Protein AF-0000000069225801 (afdb_homodimer)

InterPro domains:
  IPR007214 YbaK/aminoacyl-tRNA synthetase-associated domain [PF04073] (80-210)
  IPR036754 YbaK/aminoacyl-tRNA synthetase-associated domain superfamily [G3DSA:3.90.960.10] (62-219)
  IPR036754 YbaK/aminoacyl-tRNA synthetase-associated domain superfamily [SSF55826] (55-218)

Organism: Vicia faba (NCBI:txid3906)

Radius of gyration: 32.21 Å; Cα contacts (8 Å, |Δi|>4): 767; chains: 2; bounding box: 92×99×105 Å

Foldseek 3Di:
DPVVVVVVVVVVVVVVVVVVVVPCPPCVCPVPPVVPPDLCRVLVVQLVVLPFDPKDKDFADPCLVVDPLVVNCVRVVNPDSQLEKEKFKKAFPLAPPVQDAAPDVLRHRIEIEIGRPQWAFAQVQVLVVSCVSCVNPDDSSSGDIDTDDQVVQCVFAVAGPQQGDQTPGPHLHAYEYELSLCPDPPQKGKYHSRYNRMIMIGRNVSVCSRRVHHYTNGTDRPPD/DPVVVVVVVVVVVVVVVVVVVVPCPPCVCPVPPPVPPDLVRVLVVQCVVLVFDPKDKDFADPCLVVDPLVVNCVRVVNPDSQLEKEKFKKAFPLAPPVQDAQPDVLRHRIEIEIGRPQWAFAQVQVLVVSCVSCVNPDDSSSGDIDTDDQVVQCVFAVAGPQQGDQTPGPHLHAYEYELSLCPDPPQKGKYHSRYNRMIMIGRNVSCCSRRVHHYTNGTHRPPD

Secondary structure (DSSP, 8-state):
--HHHHHHHHHHHHHHHHHHHHHS------GGG-----HHHHHHHHHHHTT--SEEEEE--TTGGGS-HHHHHHHHT-SSGGGBEEEEEEEETT--TT--SSS-GGG-SEEEEEEETTSEE-HHHHHHHHHHHTTTSS-GGG--EEEPPHHHHHHHHS--TTT--SSS-SS---EEEEHHHHT-SSSEEEEEEEETTEEEEEEHHHHHHHH--EEE--EE-TT-/--HHHHHHHHHHHHHHHHHHHHHS------GGG-----HHHHHHHHHHHTT--SEEEEE--TTGGGS-HHHHHHHHT-SSGGGBEEEEEEEETT--TT--SSS-GGG-SEEEEEEETTSEE-HHHHHHHHHHHTTTSS-GGG--EEEPPHHHHHHHHS--TTT--SSS-SS---EEEEHHHHT-SSSEEEEEEEETTEEEEEEHHHHHHHH--EEE--EE-TT-

Nearest PDB structures (foldseek):
  1dbu-assembly1_A  TM=8.609E-01  e=7.097E-12  Haemophilus influenzae
  1dbx-assembly2_B  TM=8.825E-01  e=3.230E-10  Haemophilus influenzae
  3ri0-assembly2_B  TM=8.849E-01  e=6.170E-10  Thermus thermophilus HB8
  2dxa-assembly1_A  TM=8.350E-01  e=1.224E-10  Escherichia coli
  3ri0-assembly1_A  TM=8.752E-01  e=1.341E-09  Thermus thermophilus HB8

Structure (mmCIF, N/CA/C/O backbone):
data_AF-0000000069225801-model_v1
#
loop_
_entity.id
_entity.type
_entity.pdbx_description
1 polymer 'YbaK/aminoacyl-tRNA synthetase-associated domain-containing protein'
#
loop_
_atom_site.group_PDB
_atom_site.id
_atom_site.type_symbol
_atom_site.label_atom_id
_atom_site.label_alt_id
_atom_site.label_comp_id
_atom_site.label_asym_id
_atom_site.label_entity_id
_atom_site.label_seq_id
_atom_site.pdbx_PDB_ins_code
_atom_site.Cartn_x
_atom_site.Cartn_y
_atom_site.Cartn_z
_atom_site.occupancy
_atom_site.B_iso_or_equiv
_atom_site.auth_seq_id
_atom_site.auth_comp_id
_atom_site.auth_asym_id
_atom_site.auth_atom_id
_atom_site.pdbx_PDB_model_num
ATOM 1 N N . MET A 1 1 ? 53.219 -67.188 28.891 1 29.25 1 MET A N 1
ATOM 2 C CA . MET A 1 1 ? 51.875 -66.625 29.172 1 29.25 1 MET A CA 1
ATOM 3 C C . MET A 1 1 ? 51.906 -65.062 29.078 1 29.25 1 MET A C 1
ATOM 5 O O . MET A 1 1 ? 50.938 -64.438 29.422 1 29.25 1 MET A O 1
ATOM 9 N N . GLU A 1 2 ? 53.094 -64.438 28.922 1 36.69 2 GLU A N 1
ATOM 10 C CA . GLU A 1 2 ? 53.438 -63 29.094 1 36.69 2 GLU A CA 1
ATOM 11 C C . GLU A 1 2 ? 53.031 -62.188 27.875 1 36.69 2 GLU A C 1
ATOM 13 O O . GLU A 1 2 ? 53.312 -60.969 27.797 1 36.69 2 GLU A O 1
ATOM 18 N N . LYS A 1 3 ? 52.719 -62.812 26.703 1 48.69 3 LYS A N 1
ATOM 19 C CA . LYS A 1 3 ? 52.562 -62.125 25.406 1 48.69 3 LYS A CA 1
ATOM 20 C C . LYS A 1 3 ? 51.312 -61.281 25.406 1 48.69 3 LYS A C 1
ATOM 22 O O . LYS A 1 3 ? 51.062 -60.531 24.453 1 48.69 3 LYS A O 1
ATOM 27 N N . PRO A 1 4 ? 50.375 -61.531 26.438 1 46.31 4 PRO A N 1
ATOM 28 C CA . PRO A 1 4 ? 49.094 -60.812 26.328 1 46.31 4 PRO A CA 1
ATOM 29 C C . PRO A 1 4 ? 49.219 -59.344 26.688 1 46.31 4 PRO A C 1
ATOM 31 O O . PRO A 1 4 ? 48.344 -58.531 26.359 1 46.31 4 PRO A O 1
ATOM 34 N N . LEU A 1 5 ? 50.344 -58.969 27.422 1 45.88 5 LEU A N 1
ATOM 35 C CA . LEU A 1 5 ? 50.344 -57.625 27.984 1 45.88 5 LEU A CA 1
ATOM 36 C C . LEU A 1 5 ? 50.688 -56.594 26.922 1 45.88 5 LEU A C 1
ATOM 38 O O . LEU A 1 5 ? 50.125 -55.5 26.891 1 45.88 5 LEU A O 1
ATOM 42 N N . ALA A 1 6 ? 51.719 -56.969 26.094 1 51.38 6 ALA A N 1
ATOM 43 C CA . ALA A 1 6 ? 52.219 -56 25.141 1 51.38 6 ALA A CA 1
ATOM 44 C C . ALA A 1 6 ? 51.156 -55.656 24.094 1 51.38 6 ALA A C 1
ATOM 46 O O . ALA A 1 6 ? 51.031 -54.5 23.656 1 51.38 6 ALA A O 1
ATOM 47 N N . GLU A 1 7 ? 50.406 -56.656 23.703 1 47.56 7 GLU A N 1
ATOM 48 C CA . GLU A 1 7 ? 49.344 -56.375 22.734 1 47.56 7 GLU A CA 1
ATOM 49 C C . GLU A 1 7 ? 48.281 -55.469 23.328 1 47.56 7 GLU A C 1
ATOM 51 O O . GLU A 1 7 ? 47.75 -54.594 22.641 1 47.56 7 GLU A O 1
ATOM 56 N N . LEU A 1 8 ? 48.094 -55.594 24.719 1 51.03 8 LEU A N 1
ATOM 57 C CA . LEU A 1 8 ? 47.094 -54.75 25.359 1 51.03 8 LEU A CA 1
ATOM 58 C C . LEU A 1 8 ? 47.562 -53.312 25.422 1 51.03 8 LEU A C 1
ATOM 60 O O . LEU A 1 8 ? 46.781 -52.375 25.203 1 51.03 8 LEU A O 1
ATOM 64 N N . GLU A 1 9 ? 48.875 -53.125 25.641 1 51.94 9 GLU A N 1
ATOM 65 C CA . GLU A 1 9 ? 49.406 -51.75 25.734 1 51.94 9 GLU A CA 1
ATOM 66 C C . GLU A 1 9 ? 49.344 -51.062 24.375 1 51.94 9 GLU A C 1
ATOM 68 O O . GLU A 1 9 ? 49.062 -49.844 24.297 1 51.94 9 GLU A O 1
ATOM 73 N N . ARG A 1 10 ? 49.531 -51.75 23.281 1 53.28 10 ARG A N 1
ATOM 74 C CA . ARG A 1 10 ? 49.469 -51.156 21.953 1 53.28 10 ARG A CA 1
ATOM 75 C C . ARG A 1 10 ? 48.031 -50.75 21.609 1 53.28 10 ARG A C 1
ATOM 77 O O . ARG A 1 10 ? 47.781 -49.656 21.062 1 53.28 10 ARG A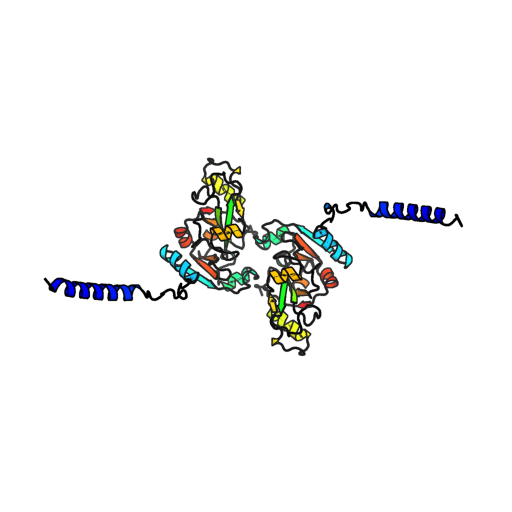 O 1
ATOM 84 N N . VAL A 1 11 ? 47.031 -51.625 22 1 54.75 11 VAL A N 1
ATOM 85 C CA . VAL A 1 11 ? 45.625 -51.281 21.75 1 54.75 11 VAL A CA 1
ATOM 86 C C . VAL A 1 11 ? 45.25 -50.062 22.594 1 54.75 11 VAL A C 1
ATOM 88 O O . VAL A 1 11 ? 44.531 -49.156 22.125 1 54.75 11 VAL A O 1
ATOM 91 N N . GLN A 1 12 ? 45.906 -50 23.828 1 51.84 12 GLN A N 1
ATOM 92 C CA . GLN A 1 12 ? 45.562 -48.875 24.672 1 51.84 12 GLN A CA 1
ATOM 93 C C . GLN A 1 12 ? 46.156 -47.562 24.094 1 51.84 12 GLN A C 1
ATOM 95 O O . GLN A 1 12 ? 45.469 -46.531 24.078 1 51.84 12 GLN A O 1
ATOM 100 N N . THR A 1 13 ? 47.344 -47.656 23.594 1 54.31 13 THR A N 1
ATOM 101 C CA . THR A 1 13 ? 47.938 -46.469 23.031 1 54.31 13 THR A CA 1
ATOM 102 C C . THR A 1 13 ? 47.188 -46.031 21.766 1 54.31 13 THR A C 1
ATOM 104 O O . THR A 1 13 ? 46.969 -44.844 21.562 1 54.31 13 THR A O 1
ATOM 107 N N . HIS A 1 14 ? 46.75 -47.031 20.891 1 52.31 14 HIS A N 1
ATOM 108 C CA . HIS A 1 14 ? 45.969 -46.656 19.719 1 52.31 14 HIS A CA 1
ATOM 109 C C . HIS A 1 14 ? 44.625 -46.031 20.125 1 52.31 14 HIS A C 1
ATOM 111 O O . HIS A 1 14 ? 44.188 -45.062 19.5 1 52.31 14 HIS A O 1
ATOM 117 N N . ILE A 1 15 ? 43.969 -46.594 21.203 1 49.66 15 ILE A N 1
ATOM 118 C CA . ILE A 1 15 ? 42.719 -46.031 21.672 1 49.66 15 ILE A CA 1
ATOM 119 C C . ILE A 1 15 ? 42.938 -44.625 22.219 1 49.66 15 ILE A C 1
ATOM 121 O O . ILE A 1 15 ? 42.156 -43.719 21.938 1 49.66 15 ILE A O 1
ATOM 125 N N . LEU A 1 16 ? 44 -44.406 22.969 1 50.03 16 LEU A N 1
ATOM 126 C CA . LEU A 1 16 ? 44.25 -43.094 23.531 1 50.03 16 LEU A CA 1
ATOM 127 C C . LEU A 1 16 ? 44.531 -42.062 22.438 1 50.03 16 LEU A C 1
ATOM 129 O O . LEU A 1 16 ? 44.062 -40.938 22.516 1 50.03 16 LEU A O 1
ATOM 133 N N . GLN A 1 17 ? 45.25 -42.469 21.406 1 47.44 17 GLN A N 1
ATOM 134 C CA . GLN A 1 17 ? 45.469 -41.531 20.312 1 47.44 17 GLN A CA 1
ATOM 135 C C . GLN A 1 17 ? 44.156 -41.219 19.594 1 47.44 17 GLN A C 1
ATOM 137 O O . GLN A 1 17 ? 43.938 -40.062 19.172 1 47.44 17 GLN A O 1
ATOM 142 N N . ARG A 1 18 ? 43.25 -42.188 19.391 1 47.16 18 ARG A N 1
ATOM 143 C CA . ARG A 1 18 ? 41.938 -41.875 18.766 1 47.16 18 ARG A CA 1
ATOM 144 C C . ARG A 1 18 ? 41.094 -41 19.672 1 47.16 18 ARG A C 1
ATOM 146 O O . ARG A 1 18 ? 40.406 -40.094 19.188 1 47.16 18 ARG A O 1
ATOM 153 N N . ILE A 1 19 ? 41.156 -41.219 21.031 1 43.5 19 ILE A N 1
ATOM 154 C CA . ILE A 1 19 ? 40.344 -40.375 21.938 1 43.5 19 ILE A CA 1
ATOM 155 C C . ILE A 1 19 ? 40.875 -38.938 21.906 1 43.5 19 ILE A C 1
ATOM 157 O O . ILE A 1 19 ? 40.094 -38 21.938 1 43.5 19 ILE A O 1
ATOM 161 N N . SER A 1 20 ? 42.219 -38.75 21.891 1 43.03 20 SER A N 1
ATOM 162 C CA . SER A 1 20 ? 42.688 -37.375 21.891 1 43.03 20 SER A CA 1
ATOM 163 C C . SER A 1 20 ? 42.219 -36.625 20.656 1 43.03 20 SER A C 1
ATOM 165 O O . SER A 1 20 ? 41.906 -35.438 20.734 1 43.03 20 SER A O 1
ATOM 167 N N . LYS A 1 21 ? 42.156 -37.25 19.453 1 41.78 21 LYS A N 1
ATOM 168 C CA . LYS A 1 21 ? 41.656 -36.531 18.281 1 41.78 21 LYS A CA 1
ATOM 169 C C . LYS A 1 21 ? 40.156 -36.219 18.453 1 41.78 21 LYS A C 1
ATOM 171 O O . LYS A 1 21 ? 39.656 -35.25 17.875 1 41.78 21 LYS A O 1
ATOM 176 N N . LEU A 1 22 ? 39.344 -37.094 19.078 1 42.19 22 LEU A N 1
ATOM 177 C CA . LEU A 1 22 ? 37.938 -36.812 19.234 1 42.19 22 LEU A CA 1
ATOM 178 C C . LEU A 1 22 ? 37.719 -35.688 20.25 1 42.19 22 LEU A C 1
ATOM 180 O O . LEU A 1 22 ? 36.625 -35.094 20.312 1 42.19 22 LEU A O 1
ATOM 184 N N . GLU A 1 23 ? 38.594 -35.531 21.25 1 38.78 23 GLU A N 1
ATOM 185 C CA . GLU A 1 23 ? 38.25 -34.594 22.297 1 38.78 23 GLU 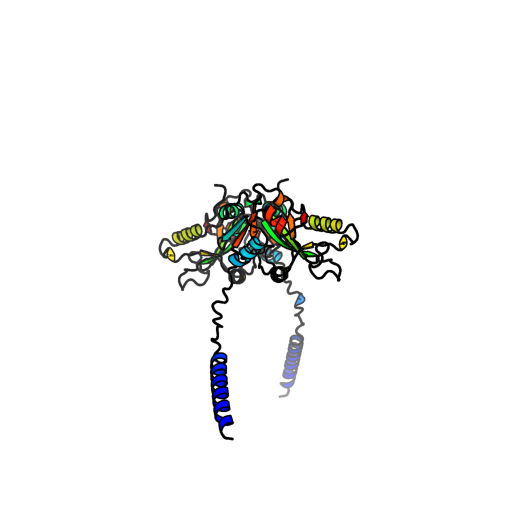A CA 1
ATOM 186 C C . GLU A 1 23 ? 38.281 -33.156 21.766 1 38.78 23 GLU A C 1
ATOM 188 O O . GLU A 1 23 ? 37.656 -32.25 22.344 1 38.78 23 GLU A O 1
ATOM 193 N N . HIS A 1 24 ? 39.312 -32.781 21.141 1 34.75 24 HIS A N 1
ATOM 194 C CA . HIS A 1 24 ? 39.25 -31.359 20.859 1 34.75 24 HIS A CA 1
ATOM 195 C C . HIS A 1 24 ? 38.406 -31.094 19.609 1 34.75 24 HIS A C 1
ATOM 197 O O . HIS A 1 24 ? 38.906 -31.297 18.484 1 34.75 24 HIS A O 1
ATOM 203 N N . PRO A 1 25 ? 37.125 -31.438 19.609 1 31.75 25 PRO A N 1
ATOM 204 C CA . PRO A 1 25 ? 36.531 -31.016 18.344 1 31.75 25 PRO A CA 1
ATOM 205 C C . PRO A 1 25 ? 36.812 -29.547 18.016 1 31.75 25 PRO A C 1
ATOM 207 O O . PRO A 1 25 ? 36.938 -28.734 18.922 1 31.75 25 PRO A O 1
ATOM 210 N N . PRO A 1 26 ? 37.656 -29.312 17 1 31.94 26 PRO A N 1
ATOM 211 C CA . PRO A 1 26 ? 37.719 -27.875 16.703 1 31.94 26 PRO A CA 1
ATOM 212 C C . PRO A 1 26 ? 36.375 -27.172 16.875 1 31.94 26 PRO A C 1
ATOM 214 O O . PRO A 1 26 ? 35.344 -27.781 16.688 1 31.94 26 PRO A O 1
ATOM 217 N N . LEU A 1 27 ? 36.312 -26.312 17.891 1 31.33 27 LEU A N 1
ATOM 218 C CA . LEU A 1 27 ? 35.219 -25.359 17.953 1 31.33 27 LEU A CA 1
ATOM 219 C C . LEU A 1 27 ? 34.875 -24.844 16.562 1 31.33 27 LEU A C 1
ATOM 221 O O . LEU A 1 27 ? 35.594 -24.031 15.992 1 31.33 27 LEU A O 1
ATOM 225 N N . ILE A 1 28 ? 34.562 -25.766 15.656 1 31.64 28 ILE A N 1
ATOM 226 C CA . ILE A 1 28 ? 34.094 -25.281 14.367 1 31.64 28 ILE A CA 1
ATOM 227 C C . ILE A 1 28 ? 33.031 -24.188 14.594 1 31.64 28 ILE A C 1
ATOM 229 O O . ILE A 1 28 ? 32.469 -23.656 13.633 1 31.64 28 ILE A O 1
ATOM 233 N N . ASN A 1 29 ? 32.656 -24.078 15.961 1 30.2 29 ASN A N 1
ATOM 234 C CA . ASN A 1 29 ? 31.391 -23.344 15.836 1 30.2 29 ASN A CA 1
ATOM 235 C C . ASN A 1 29 ? 31.625 -21.906 15.383 1 30.2 29 ASN A C 1
ATOM 237 O O . ASN A 1 29 ? 31.75 -21 16.219 1 30.2 29 ASN A O 1
ATOM 241 N N . ASP A 1 30 ? 32.812 -21.672 14.859 1 31.41 30 ASP A N 1
ATOM 242 C CA . ASP A 1 30 ? 32.531 -20.266 14.641 1 31.41 30 ASP A CA 1
ATOM 243 C C . ASP A 1 30 ? 31.172 -20.062 13.945 1 31.41 30 ASP A C 1
ATOM 245 O O . ASP A 1 30 ? 30.984 -20.516 12.812 1 31.41 30 ASP A O 1
ATOM 249 N N . PRO A 1 31 ? 30.078 -20.156 14.727 1 33.59 31 PRO A N 1
ATOM 250 C CA . PRO A 1 31 ? 28.797 -19.859 14.086 1 33.59 31 PRO A CA 1
ATOM 251 C C . PRO A 1 31 ? 28.891 -18.703 13.086 1 33.59 31 PRO A C 1
ATOM 253 O O . PRO A 1 31 ? 27.875 -18.281 12.516 1 33.59 31 PRO A O 1
ATOM 256 N N . GLU A 1 32 ? 30 -18.047 13.164 1 34.53 32 GLU A N 1
ATOM 257 C CA . GLU A 1 32 ? 29.875 -16.812 12.391 1 34.53 32 GLU A CA 1
ATOM 258 C C . GLU A 1 32 ? 29.562 -17.125 10.922 1 34.53 32 GLU A C 1
ATOM 260 O O . GLU A 1 32 ? 28.922 -16.328 10.242 1 34.53 32 GLU A O 1
ATOM 265 N N . THR A 1 33 ? 30.328 -18.125 10.375 1 32.41 33 THR A N 1
ATOM 266 C CA . THR A 1 33 ? 30.203 -18.234 8.93 1 32.41 33 THR A CA 1
ATOM 267 C C . THR A 1 33 ? 28.891 -18.906 8.531 1 32.41 33 THR A C 1
ATOM 269 O O . THR A 1 33 ? 28.844 -19.656 7.562 1 32.41 33 THR A O 1
ATOM 272 N N . LEU A 1 34 ? 28.156 -19.5 9.469 1 34.09 34 LEU A N 1
ATOM 273 C CA . LEU A 1 34 ? 26.906 -19.719 8.75 1 34.09 34 LEU A CA 1
ATOM 274 C C . LEU A 1 34 ? 26.609 -18.547 7.816 1 34.09 34 LEU A C 1
ATOM 276 O O . LEU A 1 34 ? 26.281 -17.453 8.273 1 34.09 34 LEU A O 1
ATOM 280 N N . SER A 1 35 ? 27.344 -18.328 6.832 1 37.72 35 SER A N 1
ATOM 281 C CA . SER A 1 35 ? 27.062 -17.438 5.711 1 37.72 35 SER A CA 1
ATOM 282 C C . SER A 1 35 ? 25.562 -17.281 5.496 1 37.72 35 SER A C 1
ATOM 284 O O . SER A 1 35 ? 24.875 -18.234 5.105 1 37.72 35 SER A O 1
ATOM 286 N N . SER A 1 36 ? 24.734 -16.938 6.414 1 43.16 36 SER A N 1
ATOM 287 C CA . SER A 1 36 ? 23.391 -16.469 6.07 1 43.16 36 SER A CA 1
ATOM 288 C C . SER A 1 36 ? 23.297 -16.094 4.594 1 43.16 36 SER A C 1
ATOM 290 O O . SER A 1 36 ? 23.859 -15.086 4.164 1 43.16 36 SER A O 1
ATOM 292 N N . THR A 1 37 ? 23.484 -16.984 3.633 1 57.25 37 THR A N 1
ATOM 293 C CA . THR A 1 37 ? 23.375 -16.75 2.197 1 57.25 37 THR A CA 1
ATOM 294 C C . THR A 1 37 ? 22.344 -15.664 1.905 1 57.25 37 THR A C 1
ATOM 296 O O . THR A 1 37 ? 21.188 -15.758 2.344 1 57.25 37 THR A O 1
ATOM 299 N N . ASP A 1 38 ? 22.766 -14.469 1.439 1 88.38 38 ASP A N 1
ATOM 300 C CA . ASP A 1 38 ? 22.031 -13.289 0.995 1 88.38 38 ASP A CA 1
ATOM 301 C C . ASP A 1 38 ? 20.844 -13.68 0.126 1 88.38 38 ASP A C 1
ATOM 303 O O . ASP A 1 38 ? 20.859 -14.734 -0.514 1 88.38 38 ASP A O 1
ATOM 307 N N . THR A 1 39 ? 19.641 -13.477 0.497 1 96.38 39 THR A N 1
ATOM 308 C CA . THR A 1 39 ? 18.391 -13.727 -0.218 1 96.38 39 THR A CA 1
ATOM 309 C C . THR A 1 39 ? 18.641 -13.789 -1.724 1 96.38 39 THR A C 1
ATOM 311 O O . THR A 1 39 ? 18.156 -14.695 -2.398 1 96.38 39 THR A O 1
ATOM 314 N N . VAL A 1 40 ? 19.516 -13.008 -2.199 1 98 40 VAL A N 1
ATOM 315 C CA . VAL A 1 40 ? 19.797 -12.945 -3.631 1 98 40 VAL A CA 1
ATOM 316 C C . VAL A 1 40 ? 20.516 -14.219 -4.066 1 98 40 VAL A C 1
ATOM 318 O O . VAL A 1 40 ? 20.156 -14.836 -5.074 1 98 40 VAL A O 1
ATOM 321 N N . SER A 1 41 ? 21.547 -14.578 -3.338 1 97.5 41 SER A N 1
ATOM 322 C CA . SER A 1 41 ? 22.312 -15.766 -3.68 1 97.5 41 SER A CA 1
ATOM 323 C C . SER A 1 41 ? 21.438 -17.016 -3.643 1 97.5 41 SER A C 1
ATOM 325 O O . SER A 1 41 ? 21.5 -17.859 -4.543 1 97.5 41 SER A O 1
ATOM 327 N N . CYS A 1 42 ? 20.656 -17.125 -2.623 1 97.69 42 CYS A N 1
ATOM 328 C CA . CYS A 1 42 ? 19.781 -18.281 -2.455 1 97.69 42 CYS A CA 1
ATOM 329 C C . CYS A 1 42 ? 18.781 -18.375 -3.6 1 97.69 42 CYS A C 1
ATOM 331 O O . CYS A 1 42 ? 18.672 -19.406 -4.25 1 97.69 42 CYS A O 1
ATOM 333 N N . LEU A 1 43 ? 18.094 -17.312 -3.928 1 98.44 43 LEU A N 1
ATOM 334 C CA . LEU A 1 43 ? 17.062 -17.328 -4.961 1 98.44 43 LEU A CA 1
ATOM 335 C C . LEU A 1 43 ? 17.688 -17.484 -6.344 1 98.44 43 LEU A C 1
ATOM 337 O O . LEU A 1 43 ? 17.109 -18.141 -7.215 1 98.44 43 LEU A O 1
ATOM 341 N N . SER A 1 44 ? 18.828 -16.906 -6.52 1 98.5 44 SER A N 1
ATOM 342 C CA . SER A 1 44 ? 19.516 -17.078 -7.793 1 98.5 44 SER A CA 1
ATOM 343 C C . SER A 1 44 ? 19.844 -18.547 -8.047 1 98.5 44 SER A C 1
ATOM 345 O O . SER A 1 44 ? 19.688 -19.047 -9.164 1 98.5 44 SER A O 1
ATOM 347 N N . SER A 1 45 ? 20.312 -19.125 -7.031 1 98.38 45 SER A N 1
ATOM 348 C CA . SER A 1 45 ? 20.641 -20.547 -7.156 1 98.38 45 SER A CA 1
ATOM 349 C C . SER A 1 45 ? 19.422 -21.375 -7.516 1 98.38 45 SER A C 1
ATOM 351 O O . SER A 1 45 ? 19.484 -22.25 -8.383 1 98.38 45 SER A O 1
ATOM 353 N N . ILE A 1 46 ? 18.328 -21.125 -6.875 1 98.62 46 ILE A N 1
ATOM 354 C CA . ILE A 1 46 ? 17.078 -21.828 -7.148 1 98.62 46 ILE A CA 1
ATOM 355 C C . ILE A 1 46 ? 16.656 -21.578 -8.594 1 98.62 46 ILE A C 1
ATOM 357 O O . ILE A 1 46 ? 16.312 -22.531 -9.312 1 98.62 46 ILE A O 1
ATOM 361 N N . LEU A 1 47 ? 16.703 -20.359 -9.023 1 98.75 47 LEU A N 1
ATOM 362 C CA . LEU A 1 47 ? 16.297 -20 -10.375 1 98.75 47 LEU A CA 1
ATOM 363 C C . LEU A 1 47 ? 17.188 -20.672 -11.414 1 98.75 47 LEU A C 1
ATOM 365 O O . LEU A 1 47 ? 16.688 -21.297 -12.344 1 98.75 47 LEU A O 1
ATOM 369 N N . ARG A 1 48 ? 18.453 -20.609 -11.219 1 98.5 48 ARG A N 1
ATOM 370 C CA . ARG A 1 48 ? 19.391 -21.172 -12.18 1 98.5 48 ARG A CA 1
ATOM 371 C C . ARG A 1 48 ? 19.297 -22.688 -12.219 1 98.5 48 ARG A C 1
ATOM 373 O O . ARG A 1 48 ? 19.359 -23.297 -13.289 1 98.5 48 ARG A O 1
ATOM 380 N N . SER A 1 49 ? 19.156 -23.25 -11.078 1 98.31 49 SER A N 1
ATOM 381 C CA . SER A 1 49 ? 19.031 -24.703 -11.008 1 98.31 49 SER A CA 1
ATOM 382 C C . SER A 1 49 ? 17.766 -25.203 -11.703 1 98.31 49 SER A C 1
ATOM 384 O O . SER A 1 49 ? 17.641 -26.391 -12.016 1 98.31 49 SER A O 1
ATOM 386 N N . ASN A 1 50 ? 16.844 -24.312 -11.906 1 98.31 50 ASN A N 1
ATOM 387 C CA . ASN A 1 50 ? 15.594 -24.672 -12.578 1 98.31 50 ASN A CA 1
ATOM 388 C C . ASN A 1 50 ? 15.5 -24.031 -13.961 1 98.31 50 ASN A C 1
ATOM 390 O O . ASN A 1 50 ? 14.406 -23.766 -14.461 1 98.31 50 ASN A O 1
ATOM 394 N N . ALA A 1 51 ? 16.609 -23.688 -14.516 1 98 51 ALA A N 1
ATOM 395 C CA . ALA A 1 51 ? 16.781 -23.266 -15.898 1 98 51 ALA A CA 1
ATOM 396 C C . ALA A 1 51 ? 16.141 -21.891 -16.141 1 98 51 ALA A C 1
ATOM 398 O O . ALA A 1 51 ? 15.633 -21.641 -17.234 1 98 51 ALA A O 1
ATOM 399 N N . VAL A 1 52 ? 15.992 -21.094 -15.164 1 98.5 52 VAL A N 1
ATOM 400 C CA . VAL A 1 52 ? 15.672 -19.688 -15.32 1 98.5 52 VAL A CA 1
ATOM 401 C C . VAL A 1 52 ? 16.953 -18.859 -15.391 1 98.5 52 VAL A C 1
ATOM 403 O O . VAL A 1 52 ? 17.719 -18.797 -14.422 1 98.5 52 VAL A O 1
ATOM 406 N N . ASN A 1 53 ? 17.141 -18.281 -16.5 1 97.94 53 ASN A N 1
ATOM 407 C CA . ASN A 1 53 ? 18.422 -17.609 -16.719 1 97.94 53 ASN A CA 1
ATOM 408 C C . ASN A 1 53 ? 18.234 -16.094 -16.859 1 97.94 53 ASN A C 1
ATOM 410 O O . ASN A 1 53 ? 19.141 -15.32 -16.531 1 97.94 53 ASN A O 1
ATOM 414 N N . ASP A 1 54 ? 17.125 -15.711 -17.391 1 98.62 54 ASP A N 1
ATOM 415 C CA . ASP A 1 54 ? 16.875 -14.289 -17.609 1 98.62 54 ASP A CA 1
ATOM 416 C C . ASP A 1 54 ? 16.094 -13.68 -16.438 1 98.62 54 ASP A C 1
ATOM 418 O O . ASP A 1 54 ? 14.867 -13.602 -16.484 1 98.62 54 ASP A O 1
ATOM 422 N N . PHE A 1 55 ? 16.797 -13.305 -15.453 1 98.81 55 PHE A N 1
ATOM 423 C CA . PHE A 1 55 ? 16.25 -12.641 -14.281 1 98.81 55 PHE A CA 1
ATOM 424 C C . PHE A 1 55 ? 17.219 -11.602 -13.734 1 98.81 55 PHE A C 1
ATOM 426 O O . PHE A 1 55 ? 18.391 -11.57 -14.133 1 98.81 55 PHE A O 1
ATOM 433 N N . SER A 1 56 ? 16.688 -10.734 -12.906 1 98.62 56 SER A N 1
ATOM 434 C CA . SER A 1 56 ? 17.5 -9.703 -12.266 1 98.62 56 SER A CA 1
ATOM 435 C C . SER A 1 56 ? 16.938 -9.336 -10.891 1 98.62 56 SER A C 1
ATOM 437 O O . SER A 1 56 ? 15.727 -9.391 -10.68 1 98.62 56 SER A O 1
ATOM 439 N N . PHE A 1 57 ? 17.844 -9.031 -10.008 1 98.75 57 PHE A N 1
ATOM 440 C CA . PHE A 1 57 ? 17.453 -8.484 -8.711 1 98.75 57 PHE A CA 1
ATOM 441 C C . PHE A 1 57 ? 17.828 -7.008 -8.617 1 98.75 57 PHE A C 1
ATOM 443 O O . PHE A 1 57 ? 18.891 -6.602 -9.102 1 98.75 57 PHE A O 1
ATOM 450 N N . LYS A 1 58 ? 16.953 -6.254 -8.047 1 98.69 58 LYS A N 1
ATOM 451 C CA . LYS A 1 58 ? 17.219 -4.84 -7.812 1 98.69 58 LYS A CA 1
ATOM 452 C C . LYS A 1 58 ? 16.766 -4.406 -6.426 1 98.69 58 LYS A C 1
ATOM 454 O O . LYS A 1 58 ? 15.641 -4.727 -6.016 1 98.69 58 LYS A O 1
ATOM 459 N N . ARG A 1 59 ? 17.594 -3.791 -5.699 1 98.38 59 ARG A N 1
ATOM 460 C CA . ARG A 1 59 ? 17.203 -3.18 -4.434 1 98.38 59 ARG A CA 1
ATOM 461 C C . ARG A 1 59 ? 16.578 -1.805 -4.66 1 98.38 59 ARG A C 1
ATOM 463 O O . ARG A 1 59 ? 17.062 -1.031 -5.492 1 98.38 59 ARG A O 1
ATOM 470 N N . VAL A 1 60 ? 15.531 -1.513 -3.939 1 98.19 60 VAL A N 1
ATOM 471 C CA . VAL A 1 60 ? 14.828 -0.24 -4.055 1 98.19 60 VAL A CA 1
ATOM 472 C C . VAL A 1 60 ? 14.906 0.519 -2.732 1 98.19 60 VAL A C 1
ATOM 474 O O . VAL A 1 60 ? 15.367 -0.024 -1.727 1 98.19 60 VAL A O 1
ATOM 477 N N . ALA A 1 61 ? 14.484 1.752 -2.793 1 95.38 61 ALA A N 1
ATOM 478 C CA . ALA A 1 61 ? 14.492 2.609 -1.61 1 95.38 61 ALA A CA 1
ATOM 479 C C . ALA A 1 61 ? 13.531 2.088 -0.547 1 95.38 61 ALA A C 1
ATOM 481 O O . ALA A 1 61 ? 12.578 1.368 -0.861 1 95.38 61 ALA A O 1
ATOM 482 N N . SER A 1 62 ? 13.766 2.449 0.719 1 92.88 62 SER A N 1
ATOM 483 C CA . SER A 1 62 ? 12.977 1.957 1.846 1 92.88 62 SER A CA 1
ATOM 484 C C . SER A 1 62 ? 11.547 2.479 1.79 1 92.88 62 SER A C 1
ATOM 486 O O . SER A 1 62 ? 10.633 1.869 2.354 1 92.88 62 SER A O 1
ATOM 488 N N . ASP A 1 63 ? 11.344 3.615 1.161 1 91.69 63 ASP A N 1
ATOM 489 C CA . ASP A 1 63 ? 10.008 4.199 1.093 1 91.69 63 ASP A CA 1
ATOM 490 C C . ASP A 1 63 ? 9.359 3.928 -0.261 1 91.69 63 ASP A C 1
ATOM 492 O O . ASP A 1 63 ? 8.438 4.641 -0.669 1 91.69 63 ASP A O 1
ATOM 496 N N . TYR A 1 64 ? 9.82 2.926 -0.985 1 96.19 64 TYR A N 1
ATOM 497 C CA . TYR A 1 64 ? 9.391 2.508 -2.316 1 96.19 64 TYR A CA 1
ATOM 498 C C . TYR A 1 64 ? 7.879 2.361 -2.385 1 96.19 64 TYR A C 1
ATOM 500 O O . TYR A 1 64 ? 7.246 2.83 -3.334 1 96.19 64 TYR A O 1
ATOM 508 N N . TYR A 1 65 ? 7.273 1.786 -1.431 1 94.69 65 TYR A N 1
ATOM 509 C CA . TYR A 1 65 ? 5.852 1.467 -1.48 1 94.69 65 TYR A CA 1
ATOM 510 C C . TYR A 1 65 ? 5.004 2.693 -1.158 1 94.69 65 TYR A C 1
ATOM 512 O O . TYR A 1 65 ? 3.781 2.672 -1.319 1 94.69 65 TYR A O 1
ATOM 520 N N . ASP A 1 66 ? 5.66 3.754 -0.776 1 91.12 66 ASP A N 1
ATOM 521 C CA . ASP A 1 66 ? 4.957 5.012 -0.557 1 91.12 66 ASP A CA 1
ATOM 522 C C . ASP A 1 66 ? 4.867 5.824 -1.848 1 91.12 66 ASP A C 1
ATOM 524 O O . ASP A 1 66 ? 4.199 6.859 -1.892 1 91.12 66 ASP A O 1
ATOM 528 N N . TRP A 1 67 ? 5.516 5.336 -2.871 1 95.31 67 TRP A N 1
ATOM 529 C CA . TRP A 1 67 ? 5.547 6.055 -4.141 1 95.31 67 TRP A CA 1
ATOM 530 C C . TRP A 1 67 ? 4.387 5.633 -5.035 1 95.31 67 TRP A C 1
ATOM 532 O O . TRP A 1 67 ? 3.891 4.508 -4.93 1 95.31 67 TRP A O 1
ATOM 542 N N . PRO A 1 68 ? 3.961 6.586 -5.953 1 95.44 68 PRO A N 1
ATOM 543 C CA . PRO A 1 68 ? 3.037 6.148 -7 1 95.44 68 PRO A CA 1
ATOM 544 C C . PRO A 1 68 ? 3.662 5.125 -7.949 1 95.44 68 PRO A C 1
ATOM 546 O O . PRO A 1 68 ? 4.891 5.016 -8.023 1 95.44 68 PRO A O 1
ATOM 549 N N . LEU A 1 69 ? 2.822 4.406 -8.68 1 97.19 69 LEU A N 1
ATOM 550 C CA . LEU A 1 69 ? 3.281 3.309 -9.523 1 97.19 69 LEU A CA 1
ATOM 551 C C . LEU A 1 69 ? 4.262 3.811 -10.578 1 97.19 69 LEU A C 1
ATOM 553 O O . LEU A 1 69 ? 5.219 3.115 -10.922 1 97.19 69 LEU A O 1
ATOM 557 N N . ASP A 1 70 ? 4.016 4.984 -11.109 1 96.88 70 ASP A N 1
ATOM 558 C CA . ASP A 1 70 ? 4.902 5.5 -12.141 1 96.88 70 ASP A CA 1
ATOM 559 C C . ASP A 1 70 ? 6.32 5.688 -11.609 1 96.88 70 ASP A C 1
ATOM 561 O O . ASP A 1 70 ? 7.297 5.367 -12.297 1 96.88 70 ASP A O 1
ATOM 565 N N . ALA A 1 71 ? 6.41 6.199 -10.406 1 97 71 ALA A N 1
ATOM 566 C CA . ALA A 1 71 ? 7.727 6.367 -9.797 1 97 71 ALA A CA 1
ATOM 567 C C . ALA A 1 71 ? 8.375 5.016 -9.516 1 97 71 ALA A C 1
ATOM 569 O O . ALA A 1 71 ? 9.586 4.855 -9.688 1 97 71 ALA A O 1
ATOM 570 N N . ARG A 1 72 ? 7.594 4.102 -9.086 1 98.31 72 ARG A N 1
ATOM 571 C CA . ARG A 1 72 ? 8.102 2.754 -8.844 1 98.31 72 ARG A CA 1
ATOM 572 C C . ARG A 1 72 ? 8.594 2.117 -10.141 1 98.31 72 ARG A C 1
ATOM 574 O O . ARG A 1 72 ? 9.641 1.469 -10.164 1 98.31 72 ARG A O 1
ATOM 581 N N . ARG A 1 73 ? 7.824 2.289 -11.195 1 98.69 73 ARG A N 1
ATOM 582 C CA . ARG A 1 73 ? 8.211 1.817 -12.523 1 98.69 73 ARG A CA 1
ATOM 583 C C . ARG A 1 73 ? 9.586 2.355 -12.914 1 98.69 73 ARG A C 1
ATOM 585 O O . ARG A 1 73 ? 10.445 1.6 -13.367 1 98.69 73 ARG A O 1
ATOM 592 N N . ASP A 1 74 ? 9.781 3.615 -12.695 1 98.12 74 ASP A N 1
ATOM 593 C CA . ASP A 1 74 ? 11.039 4.258 -13.047 1 98.12 74 ASP A CA 1
ATOM 594 C C . ASP A 1 74 ? 12.195 3.674 -12.242 1 98.12 74 ASP A C 1
ATOM 596 O O . ASP A 1 74 ? 13.281 3.449 -12.781 1 98.12 74 ASP A O 1
ATOM 600 N N . ALA A 1 75 ? 11.953 3.453 -10.977 1 98.12 75 ALA A N 1
ATOM 601 C CA . ALA A 1 75 ? 12.992 2.924 -10.094 1 98.12 75 ALA A CA 1
ATOM 602 C C . ALA A 1 75 ? 13.492 1.57 -10.586 1 98.12 75 ALA A C 1
ATOM 604 O O . ALA A 1 75 ? 14.672 1.237 -10.422 1 98.12 75 ALA A O 1
ATOM 605 N N . LEU A 1 76 ? 12.633 0.854 -11.25 1 98.69 76 LEU A N 1
ATOM 606 C CA . LEU A 1 76 ? 12.977 -0.493 -11.695 1 98.69 76 LEU A CA 1
ATOM 607 C C . LEU A 1 76 ? 13.289 -0.511 -13.188 1 98.69 76 LEU A C 1
ATOM 609 O O . LEU A 1 76 ? 13.633 -1.559 -13.734 1 98.69 76 LEU A O 1
ATOM 613 N N . ASN A 1 77 ? 13.188 0.576 -13.828 1 98.5 77 ASN A N 1
ATOM 614 C CA . ASN A 1 77 ? 13.297 0.653 -15.281 1 98.5 77 ASN A CA 1
ATOM 615 C C . ASN A 1 77 ? 12.383 -0.363 -15.961 1 98.5 77 ASN A C 1
ATOM 617 O O . ASN A 1 77 ? 12.805 -1.057 -16.891 1 98.5 77 ASN A O 1
ATOM 621 N N . ALA A 1 78 ? 11.219 -0.52 -15.359 1 98.81 78 ALA A N 1
ATOM 622 C CA . ALA A 1 78 ? 10.227 -1.405 -15.961 1 98.81 78 ALA A CA 1
ATOM 623 C C . ALA A 1 78 ? 9.602 -0.768 -17.203 1 98.81 78 ALA A C 1
ATOM 625 O O . ALA A 1 78 ? 9.531 0.459 -17.312 1 98.81 78 ALA A O 1
ATOM 626 N N . ALA A 1 79 ? 9.156 -1.607 -18.125 1 98.75 79 ALA A N 1
ATOM 627 C CA . ALA A 1 79 ? 8.633 -1.125 -19.406 1 98.75 79 ALA A CA 1
ATOM 628 C C . ALA A 1 79 ? 7.363 -0.304 -19.203 1 98.75 79 ALA A C 1
ATOM 630 O O . ALA A 1 79 ? 7.113 0.652 -19.938 1 98.75 79 ALA A O 1
ATOM 631 N N . SER A 1 80 ? 6.535 -0.624 -18.297 1 98.56 80 SER A N 1
ATOM 632 C CA . SER A 1 80 ? 5.301 0.076 -17.938 1 98.56 80 SER A CA 1
ATOM 633 C C . SER A 1 80 ? 4.875 -0.239 -16.516 1 98.56 80 SER A C 1
ATOM 635 O O . SER A 1 80 ? 5.438 -1.129 -15.875 1 98.56 80 SER A O 1
ATOM 637 N N . VAL A 1 81 ? 3.883 0.461 -16 1 98.12 81 VAL A N 1
ATOM 638 C CA . VAL A 1 81 ? 3.363 0.195 -14.672 1 98.12 81 VAL A CA 1
ATOM 639 C C . VAL A 1 81 ? 2.723 -1.19 -14.633 1 98.12 81 VAL A C 1
ATOM 641 O O . VAL A 1 81 ? 2.625 -1.806 -13.57 1 98.12 81 VAL A O 1
ATOM 644 N N . HIS A 1 82 ? 2.32 -1.687 -15.82 1 98.62 82 HIS A N 1
ATOM 645 C CA . HIS A 1 82 ? 1.688 -2.998 -15.898 1 98.62 82 HIS A CA 1
ATOM 646 C C . HIS A 1 82 ? 2.699 -4.113 -15.648 1 98.62 82 HIS A C 1
ATOM 648 O O . HIS A 1 82 ? 2.316 -5.25 -15.359 1 98.62 82 HIS A O 1
ATOM 654 N N . HIS A 1 83 ? 3.965 -3.771 -15.789 1 98.88 83 HIS A N 1
ATOM 655 C CA . HIS A 1 83 ? 5.023 -4.754 -15.586 1 98.88 83 HIS A CA 1
ATOM 656 C C . HIS A 1 83 ? 5.402 -4.855 -14.109 1 98.88 83 HIS A C 1
ATOM 658 O O . HIS A 1 83 ? 6.324 -5.594 -13.75 1 98.88 83 HIS A O 1
ATOM 664 N N . LEU A 1 84 ? 4.762 -4.07 -13.258 1 98.88 84 LEU A N 1
ATOM 665 C CA . LEU A 1 84 ? 4.867 -4.191 -11.812 1 98.88 84 LEU A CA 1
ATOM 666 C C . LEU A 1 84 ? 3.781 -5.109 -11.258 1 98.88 84 LEU A C 1
ATOM 668 O O . LEU A 1 84 ? 2.592 -4.805 -11.367 1 98.88 84 LEU A O 1
ATOM 672 N N . CYS A 1 85 ? 4.219 -6.211 -10.625 1 98.88 85 CYS A N 1
ATOM 673 C CA . CYS A 1 85 ? 3.254 -7.223 -10.203 1 98.88 85 CYS A CA 1
ATOM 674 C C . CYS A 1 85 ? 3.467 -7.605 -8.742 1 98.88 85 CYS A C 1
ATOM 676 O O . CYS A 1 85 ? 4.488 -7.258 -8.148 1 98.88 85 CYS A O 1
ATOM 678 N N . LYS A 1 86 ? 2.475 -8.188 -8.148 1 98.25 86 LYS A N 1
ATOM 679 C CA . LYS A 1 86 ? 2.527 -8.633 -6.758 1 98.25 86 LYS A CA 1
ATOM 680 C C . LYS A 1 86 ? 2.053 -10.078 -6.625 1 98.25 86 LYS A C 1
ATOM 682 O O . LYS A 1 86 ? 1.286 -10.562 -7.461 1 98.25 86 LYS A O 1
ATOM 687 N N . SER A 1 87 ? 2.576 -10.727 -5.625 1 98.62 87 SER A N 1
ATOM 688 C CA . SER A 1 87 ? 2.164 -12.07 -5.242 1 98.62 87 SER A CA 1
ATOM 689 C C . SER A 1 87 ? 1.301 -12.047 -3.984 1 98.62 87 SER A C 1
ATOM 691 O O . SER A 1 87 ? 1.689 -11.469 -2.969 1 98.62 87 SER A O 1
ATOM 693 N N . ILE A 1 88 ? 0.161 -12.695 -4.059 1 97.31 88 ILE A N 1
ATOM 694 C CA . ILE A 1 88 ? -0.799 -12.727 -2.961 1 97.31 88 ILE A CA 1
ATOM 695 C C . ILE A 1 88 ? -1.111 -14.18 -2.592 1 97.31 88 ILE A C 1
ATOM 697 O O . ILE A 1 88 ? -1.392 -15 -3.467 1 97.31 88 ILE A O 1
ATOM 701 N N . VAL A 1 89 ? -1.104 -14.453 -1.317 1 98.62 89 VAL A N 1
ATOM 702 C CA . VAL A 1 89 ? -1.505 -15.789 -0.865 1 98.62 89 VAL A CA 1
ATOM 703 C C . VAL A 1 89 ? -3.01 -15.812 -0.613 1 98.62 89 VAL A C 1
ATOM 705 O O . VAL A 1 89 ? -3.541 -14.969 0.113 1 98.62 89 VAL A O 1
ATOM 708 N N . LEU A 1 90 ? -3.66 -16.75 -1.236 1 98.56 90 LEU A N 1
ATOM 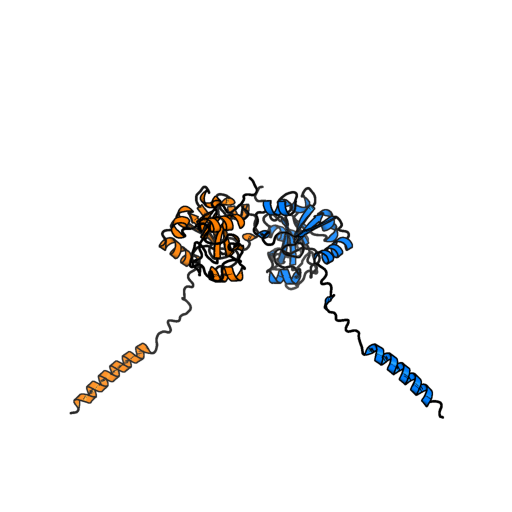709 C CA . LEU A 1 90 ? -5.094 -16.969 -1.063 1 98.56 90 LEU A CA 1
ATOM 710 C C . LEU A 1 90 ? -5.352 -18.203 -0.211 1 98.56 90 LEU A C 1
ATOM 712 O O . LEU A 1 90 ? -4.574 -19.156 -0.244 1 98.56 90 LEU A O 1
ATOM 716 N N . VAL A 1 91 ? -6.418 -18.125 0.503 1 98.56 91 VAL A N 1
ATOM 717 C CA . VAL A 1 91 ? -6.895 -19.281 1.256 1 98.56 91 VAL A CA 1
ATOM 718 C C . VAL A 1 91 ? -8.312 -19.641 0.818 1 98.56 91 VAL A C 1
ATOM 720 O O . VAL A 1 91 ? -9.148 -18.75 0.606 1 98.56 91 VAL A O 1
ATOM 723 N N . ASN A 1 92 ? -8.57 -20.906 0.595 1 98.5 92 ASN A N 1
ATOM 724 C CA . ASN A 1 92 ? -9.93 -21.391 0.393 1 98.5 92 ASN A CA 1
ATOM 725 C C . ASN A 1 92 ? -10.656 -21.609 1.721 1 98.5 92 ASN A C 1
ATOM 727 O O . ASN A 1 92 ? -10.523 -22.656 2.346 1 98.5 92 ASN A O 1
ATOM 731 N N . THR A 1 93 ? -11.523 -20.703 2.086 1 97.62 93 THR A N 1
ATOM 732 C CA . THR A 1 93 ? -12.125 -20.672 3.414 1 97.62 93 THR A CA 1
ATOM 733 C C . THR A 1 93 ? -13.242 -21.719 3.525 1 97.62 93 THR A C 1
ATOM 735 O O . THR A 1 93 ? -13.688 -22.031 4.629 1 97.62 93 THR A O 1
ATOM 738 N N . GLN A 1 94 ? -13.688 -22.25 2.371 1 97.62 94 GLN A N 1
ATOM 739 C CA . GLN A 1 94 ? -14.766 -23.234 2.391 1 97.62 94 GLN A CA 1
ATOM 740 C C . GLN A 1 94 ? -14.273 -24.609 1.958 1 97.62 94 GLN A C 1
ATOM 742 O O . GLN A 1 94 ? -15.07 -25.484 1.614 1 97.62 94 GLN A O 1
ATOM 747 N N . ALA A 1 95 ? -12.992 -24.719 1.925 1 97 95 ALA A N 1
ATOM 748 C CA . ALA A 1 95 ? -12.414 -26 1.524 1 97 95 ALA A CA 1
ATOM 749 C C . ALA A 1 95 ? -12.945 -27.141 2.389 1 97 95 ALA A C 1
ATOM 751 O O . ALA A 1 95 ? -13.109 -26.984 3.6 1 97 95 ALA A O 1
ATOM 752 N N . PRO A 1 96 ? -13.219 -28.297 1.757 1 94.62 96 PRO A N 1
ATOM 753 C CA . PRO A 1 96 ? -13.57 -29.469 2.576 1 94.62 96 PRO A CA 1
ATOM 754 C C . PRO A 1 96 ? -12.547 -29.75 3.674 1 94.62 96 PRO A C 1
ATOM 756 O O . PRO A 1 96 ? -11.383 -29.344 3.559 1 94.62 96 PRO A O 1
ATOM 759 N N . SER A 1 97 ? -12.953 -30.438 4.695 1 94.5 97 SER A N 1
ATOM 760 C CA . SER A 1 97 ? -12.148 -30.672 5.891 1 94.5 97 SER A CA 1
ATOM 761 C C . SER A 1 97 ? -10.906 -31.484 5.574 1 94.5 97 SER A C 1
ATOM 763 O O . SER A 1 97 ? -9.906 -31.406 6.289 1 94.5 97 SER A O 1
ATOM 765 N N . ASN A 1 98 ? -10.984 -32.25 4.488 1 94.88 98 ASN A N 1
ATOM 766 C CA . ASN A 1 98 ? -9.844 -33.094 4.137 1 94.88 98 ASN A CA 1
ATOM 767 C C . ASN A 1 98 ? -8.82 -32.344 3.303 1 94.88 98 ASN A C 1
ATOM 769 O O . ASN A 1 98 ? -7.746 -32.875 3 1 94.88 98 ASN A O 1
ATOM 773 N N . VAL A 1 99 ? -9.102 -31.141 2.904 1 96.69 99 VAL A N 1
ATOM 774 C CA . VAL A 1 99 ? -8.188 -30.281 2.178 1 96.69 99 VAL A CA 1
ATOM 775 C C . VAL A 1 99 ? -7.531 -29.297 3.143 1 96.69 99 VAL A C 1
ATOM 777 O O . VAL A 1 99 ? -8.086 -28.219 3.416 1 96.69 99 VAL A O 1
ATOM 780 N N . ILE A 1 100 ? -6.34 -29.672 3.619 1 95.06 100 ILE A N 1
ATOM 781 C CA . ILE A 1 100 ? -5.758 -28.922 4.723 1 95.06 100 ILE A CA 1
ATOM 782 C C . ILE A 1 100 ? -4.387 -28.375 4.312 1 95.06 100 ILE A C 1
ATOM 784 O O . ILE A 1 100 ? -3.766 -27.625 5.055 1 95.06 100 ILE A O 1
ATOM 788 N N . ASP A 1 101 ? -3.873 -28.812 3.17 1 97.25 101 ASP A N 1
ATOM 789 C CA . ASP A 1 101 ? -2.551 -28.406 2.711 1 97.25 101 ASP A CA 1
ATOM 790 C C . ASP A 1 101 ? -2.545 -28.156 1.205 1 97.25 101 ASP A C 1
ATOM 792 O O . ASP A 1 101 ? -3.59 -27.859 0.616 1 97.25 101 ASP A O 1
ATOM 796 N N . CYS A 1 102 ? -1.353 -28.172 0.596 1 98.25 102 CYS A N 1
ATOM 797 C CA . CYS A 1 102 ? -1.224 -27.781 -0.803 1 98.25 102 CYS A CA 1
ATOM 798 C C . CYS A 1 102 ? -0.832 -28.969 -1.669 1 98.25 102 CYS A C 1
ATOM 800 O O . CYS A 1 102 ? -0.281 -28.797 -2.758 1 98.25 102 CYS A O 1
ATOM 802 N N . SER A 1 103 ? -1.155 -30.172 -1.235 1 96.88 103 SER A N 1
ATOM 803 C CA . SER A 1 103 ? -0.676 -31.375 -1.898 1 96.88 103 SER A CA 1
ATOM 804 C C . SER A 1 103 ? -1.382 -31.594 -3.232 1 96.88 103 SER A C 1
ATOM 806 O O . SER A 1 103 ? -0.804 -32.156 -4.16 1 96.88 103 SER A O 1
ATOM 808 N N . ASP A 1 104 ? -2.602 -31.234 -3.324 1 97.31 104 ASP A N 1
ATOM 809 C CA . ASP A 1 104 ? -3.357 -31.328 -4.57 1 97.31 104 ASP A CA 1
ATOM 810 C C . ASP A 1 104 ? -3.512 -29.953 -5.219 1 97.31 104 ASP A C 1
ATOM 812 O O . ASP A 1 104 ? -4.324 -29.141 -4.777 1 97.31 104 ASP A O 1
ATOM 816 N N . ARG A 1 105 ? -2.859 -29.766 -6.336 1 97.94 105 ARG A N 1
ATOM 817 C CA . ARG A 1 105 ? -2.848 -28.438 -6.953 1 97.94 105 ARG A CA 1
ATOM 818 C C . ARG A 1 105 ? -4.223 -28.078 -7.5 1 97.94 105 ARG A C 1
ATOM 820 O O . ARG A 1 105 ? -4.555 -26.906 -7.641 1 97.94 105 ARG A O 1
ATOM 827 N N . ASN A 1 106 ? -5.031 -29.109 -7.812 1 97.62 106 ASN A N 1
ATOM 828 C CA . ASN A 1 106 ? -6.344 -28.844 -8.391 1 97.62 106 ASN A CA 1
ATOM 829 C C . ASN A 1 106 ? -7.367 -28.484 -7.312 1 97.62 106 ASN A C 1
ATOM 831 O O . ASN A 1 106 ? -8.445 -27.984 -7.617 1 97.62 106 ASN A O 1
ATOM 835 N N . ASN A 1 107 ? -7.035 -28.875 -6.16 1 97.38 107 ASN A N 1
ATOM 836 C CA . ASN A 1 107 ? -7.883 -28.641 -4.996 1 97.38 107 ASN A CA 1
ATOM 837 C C . ASN A 1 107 ? -7.051 -28.359 -3.744 1 97.38 107 ASN A C 1
ATOM 839 O O . ASN A 1 107 ? -7.125 -29.125 -2.773 1 97.38 107 ASN A O 1
ATOM 843 N N . SER A 1 108 ? -6.375 -27.266 -3.76 1 98.5 108 SER A N 1
ATOM 844 C CA . SER A 1 108 ? -5.426 -26.906 -2.709 1 98.5 108 SER A CA 1
ATOM 845 C C . SER A 1 108 ? -6.074 -26.016 -1.657 1 98.5 108 SER A C 1
ATOM 847 O O . SER A 1 108 ? -6.996 -25.25 -1.963 1 98.5 108 SER A O 1
ATOM 849 N N . LYS A 1 109 ? -5.621 -26.062 -0.422 1 98.69 109 LYS A N 1
ATOM 850 C CA . LYS A 1 109 ? -6.082 -25.172 0.64 1 98.69 109 LYS A CA 1
ATOM 851 C C . LYS A 1 109 ? -5.641 -23.734 0.385 1 98.69 109 LYS A C 1
ATOM 853 O O . LYS A 1 109 ? -6.363 -22.797 0.712 1 98.69 109 LYS A O 1
ATOM 858 N N . TYR A 1 110 ? -4.457 -23.594 -0.208 1 98.88 110 TYR A N 1
ATOM 859 C CA . TYR A 1 110 ? -3.879 -22.281 -0.478 1 98.88 110 TYR A CA 1
ATOM 860 C C . TYR A 1 110 ? -3.414 -22.172 -1.926 1 98.88 110 TYR A C 1
ATOM 862 O O . TYR A 1 110 ? -3.031 -23.172 -2.535 1 98.88 110 TYR A O 1
ATOM 870 N N . TYR A 1 111 ? -3.408 -21.031 -2.455 1 98.88 111 TYR A N 1
ATOM 871 C CA . TYR A 1 111 ? -2.824 -20.672 -3.744 1 98.88 111 TYR A CA 1
ATOM 872 C C . TYR A 1 111 ? -2.047 -19.359 -3.645 1 98.88 111 TYR A C 1
ATOM 874 O O . TYR A 1 111 ? -2.354 -18.5 -2.807 1 98.88 111 TYR A O 1
ATOM 882 N N . VAL A 1 112 ? -1.001 -19.188 -4.418 1 98.94 112 VAL A N 1
ATOM 883 C CA . VAL A 1 112 ? -0.378 -17.891 -4.648 1 98.94 112 VAL A CA 1
ATOM 884 C C . VAL A 1 112 ? -0.831 -17.328 -5.996 1 98.94 112 VAL A C 1
ATOM 886 O O . VAL A 1 112 ? -0.726 -18.016 -7.023 1 98.94 112 VAL A O 1
ATOM 889 N N . VAL A 1 113 ? -1.365 -16.172 -5.988 1 98.81 113 VAL A N 1
ATOM 890 C CA . VAL A 1 113 ? -1.764 -15.531 -7.238 1 98.81 113 VAL A CA 1
ATOM 891 C C . VAL A 1 113 ? -0.832 -14.359 -7.539 1 98.81 113 VAL A C 1
ATOM 893 O O . VAL A 1 113 ? -0.49 -13.586 -6.645 1 98.81 113 VAL A O 1
ATOM 896 N N . VAL A 1 114 ? -0.317 -14.289 -8.734 1 98.88 114 VAL A N 1
ATOM 897 C CA . VAL A 1 114 ? 0.503 -13.18 -9.203 1 98.88 114 VAL A CA 1
ATOM 898 C C . VAL A 1 114 ? -0.317 -12.289 -10.141 1 98.88 114 VAL A C 1
ATOM 900 O O . VAL A 1 114 ? -0.82 -12.75 -11.164 1 98.88 114 VAL A O 1
ATOM 903 N N . VAL A 1 115 ? -0.468 -11 -9.766 1 98.62 115 VAL A N 1
ATOM 904 C CA . VAL A 1 115 ? -1.302 -10.055 -10.5 1 98.62 115 VAL A CA 1
ATOM 905 C C . VAL A 1 115 ? -0.589 -8.711 -10.602 1 98.62 115 VAL A C 1
ATOM 907 O O . VAL A 1 115 ? 0.343 -8.43 -9.844 1 98.62 115 VAL A O 1
ATOM 910 N N . GLN A 1 116 ? -0.994 -7.938 -11.602 1 98.62 116 GLN A N 1
ATOM 911 C CA . GLN A 1 116 ? -0.458 -6.59 -11.773 1 98.62 116 GLN A CA 1
ATOM 912 C C . GLN A 1 116 ? -0.902 -5.676 -10.641 1 98.62 116 GLN A C 1
ATOM 914 O O . GLN A 1 116 ? -2.045 -5.754 -10.18 1 98.62 116 GLN A O 1
ATOM 919 N N . TYR A 1 117 ? -0.033 -4.789 -10.164 1 97.69 117 TYR A N 1
ATOM 920 C CA . TYR A 1 117 ? -0.423 -3.762 -9.203 1 97.69 117 TYR A CA 1
ATOM 921 C C . TYR A 1 117 ? -1.522 -2.875 -9.773 1 97.69 117 TYR A C 1
ATOM 923 O O . TYR A 1 117 ? -2.371 -2.375 -9.031 1 97.69 117 TYR A O 1
ATOM 931 N N . SER A 1 118 ? -1.488 -2.711 -11.062 1 97.06 118 SER A N 1
ATOM 932 C CA . SER A 1 118 ? -2.346 -1.751 -11.75 1 97.06 118 SER A CA 1
ATOM 933 C C . SER A 1 118 ? -3.732 -2.33 -12 1 97.06 118 SER A C 1
ATOM 935 O O . SER A 1 118 ? -4.582 -1.68 -12.617 1 97.06 118 SER A O 1
ATOM 937 N N . ALA A 1 119 ? -3.998 -3.545 -11.547 1 96.5 119 ALA A N 1
ATOM 938 C CA . ALA A 1 119 ? -5.281 -4.188 -11.812 1 96.5 119 ALA A CA 1
ATOM 939 C C . ALA A 1 119 ? -5.938 -4.652 -10.516 1 96.5 119 ALA A C 1
ATOM 941 O O . ALA A 1 119 ? -5.254 -4.934 -9.531 1 96.5 119 ALA A O 1
ATOM 942 N N . ARG A 1 120 ? -7.238 -4.672 -10.562 1 95 120 ARG A N 1
ATOM 943 C CA . ARG A 1 120 ? -7.992 -5.195 -9.422 1 95 120 ARG A CA 1
ATOM 944 C C . ARG A 1 120 ? -8.117 -6.711 -9.5 1 95 120 ARG A C 1
ATOM 946 O O . ARG A 1 120 ? -8.57 -7.254 -10.508 1 95 120 ARG A O 1
ATOM 953 N N . PHE A 1 121 ? -7.703 -7.332 -8.469 1 97.06 121 PHE A N 1
ATOM 954 C CA . PHE A 1 121 ? -7.82 -8.781 -8.367 1 97.06 121 PHE A CA 1
ATOM 955 C C . PHE A 1 121 ? -9.281 -9.203 -8.297 1 97.06 121 PHE A C 1
ATOM 957 O O . PHE A 1 121 ? -10.086 -8.562 -7.609 1 97.06 121 PHE A O 1
ATOM 964 N N . ASN A 1 122 ? -9.562 -10.281 -9.023 1 96.25 122 ASN A N 1
ATOM 965 C CA . ASN A 1 122 ? -10.906 -10.836 -9.086 1 96.25 122 ASN A CA 1
ATOM 966 C C . ASN A 1 122 ? -10.961 -12.25 -8.508 1 96.25 122 ASN A C 1
ATOM 968 O O . ASN A 1 122 ? -10.734 -13.227 -9.219 1 96.25 122 ASN A O 1
ATOM 972 N N . ALA A 1 123 ? -11.344 -12.367 -7.289 1 96.12 123 ALA A N 1
ATOM 973 C CA . ALA A 1 123 ? -11.383 -13.648 -6.59 1 96.12 123 ALA A CA 1
ATOM 974 C C . ALA A 1 123 ? -12.438 -14.57 -7.199 1 96.12 123 ALA A C 1
ATOM 976 O O . ALA A 1 123 ? -12.258 -15.789 -7.223 1 96.12 123 ALA A O 1
ATOM 977 N N . GLU A 1 124 ? -13.484 -14.008 -7.688 1 96.19 124 GLU A N 1
ATOM 978 C CA . GLU A 1 124 ? -14.547 -14.805 -8.297 1 96.19 124 GLU A CA 1
ATOM 979 C C . GLU A 1 124 ? -14.055 -15.523 -9.547 1 96.19 124 GLU A C 1
ATOM 981 O O . GLU A 1 124 ? -14.445 -16.672 -9.812 1 96.19 124 GLU A O 1
ATOM 986 N N . ALA A 1 125 ? -13.227 -14.875 -10.281 1 97.56 125 ALA A N 1
ATOM 987 C CA . ALA A 1 125 ? -12.641 -15.508 -11.461 1 97.56 125 ALA A CA 1
ATOM 988 C C . ALA A 1 125 ? -11.812 -16.734 -11.078 1 97.56 125 ALA A C 1
ATOM 990 O O . ALA A 1 125 ? -11.875 -17.766 -11.742 1 97.56 125 ALA A O 1
ATOM 991 N N . VAL A 1 126 ? -11.094 -16.688 -10.031 1 98.06 126 VAL A N 1
ATOM 992 C CA . VAL A 1 126 ? -10.297 -17.812 -9.539 1 98.06 126 VAL A CA 1
ATOM 993 C C . VAL A 1 126 ? -11.211 -18.938 -9.062 1 98.06 126 VAL A C 1
ATOM 995 O O . VAL A 1 126 ? -10.984 -20.109 -9.367 1 98.06 126 VAL A O 1
ATOM 998 N N . ARG A 1 127 ? -12.219 -18.547 -8.336 1 97.25 127 ARG A N 1
ATOM 999 C CA . ARG A 1 127 ? -13.211 -19.5 -7.867 1 97.25 127 ARG A CA 1
ATOM 1000 C C . ARG A 1 127 ? -13.789 -20.297 -9.031 1 97.25 127 ARG A C 1
ATOM 1002 O O . ARG A 1 127 ? -13.82 -21.531 -9 1 97.25 127 ARG A O 1
ATOM 1009 N N . ASN A 1 128 ? -14.227 -19.578 -10.023 1 97.56 128 ASN A N 1
ATOM 1010 C CA . ASN A 1 128 ? -14.82 -20.203 -11.195 1 97.56 128 ASN A CA 1
ATOM 1011 C C . ASN A 1 128 ? -13.828 -21.109 -11.906 1 97.56 128 ASN A C 1
ATOM 1013 O O . ASN A 1 128 ? -14.188 -22.203 -12.359 1 97.56 128 ASN A O 1
ATOM 1017 N N . PHE A 1 129 ? -12.648 -20.703 -12.031 1 98.5 129 PHE A N 1
ATOM 1018 C CA . PHE A 1 129 ? -11.609 -21.516 -12.656 1 98.5 129 PHE A CA 1
ATOM 1019 C C . PHE A 1 129 ? -11.414 -22.828 -11.906 1 98.5 129 PHE A C 1
ATOM 1021 O O . PHE A 1 129 ? -11.406 -23.891 -12.508 1 98.5 129 PHE A O 1
ATOM 1028 N N . LEU A 1 130 ? -11.273 -22.703 -10.562 1 97.81 130 LEU A N 1
ATOM 1029 C CA . LEU A 1 130 ? -11.023 -23.891 -9.758 1 97.81 130 LEU A CA 1
ATOM 1030 C C . LEU A 1 130 ? -12.211 -24.844 -9.82 1 97.81 130 LEU A C 1
ATOM 1032 O O . LEU A 1 130 ? -12.031 -26.078 -9.836 1 97.81 130 LEU A O 1
ATOM 1036 N N . TYR A 1 131 ? -13.391 -24.266 -9.852 1 97.31 131 TYR A N 1
ATOM 1037 C CA . TYR A 1 131 ? -14.578 -25.109 -10.031 1 97.31 131 TYR A CA 1
ATOM 1038 C C . TYR A 1 131 ? -14.508 -25.875 -11.344 1 97.31 131 TYR A C 1
ATOM 1040 O O . TYR A 1 131 ? -14.727 -27.094 -11.367 1 97.31 131 TYR A O 1
ATOM 1048 N N . SER A 1 132 ? -14.188 -25.172 -12.367 1 97.62 132 SER A N 1
ATOM 1049 C CA . SER A 1 132 ? -14.109 -25.797 -13.688 1 97.62 132 SER A CA 1
ATOM 1050 C C . SER A 1 132 ? -12.984 -26.828 -13.742 1 97.62 132 SER A C 1
ATOM 1052 O O . SER A 1 132 ? -13.109 -27.844 -14.43 1 97.62 132 SER A O 1
ATOM 1054 N N . LEU A 1 133 ? -11.93 -26.547 -13.094 1 96.44 133 LEU A N 1
ATOM 1055 C CA . LEU A 1 133 ? -10.758 -27.422 -13.07 1 96.44 133 LEU A CA 1
ATOM 1056 C C . LEU A 1 133 ? -11.109 -28.797 -12.508 1 96.44 133 LEU A C 1
ATOM 1058 O O . LEU A 1 133 ? -10.5 -29.797 -12.883 1 96.44 133 LEU A O 1
ATOM 1062 N N . ASN A 1 134 ? -12.148 -28.859 -11.625 1 95.38 134 ASN A N 1
ATOM 1063 C CA . ASN A 1 134 ? -12.531 -30.094 -10.953 1 95.38 134 ASN A CA 1
ATOM 1064 C C . ASN A 1 134 ? -13.727 -30.75 -11.633 1 95.38 134 ASN A C 1
ATOM 1066 O O . ASN A 1 134 ? -14.305 -31.703 -11.094 1 95.38 134 ASN A O 1
ATOM 1070 N N . ASN A 1 135 ? -14.156 -30.297 -12.727 1 92.44 135 ASN A N 1
ATOM 1071 C CA . ASN A 1 135 ? -15.156 -30.906 -13.602 1 92.44 135 ASN A CA 1
ATOM 1072 C C . ASN A 1 135 ? -16.422 -31.281 -12.828 1 92.44 135 ASN A C 1
ATOM 1074 O O . ASN A 1 135 ? -16.938 -32.375 -12.969 1 92.44 135 ASN A O 1
ATOM 1078 N N . GLY A 1 136 ? -16.781 -30.516 -11.875 1 88.25 136 GLY A N 1
ATOM 1079 C CA . GLY A 1 136 ? -18.031 -30.719 -11.172 1 88.25 136 GLY A CA 1
ATOM 1080 C C . GLY A 1 136 ? -17.938 -31.75 -10.07 1 88.25 136 GLY A C 1
ATOM 1081 O O . GLY A 1 136 ? -18.938 -32.094 -9.43 1 88.25 136 GLY A O 1
ATOM 1082 N N . THR A 1 137 ? -16.812 -32.281 -9.82 1 93.5 137 THR A N 1
ATOM 1083 C CA . THR A 1 137 ? -16.656 -33.281 -8.781 1 93.5 137 THR A CA 1
ATOM 1084 C C . THR A 1 137 ? -16.719 -32.656 -7.395 1 93.5 137 THR A C 1
ATOM 1086 O O . THR A 1 137 ? -16.953 -33.344 -6.398 1 93.5 137 THR A O 1
ATOM 1089 N N . ILE A 1 138 ? -16.469 -31.453 -7.344 1 95.25 138 ILE A N 1
ATOM 1090 C CA . ILE A 1 138 ? -16.562 -30.688 -6.105 1 95.25 138 ILE A CA 1
ATOM 1091 C C . ILE A 1 138 ? -17.594 -29.562 -6.262 1 95.25 138 ILE A C 1
ATOM 1093 O O . ILE A 1 138 ? -17.625 -28.891 -7.289 1 95.25 138 ILE A O 1
ATOM 1097 N N . ALA A 1 139 ? -18.469 -29.422 -5.301 1 96.38 139 ALA A N 1
ATOM 1098 C CA . ALA A 1 139 ? -19.5 -28.391 -5.348 1 96.38 139 ALA A CA 1
ATOM 1099 C C . ALA A 1 139 ? -18.875 -27 -5.441 1 96.38 139 ALA A C 1
ATOM 1101 O O . ALA A 1 139 ? -17.859 -26.719 -4.805 1 96.38 139 ALA A O 1
ATOM 1102 N N . LYS A 1 140 ? -19.516 -26.156 -6.176 1 95.94 140 LYS A N 1
ATOM 1103 C CA . LYS A 1 140 ? -19.016 -24.812 -6.387 1 95.94 140 LYS A CA 1
ATOM 1104 C C . LYS A 1 140 ? -18.859 -24.062 -5.062 1 95.94 140 LYS A C 1
ATOM 1106 O O . LYS A 1 140 ? -17.938 -23.281 -4.891 1 95.94 140 LYS A O 1
ATOM 1111 N N . LYS A 1 141 ? -19.75 -24.297 -4.125 1 96.44 141 LYS A N 1
ATOM 1112 C CA . LYS A 1 141 ? -19.781 -23.594 -2.848 1 96.44 141 LYS A CA 1
ATOM 1113 C C . LYS A 1 141 ? -18.547 -23.922 -2.014 1 96.44 141 LYS A C 1
ATOM 1115 O O . LYS A 1 141 ? -18.25 -23.234 -1.036 1 96.44 141 LYS A O 1
ATOM 1120 N N . LYS A 1 142 ? -17.844 -24.984 -2.365 1 97.44 142 LYS A N 1
ATOM 1121 C CA . LYS A 1 142 ? -16.672 -25.406 -1.621 1 97.44 142 LYS A CA 1
ATOM 1122 C C . LYS A 1 142 ? -15.43 -24.625 -2.053 1 97.44 142 LYS A C 1
ATOM 1124 O O . LYS A 1 142 ? -14.344 -24.812 -1.496 1 97.44 142 LYS A O 1
ATOM 1129 N N . PHE A 1 143 ? -15.602 -23.75 -2.988 1 97.69 143 PHE A N 1
ATOM 1130 C CA . PHE A 1 143 ? -14.547 -22.844 -3.408 1 97.69 143 PHE A CA 1
ATOM 1131 C C . PHE A 1 143 ? -14.867 -21.406 -2.998 1 97.69 143 PHE A C 1
ATOM 1133 O O . PHE A 1 143 ? -15.812 -20.812 -3.51 1 97.69 143 PHE A O 1
ATOM 1140 N N . ASN A 1 144 ? -14.18 -20.906 -2.035 1 97.44 144 ASN A N 1
ATOM 1141 C CA . ASN A 1 144 ? -14.242 -19.516 -1.589 1 97.44 144 ASN A CA 1
ATOM 1142 C C . ASN A 1 144 ? -12.859 -18.969 -1.27 1 97.44 144 ASN A C 1
ATOM 1144 O O . ASN A 1 144 ? -12.391 -19.062 -0.134 1 97.44 144 ASN A O 1
ATOM 1148 N N . LEU A 1 145 ? -12.289 -18.312 -2.221 1 97.44 145 LEU A N 1
ATOM 1149 C CA . LEU A 1 145 ? -10.914 -17.844 -2.109 1 97.44 145 LEU A CA 1
ATOM 1150 C C . LEU A 1 145 ? -10.859 -16.422 -1.546 1 97.44 145 LEU A C 1
ATOM 1152 O O . LEU A 1 145 ? -11.508 -15.523 -2.076 1 97.44 145 LEU A O 1
ATOM 1156 N N . ARG A 1 146 ? -10.094 -16.281 -0.534 1 96.06 146 ARG A N 1
ATOM 1157 C CA . ARG A 1 146 ? -9.852 -15 0.108 1 96.06 146 ARG A CA 1
ATOM 1158 C C . ARG A 1 146 ? -8.359 -14.781 0.351 1 96.06 146 ARG A C 1
ATOM 1160 O O . ARG A 1 146 ? -7.578 -15.727 0.32 1 96.06 146 ARG A O 1
ATOM 1167 N N . LEU A 1 147 ? -8.031 -13.516 0.479 1 96.38 147 LEU A N 1
ATOM 1168 C CA . LEU A 1 147 ? -6.652 -13.242 0.885 1 96.38 147 LEU A CA 1
ATOM 1169 C C . LEU A 1 147 ? -6.344 -13.891 2.23 1 96.38 147 LEU A C 1
ATOM 1171 O O . LEU A 1 147 ? -7.141 -13.797 3.168 1 96.38 147 LEU A O 1
ATOM 1175 N N . ALA A 1 148 ? -5.238 -14.539 2.307 1 97.5 148 ALA A N 1
ATOM 1176 C CA . ALA A 1 148 ? -4.824 -15.133 3.572 1 97.5 148 ALA A CA 1
ATOM 1177 C C . ALA A 1 148 ? -4.336 -14.07 4.551 1 97.5 148 ALA A C 1
ATOM 1179 O O . ALA A 1 148 ? -3.748 -13.062 4.141 1 97.5 148 ALA A O 1
ATOM 1180 N N . PRO A 1 149 ? -4.559 -14.336 5.852 1 95.44 149 PRO A N 1
ATOM 1181 C CA . PRO A 1 149 ? -3.92 -13.453 6.836 1 95.44 149 PRO A CA 1
ATOM 1182 C C . PRO A 1 149 ? -2.402 -13.391 6.672 1 95.44 149 PRO A C 1
ATOM 1184 O O . PRO A 1 149 ? -1.778 -14.383 6.273 1 95.44 149 PRO A O 1
ATOM 1187 N N . GLU A 1 150 ? -1.822 -12.242 7.035 1 94.5 150 GLU A N 1
ATOM 1188 C CA . GLU A 1 150 ? -0.395 -12 6.844 1 94.5 150 GLU A CA 1
ATOM 1189 C C . GLU A 1 150 ? 0.443 -13.047 7.57 1 94.5 150 GLU A C 1
ATOM 1191 O O . GLU A 1 150 ? 1.46 -13.508 7.047 1 94.5 150 GLU A O 1
ATOM 1196 N N . GLU A 1 151 ? 0.064 -13.336 8.758 1 96.94 151 GLU A N 1
ATOM 1197 C CA . GLU A 1 151 ? 0.802 -14.32 9.547 1 96.94 151 GLU A CA 1
ATOM 1198 C C . GLU A 1 151 ? 0.84 -15.672 8.836 1 96.94 151 GLU A C 1
ATOM 1200 O O . GLU A 1 151 ? 1.883 -16.328 8.797 1 96.94 151 GLU A O 1
ATOM 1205 N N . ILE A 1 152 ? -0.284 -16.094 8.289 1 98.06 152 ILE A N 1
ATOM 1206 C CA . ILE A 1 152 ? -0.37 -17.359 7.559 1 98.06 152 ILE A CA 1
ATOM 1207 C C . ILE A 1 152 ? 0.478 -17.281 6.293 1 98.06 152 ILE A C 1
ATOM 1209 O O . ILE A 1 152 ? 1.237 -18.203 5.988 1 98.06 152 ILE A O 1
ATOM 1213 N N . SER A 1 153 ? 0.376 -16.172 5.605 1 98.44 153 SER A N 1
ATOM 1214 C CA . SER A 1 153 ? 1.181 -15.953 4.41 1 98.44 153 SER A CA 1
ATOM 1215 C C . SER A 1 153 ? 2.668 -16.094 4.711 1 98.44 153 SER A C 1
ATOM 1217 O O . SER A 1 153 ? 3.389 -16.797 3.998 1 98.44 153 SER A O 1
ATOM 1219 N N . THR A 1 154 ? 3.088 -15.508 5.781 1 98.56 154 THR A N 1
ATOM 1220 C CA . THR A 1 154 ? 4.496 -15.531 6.156 1 98.56 154 THR A CA 1
ATOM 1221 C C . THR A 1 154 ? 4.934 -16.938 6.52 1 98.56 154 THR A C 1
ATOM 1223 O O . THR A 1 154 ? 6.02 -17.391 6.133 1 98.56 154 THR A O 1
ATOM 1226 N N . GLN A 1 155 ? 4.113 -17.578 7.219 1 98.5 155 GLN A N 1
ATOM 1227 C CA . GLN A 1 155 ? 4.418 -18.953 7.617 1 98.5 155 GLN A CA 1
ATOM 1228 C C . GLN A 1 155 ? 4.562 -19.859 6.402 1 98.5 155 GLN A C 1
ATOM 1230 O O . GLN A 1 155 ? 5.469 -20.688 6.344 1 98.5 155 GLN A O 1
ATOM 1235 N N . LEU A 1 156 ? 3.73 -19.719 5.441 1 98.69 156 LEU A N 1
ATOM 1236 C CA . LEU A 1 156 ? 3.676 -20.609 4.285 1 98.69 156 LEU A CA 1
ATOM 1237 C C . LEU A 1 156 ? 4.777 -20.281 3.287 1 98.69 156 LEU A C 1
ATOM 1239 O O . LEU A 1 156 ? 5.371 -21.188 2.689 1 98.69 156 LEU A O 1
ATOM 1243 N N . THR A 1 157 ? 5.055 -19 3.107 1 98.75 157 THR A N 1
ATOM 1244 C CA . THR A 1 157 ? 5.961 -18.578 2.039 1 98.75 157 THR A CA 1
ATOM 1245 C C . THR A 1 157 ? 7.371 -18.359 2.58 1 98.75 157 THR A C 1
ATOM 1247 O O . THR A 1 157 ? 8.352 -18.516 1.853 1 98.75 157 THR A O 1
ATOM 1250 N N . GLY A 1 158 ? 7.398 -17.922 3.791 1 98.56 158 GLY A N 1
ATOM 1251 C CA . GLY A 1 158 ? 8.672 -17.484 4.359 1 98.56 158 GLY A CA 1
ATOM 1252 C C . GLY A 1 158 ? 8.961 -16.016 4.125 1 98.56 158 GLY A C 1
ATOM 1253 O O . GLY A 1 158 ? 10.016 -15.523 4.523 1 98.56 158 GLY A O 1
ATOM 1254 N N . TYR A 1 159 ? 8.102 -15.328 3.486 1 98.44 159 TYR A N 1
ATOM 1255 C CA . TYR A 1 159 ? 8.289 -13.922 3.141 1 98.44 159 TYR A CA 1
ATOM 1256 C C . TYR A 1 159 ? 7.242 -13.047 3.816 1 98.44 159 TYR A C 1
ATOM 1258 O O . TYR A 1 159 ? 6.074 -13.43 3.908 1 98.44 159 TYR A O 1
ATOM 1266 N N . GLY A 1 160 ? 7.656 -11.898 4.27 1 96.56 160 GLY A N 1
ATOM 1267 C CA . GLY A 1 160 ? 6.734 -10.953 4.887 1 96.56 160 GLY A CA 1
ATOM 1268 C C . GLY A 1 160 ? 6.008 -10.086 3.877 1 96.56 160 GLY A C 1
ATOM 1269 O O . GLY A 1 160 ? 6.266 -10.172 2.674 1 96.56 160 GLY A O 1
ATOM 1270 N N . HIS A 1 161 ? 5.137 -9.211 4.402 1 94 161 HIS A N 1
ATOM 1271 C CA . HIS A 1 161 ? 4.363 -8.273 3.596 1 94 161 HIS A CA 1
ATOM 1272 C C . HIS A 1 161 ? 5.27 -7.469 2.67 1 94 161 HIS A C 1
ATOM 1274 O O . HIS A 1 161 ? 6.32 -6.984 3.092 1 94 161 HIS A O 1
ATOM 1280 N N . ASN A 1 162 ? 4.953 -7.359 1.378 1 96 162 ASN A N 1
ATOM 1281 C CA . ASN A 1 162 ? 5.641 -6.602 0.337 1 96 162 ASN A CA 1
ATOM 1282 C C . ASN A 1 162 ? 6.883 -7.332 -0.163 1 96 162 ASN A C 1
ATOM 1284 O O . ASN A 1 162 ? 7.547 -6.871 -1.091 1 96 162 ASN A O 1
ATOM 1288 N N . ALA A 1 163 ? 7.137 -8.492 0.431 1 98.12 163 ALA A N 1
ATOM 1289 C CA . ALA A 1 163 ? 8.336 -9.242 0.071 1 98.12 163 ALA A CA 1
ATOM 1290 C C . ALA A 1 163 ? 7.973 -10.562 -0.611 1 98.12 163 ALA A C 1
ATOM 1292 O O . ALA A 1 163 ? 8.852 -11.258 -1.132 1 98.12 163 ALA A O 1
ATOM 1293 N N . VAL A 1 164 ? 6.727 -10.898 -0.673 1 98.44 164 VAL A N 1
ATOM 1294 C CA . VAL A 1 164 ? 6.266 -12.227 -1.073 1 98.44 164 VAL A CA 1
ATOM 1295 C C . VAL A 1 164 ? 6.645 -12.484 -2.527 1 98.44 164 VAL A C 1
ATOM 1297 O O . VAL A 1 164 ? 6.484 -11.617 -3.385 1 98.44 164 VAL A O 1
ATOM 1300 N N . THR A 1 165 ? 7.199 -13.625 -2.789 1 98.69 165 THR A N 1
ATOM 1301 C CA . THR A 1 165 ? 7.5 -14.133 -4.121 1 98.69 165 THR A CA 1
ATOM 1302 C C . THR A 1 165 ? 7.176 -15.625 -4.219 1 98.69 165 THR A C 1
ATOM 1304 O O . THR A 1 165 ? 7.164 -16.328 -3.211 1 98.69 165 THR A O 1
ATOM 1307 N N . CYS A 1 166 ? 6.926 -16.047 -5.43 1 98.75 166 CYS A N 1
ATOM 1308 C CA . CYS A 1 166 ? 6.535 -17.453 -5.605 1 98.75 166 CYS A CA 1
ATOM 1309 C C . CYS A 1 166 ? 7.758 -18.328 -5.832 1 98.75 166 CYS A C 1
ATOM 1311 O O . CYS A 1 166 ? 7.629 -19.469 -6.305 1 98.75 166 CYS A O 1
ATOM 1313 N N . ILE A 1 167 ? 8.961 -17.859 -5.57 1 98.69 167 ILE A N 1
ATOM 1314 C CA . ILE A 1 167 ? 10.219 -18.594 -5.699 1 98.69 167 ILE A CA 1
ATOM 1315 C C . ILE A 1 167 ? 10.773 -18.906 -4.312 1 98.69 167 ILE A C 1
ATOM 1317 O O . ILE A 1 167 ? 10.82 -18.047 -3.439 1 98.69 167 ILE A O 1
ATOM 1321 N N . GLY A 1 168 ? 11.094 -20.141 -4.074 1 98.19 168 GLY A N 1
ATOM 1322 C CA . GLY A 1 168 ? 11.781 -20.5 -2.85 1 98.19 168 GLY A CA 1
ATOM 1323 C C . GLY A 1 168 ? 10.891 -20.469 -1.625 1 98.19 168 GLY A C 1
ATOM 1324 O O . GLY A 1 168 ? 11.352 -20.188 -0.52 1 98.19 168 GLY A O 1
ATOM 1325 N N . MET A 1 169 ? 9.664 -20.734 -1.786 1 98.56 169 MET A N 1
ATOM 1326 C CA . MET A 1 169 ? 8.719 -20.719 -0.673 1 98.56 169 MET A CA 1
ATOM 1327 C C . MET A 1 169 ? 8.969 -21.875 0.276 1 98.56 169 MET A C 1
ATOM 1329 O O . MET A 1 169 ? 9.469 -22.922 -0.14 1 98.56 169 MET A O 1
ATOM 1333 N N . LYS A 1 170 ? 8.602 -21.656 1.525 1 98.5 170 LYS A N 1
ATOM 1334 C CA . LYS A 1 170 ? 8.734 -22.719 2.529 1 98.5 170 LYS A CA 1
ATOM 1335 C C . LYS A 1 170 ? 7.789 -23.875 2.24 1 98.5 170 LYS A C 1
ATOM 1337 O O . LYS A 1 170 ? 8.07 -25.016 2.607 1 98.5 170 LYS A O 1
ATOM 1342 N N . THR A 1 171 ? 6.68 -23.578 1.666 1 98.5 171 THR A N 1
ATOM 1343 C CA . THR A 1 171 ? 5.672 -24.531 1.236 1 98.5 171 THR A CA 1
ATOM 1344 C C . THR A 1 171 ? 5.504 -24.5 -0.28 1 98.5 171 THR A C 1
ATOM 1346 O O . THR A 1 171 ? 5.539 -23.438 -0.891 1 98.5 171 THR A O 1
ATOM 1349 N N . ASP A 1 172 ? 5.305 -25.719 -0.85 1 98.06 172 ASP A N 1
ATOM 1350 C CA . ASP A 1 172 ? 5.074 -25.812 -2.289 1 98.06 172 ASP A CA 1
ATOM 1351 C C . ASP A 1 172 ? 3.629 -25.453 -2.633 1 98.06 172 ASP A C 1
ATOM 1353 O O . ASP A 1 172 ? 2.824 -26.344 -2.934 1 98.06 172 ASP A O 1
ATOM 1357 N N . ILE A 1 173 ? 3.322 -24.172 -2.664 1 98.88 173 ILE A N 1
ATOM 1358 C CA . ILE A 1 173 ? 1.976 -23.688 -2.926 1 98.88 173 ILE A CA 1
ATOM 1359 C C . ILE A 1 173 ? 1.755 -23.562 -4.43 1 98.88 173 ILE A C 1
ATOM 1361 O O . ILE A 1 173 ? 2.592 -23 -5.145 1 98.88 173 ILE A O 1
ATOM 1365 N N . PRO A 1 174 ? 0.63 -24.109 -4.977 1 98.88 174 PRO A N 1
ATOM 1366 C CA . PRO A 1 174 ? 0.349 -23.875 -6.395 1 98.88 174 PRO A CA 1
ATOM 1367 C C . PRO A 1 174 ? 0.207 -22.406 -6.742 1 98.88 174 PRO A C 1
ATOM 1369 O O . PRO A 1 174 ? -0.328 -21.625 -5.945 1 98.88 174 PRO A O 1
ATOM 1372 N N . VAL A 1 175 ? 0.673 -22.047 -7.953 1 98.94 175 VAL A N 1
ATOM 1373 C CA . VAL A 1 175 ? 0.702 -20.656 -8.375 1 98.94 175 VAL A CA 1
ATOM 1374 C C . VAL A 1 175 ? -0.323 -20.422 -9.484 1 98.94 175 VAL A C 1
ATOM 1376 O O . VAL A 1 175 ? -0.461 -21.25 -10.391 1 98.94 175 VAL A O 1
ATOM 1379 N N . ILE A 1 176 ? -1.039 -19.391 -9.359 1 98.94 176 ILE A N 1
ATOM 1380 C CA . ILE A 1 176 ? -1.91 -18.859 -10.398 1 98.94 176 ILE A CA 1
ATOM 1381 C C . ILE A 1 176 ? -1.324 -17.562 -10.945 1 98.94 176 ILE A C 1
ATOM 1383 O O . ILE A 1 176 ? -1.018 -16.641 -10.188 1 98.94 176 ILE A O 1
ATOM 1387 N N . LEU A 1 177 ? -1.066 -17.5 -12.211 1 98.94 177 LEU A N 1
ATOM 1388 C CA . LEU A 1 177 ? -0.546 -16.328 -12.891 1 98.94 177 LEU A CA 1
ATOM 1389 C C . LEU A 1 177 ? -1.636 -15.641 -13.711 1 98.94 177 LEU A C 1
ATOM 1391 O O . LEU A 1 177 ? -2.301 -16.297 -14.523 1 98.94 177 LEU A O 1
ATOM 1395 N N . ASP A 1 178 ? -1.822 -14.383 -13.461 1 98.81 178 ASP A N 1
ATOM 1396 C CA . ASP A 1 178 ? -2.818 -13.633 -14.219 1 98.81 178 ASP A CA 1
ATOM 1397 C C . ASP A 1 178 ? -2.477 -13.617 -15.703 1 98.81 178 ASP A C 1
ATOM 1399 O O . ASP A 1 178 ? -1.347 -13.305 -16.094 1 98.81 178 ASP A O 1
ATOM 1403 N N . GLU A 1 179 ? -3.461 -13.859 -16.5 1 98.62 179 GLU A N 1
ATOM 1404 C CA . GLU A 1 179 ? -3.303 -13.883 -17.953 1 98.62 179 GLU A CA 1
ATOM 1405 C C . GLU A 1 179 ? -2.756 -12.555 -18.469 1 98.62 179 GLU A C 1
ATOM 1407 O O . GLU A 1 179 ? -2 -12.531 -19.438 1 98.62 179 GLU A O 1
ATOM 1412 N N . ALA A 1 180 ? -3.113 -11.453 -17.875 1 98.5 180 ALA A N 1
ATOM 1413 C CA . ALA A 1 180 ? -2.672 -10.125 -18.297 1 98.5 180 ALA A CA 1
ATOM 1414 C C . ALA A 1 180 ? -1.149 -10.016 -18.25 1 98.5 180 ALA A C 1
ATOM 1416 O O . ALA A 1 180 ? -0.554 -9.297 -19.062 1 98.5 180 ALA A O 1
ATOM 1417 N N . ILE A 1 181 ? -0.522 -10.711 -17.391 1 98.75 181 ILE A N 1
ATOM 1418 C CA . ILE A 1 181 ? 0.933 -10.68 -17.281 1 98.75 181 ILE A CA 1
ATOM 1419 C C . ILE A 1 181 ? 1.551 -11.445 -18.453 1 98.75 181 ILE A C 1
ATOM 1421 O O . ILE A 1 181 ? 2.557 -11.008 -19.016 1 98.75 181 ILE A O 1
ATOM 1425 N N . VAL A 1 182 ? 0.963 -12.531 -18.797 1 98.75 182 VAL A N 1
ATOM 1426 C CA . VAL A 1 182 ? 1.451 -13.367 -19.875 1 98.75 182 VAL A CA 1
ATOM 1427 C C . VAL A 1 182 ? 1.428 -12.586 -21.188 1 98.75 182 VAL A C 1
ATOM 1429 O O . VAL A 1 182 ? 2.26 -12.812 -22.062 1 98.75 182 VAL A O 1
ATOM 1432 N N . LYS A 1 183 ? 0.601 -11.602 -21.266 1 98.25 183 LYS A N 1
ATOM 1433 C CA . LYS A 1 183 ? 0.378 -10.859 -22.5 1 98.25 183 LYS A CA 1
ATOM 1434 C C . LYS A 1 183 ? 1.263 -9.617 -22.562 1 98.25 183 LYS A C 1
ATOM 1436 O O . LYS A 1 183 ? 1.247 -8.891 -23.562 1 98.25 183 LYS A O 1
ATOM 1441 N N . LEU A 1 184 ? 2.045 -9.422 -21.625 1 98.5 184 LEU A N 1
ATOM 1442 C CA . LEU A 1 184 ? 2.871 -8.219 -21.578 1 98.5 184 LEU A CA 1
ATOM 1443 C C . LEU A 1 184 ? 3.986 -8.289 -22.625 1 98.5 184 LEU A C 1
ATOM 1445 O O . LEU A 1 184 ? 4.516 -9.367 -22.891 1 98.5 184 LEU A O 1
ATOM 1449 N N . THR A 1 185 ? 4.301 -7.109 -23.156 1 98.56 185 THR A N 1
ATOM 1450 C CA . THR A 1 185 ? 5.477 -6.891 -24 1 98.56 185 THR A CA 1
ATOM 1451 C C . THR A 1 185 ? 6.309 -5.723 -23.469 1 98.56 185 THR A C 1
ATOM 1453 O O . THR A 1 185 ? 5.805 -4.605 -23.328 1 98.56 185 THR A O 1
ATOM 1456 N N . PRO A 1 186 ? 7.539 -5.938 -23.219 1 98.56 186 PRO A N 1
ATOM 1457 C CA . PRO A 1 186 ? 8.289 -7.195 -23.297 1 98.56 186 PRO A CA 1
ATOM 1458 C C . PRO A 1 186 ? 7.805 -8.234 -22.297 1 98.56 186 PRO A C 1
ATOM 1460 O O . PRO A 1 186 ? 7.137 -7.891 -21.312 1 98.56 186 PRO A O 1
ATOM 1463 N N . ASP A 1 187 ? 8.102 -9.5 -22.531 1 98.56 187 ASP A N 1
ATOM 1464 C CA . ASP A 1 187 ? 7.699 -10.617 -21.688 1 98.56 187 ASP A CA 1
ATOM 1465 C C . ASP A 1 187 ? 8.617 -10.75 -20.469 1 98.56 187 ASP A C 1
ATOM 1467 O O . ASP A 1 187 ? 9.281 -11.773 -20.297 1 98.56 187 ASP A O 1
ATOM 1471 N N . PHE A 1 188 ? 8.625 -9.75 -19.75 1 98.88 188 PHE A N 1
ATOM 1472 C CA . PHE A 1 188 ? 9.461 -9.562 -18.562 1 98.88 188 PHE A CA 1
ATOM 1473 C C . PHE A 1 188 ? 8.758 -8.695 -17.531 1 98.88 188 PHE A C 1
ATOM 1475 O O . PHE A 1 188 ? 8.258 -7.613 -17.859 1 98.88 188 PHE A O 1
ATOM 1482 N N . PHE A 1 189 ? 8.602 -9.141 -16.328 1 98.94 189 PHE A N 1
ATOM 1483 C CA . PHE A 1 189 ? 7.891 -8.344 -15.328 1 98.94 189 PHE A CA 1
ATOM 1484 C C . PHE A 1 189 ? 8.586 -8.438 -13.977 1 98.94 189 PHE A C 1
ATOM 1486 O O . PHE A 1 189 ? 9.5 -9.25 -13.789 1 98.94 189 PHE A O 1
ATOM 1493 N N . TRP A 1 190 ? 8.203 -7.543 -13.078 1 98.94 190 TRP A N 1
ATOM 1494 C CA . TRP A 1 190 ? 8.812 -7.43 -11.758 1 98.94 190 TRP A CA 1
ATOM 1495 C C . TRP A 1 190 ? 7.844 -7.887 -10.672 1 98.94 190 TRP A C 1
ATOM 1497 O O . TRP A 1 190 ? 6.641 -7.629 -10.758 1 98.94 190 TRP A O 1
ATOM 1507 N N . LEU A 1 191 ? 8.32 -8.562 -9.672 1 98.75 191 LEU A N 1
ATOM 1508 C CA . LEU A 1 191 ? 7.57 -8.922 -8.477 1 98.75 191 LEU A CA 1
ATOM 1509 C C . LEU A 1 191 ? 8.469 -8.906 -7.242 1 98.75 191 LEU A C 1
ATOM 1511 O O . LEU A 1 191 ? 9.617 -8.461 -7.316 1 98.75 191 LEU A O 1
ATOM 1515 N N . GLY A 1 192 ? 7.938 -9.258 -6.098 1 98.69 192 GLY A N 1
ATOM 1516 C CA . GLY A 1 192 ? 8.734 -9.297 -4.883 1 98.69 192 GLY A CA 1
ATOM 1517 C C . GLY A 1 192 ? 9.953 -10.203 -4.996 1 98.69 192 GLY A C 1
ATOM 1518 O O . GLY A 1 192 ? 9.898 -11.242 -5.648 1 98.69 192 GLY A O 1
ATOM 1519 N N . GLY A 1 193 ? 11.023 -9.844 -4.309 1 98.56 193 GLY A N 1
ATOM 1520 C CA . GLY A 1 193 ? 12.281 -10.578 -4.371 1 98.56 193 GLY A CA 1
ATOM 1521 C C . GLY A 1 193 ? 12.664 -11.227 -3.055 1 98.56 193 GLY A C 1
ATOM 1522 O O . GLY A 1 193 ? 13.828 -11.555 -2.834 1 98.56 193 GLY A O 1
ATOM 1523 N N . GLY A 1 194 ? 11.766 -11.266 -2.158 1 98.56 194 GLY A N 1
ATOM 1524 C CA . GLY A 1 194 ? 12.023 -12 -0.927 1 98.56 194 GLY A CA 1
ATOM 1525 C C . GLY A 1 194 ? 12.367 -11.094 0.242 1 98.56 194 GLY A C 1
ATOM 1526 O O . GLY A 1 194 ? 12.453 -11.555 1.383 1 98.56 194 GLY A O 1
ATOM 1527 N N . GLU A 1 195 ? 12.609 -9.93 -0.022 1 98.12 195 GLU A N 1
ATOM 1528 C CA . GLU A 1 195 ? 12.766 -8.859 0.96 1 98.12 195 GLU A CA 1
ATOM 1529 C C . GLU A 1 195 ? 11.969 -7.621 0.556 1 98.12 195 GLU A C 1
ATOM 1531 O O . GLU A 1 195 ? 11.695 -7.41 -0.628 1 98.12 195 GLU A O 1
ATOM 1536 N N . VAL A 1 196 ? 11.578 -6.82 1.562 1 97.19 196 VAL A N 1
ATOM 1537 C CA . VAL A 1 196 ? 10.695 -5.688 1.296 1 97.19 196 VAL A CA 1
ATOM 1538 C C . VAL A 1 196 ? 11.352 -4.75 0.283 1 97.19 196 VAL A C 1
ATOM 1540 O O . VAL A 1 196 ? 10.672 -4.207 -0.595 1 97.19 196 VAL A O 1
ATOM 1543 N N . ASP A 1 197 ? 12.664 -4.527 0.36 1 97.88 197 ASP A N 1
ATOM 1544 C CA . ASP A 1 197 ? 13.336 -3.582 -0.528 1 97.88 197 ASP A CA 1
ATOM 1545 C C . ASP A 1 197 ? 14.062 -4.309 -1.66 1 97.88 197 ASP A C 1
ATOM 1547 O O . ASP A 1 197 ? 14.969 -3.754 -2.279 1 97.88 197 ASP A O 1
ATOM 1551 N N . LEU A 1 198 ? 13.781 -5.559 -1.907 1 98.62 198 LEU A N 1
ATOM 1552 C CA . LEU A 1 198 ? 14.367 -6.344 -2.986 1 98.62 198 LEU A CA 1
ATOM 1553 C C . LEU A 1 198 ? 13.297 -6.777 -3.984 1 98.62 198 LEU A C 1
ATOM 1555 O O . LEU A 1 198 ? 12.281 -7.363 -3.6 1 98.62 198 LEU A O 1
ATOM 1559 N N . LYS A 1 199 ? 13.516 -6.453 -5.266 1 98.88 199 LYS A N 1
ATOM 1560 C CA . LYS A 1 199 ? 12.586 -6.82 -6.328 1 98.88 199 LYS A CA 1
ATOM 1561 C C . LYS A 1 199 ? 13.234 -7.801 -7.305 1 98.88 199 LYS A C 1
ATOM 1563 O O . LYS A 1 199 ? 14.453 -7.777 -7.504 1 98.88 199 LYS A O 1
ATOM 1568 N N . LEU A 1 200 ? 12.445 -8.648 -7.812 1 98.88 200 LEU A N 1
ATOM 1569 C CA . LEU A 1 200 ? 12.867 -9.656 -8.781 1 98.88 200 LEU A CA 1
ATOM 1570 C C . LEU A 1 200 ? 12.234 -9.406 -10.141 1 98.88 200 LEU A C 1
ATOM 1572 O O . LEU A 1 200 ? 11.008 -9.414 -10.273 1 98.88 200 LEU A O 1
ATOM 1576 N N . GLY A 1 201 ? 13.016 -9.047 -11.109 1 98.94 201 GLY A N 1
ATOM 1577 C CA . GLY A 1 201 ? 12.609 -9.117 -12.5 1 98.94 201 GLY A CA 1
ATOM 1578 C C . GLY A 1 201 ? 12.844 -10.477 -13.125 1 98.94 201 GLY A C 1
ATOM 1579 O O . GLY A 1 201 ? 13.859 -11.125 -12.867 1 98.94 201 GLY A O 1
ATOM 1580 N N . ILE A 1 202 ? 11.891 -10.898 -13.992 1 98.94 202 ILE A N 1
ATOM 1581 C CA . ILE A 1 202 ? 12.031 -12.266 -14.469 1 98.94 202 ILE A CA 1
ATOM 1582 C C . ILE A 1 202 ? 11.336 -12.414 -15.82 1 98.94 202 ILE A C 1
ATOM 1584 O O . ILE A 1 202 ? 10.258 -11.867 -16.031 1 98.94 202 ILE A O 1
ATOM 1588 N N . ARG A 1 203 ? 11.953 -13.18 -16.672 1 98.94 203 ARG A N 1
ATOM 1589 C CA . ARG A 1 203 ? 11.344 -13.539 -17.953 1 98.94 203 ARG A CA 1
ATOM 1590 C C . ARG A 1 203 ? 10.102 -14.406 -17.734 1 98.94 203 ARG A C 1
ATOM 1592 O O . ARG A 1 203 ? 10.18 -15.461 -17.109 1 98.94 203 ARG A O 1
ATOM 1599 N N . THR A 1 204 ? 9.031 -13.969 -18.344 1 98.88 204 THR A N 1
ATOM 1600 C CA . THR A 1 204 ? 7.734 -14.586 -18.078 1 98.88 204 THR A CA 1
ATOM 1601 C C . THR A 1 204 ? 7.727 -16.047 -18.516 1 98.88 204 THR A C 1
ATOM 1603 O O . THR A 1 204 ? 7.297 -16.922 -17.75 1 98.88 204 THR A O 1
ATOM 1606 N N . SER A 1 205 ? 8.203 -16.312 -19.656 1 98.75 205 SER A N 1
ATOM 1607 C CA . SER A 1 205 ? 8.188 -17.672 -20.203 1 98.75 205 SER A CA 1
ATOM 1608 C C . SER A 1 205 ? 9.039 -18.609 -19.359 1 98.75 205 SER A C 1
ATOM 1610 O O . SER A 1 205 ? 8.688 -19.781 -19.172 1 98.75 205 SER A O 1
ATOM 1612 N N . GLU A 1 206 ? 10.141 -18.125 -18.844 1 98.81 206 GLU A N 1
ATOM 1613 C CA . GLU A 1 206 ? 11 -18.969 -18.016 1 98.81 206 GLU A CA 1
ATOM 1614 C C . GLU A 1 206 ? 10.359 -19.25 -16.672 1 98.81 206 GLU A C 1
ATOM 1616 O O . GLU A 1 206 ? 10.469 -20.359 -16.141 1 98.81 206 GLU A O 1
ATOM 1621 N N . LEU A 1 207 ? 9.703 -18.25 -16.125 1 98.88 207 LEU A N 1
ATOM 1622 C CA . LEU A 1 207 ? 8.969 -18.469 -14.891 1 98.88 207 LEU A CA 1
ATOM 1623 C C . LEU A 1 207 ? 7.914 -19.547 -15.07 1 98.88 207 LEU A C 1
ATOM 1625 O O . LEU A 1 207 ? 7.762 -20.422 -14.219 1 98.88 207 LEU A O 1
ATOM 1629 N N . ILE A 1 208 ? 7.191 -19.422 -16.188 1 98.88 208 ILE A N 1
ATOM 1630 C CA . ILE A 1 208 ? 6.098 -20.344 -16.453 1 98.88 208 ILE A CA 1
ATOM 1631 C C . ILE A 1 208 ? 6.645 -21.766 -16.547 1 98.88 208 ILE A C 1
ATOM 1633 O O . ILE A 1 208 ? 6.059 -22.703 -15.984 1 98.88 208 ILE A O 1
ATOM 1637 N N . ARG A 1 209 ? 7.762 -21.969 -17.188 1 98.5 209 ARG A N 1
ATOM 1638 C CA . ARG A 1 209 ? 8.359 -23.297 -17.328 1 98.5 209 ARG A CA 1
ATOM 1639 C C . ARG A 1 209 ? 8.805 -23.828 -15.969 1 98.5 209 ARG A C 1
ATOM 1641 O O . ARG A 1 209 ? 8.68 -25.031 -15.703 1 98.5 209 ARG A O 1
ATOM 1648 N N . PHE A 1 210 ? 9.25 -22.969 -15.141 1 98.62 210 PHE A N 1
ATOM 1649 C CA . PHE A 1 210 ? 9.789 -23.344 -13.836 1 98.62 210 PHE A CA 1
ATOM 1650 C C . PHE A 1 210 ? 8.664 -23.656 -12.859 1 98.62 210 PHE A C 1
ATOM 1652 O O . PHE A 1 210 ? 8.594 -24.766 -12.328 1 98.62 210 PHE A O 1
ATOM 1659 N N . VAL A 1 211 ? 7.73 -22.734 -12.695 1 98.38 211 VAL A N 1
ATOM 1660 C CA . VAL A 1 211 ? 6.77 -22.812 -11.602 1 98.38 211 VAL A CA 1
ATOM 1661 C C . VAL A 1 211 ? 5.508 -23.531 -12.07 1 98.38 211 VAL A C 1
ATOM 1663 O O . VAL A 1 211 ? 4.688 -23.953 -11.258 1 98.38 211 VAL A O 1
ATOM 1666 N N . ASN A 1 212 ? 5.309 -23.656 -13.398 1 98.44 212 ASN A N 1
ATOM 1667 C CA . ASN A 1 212 ? 4.152 -24.328 -13.992 1 98.44 212 ASN A CA 1
ATOM 1668 C C . ASN A 1 212 ? 2.846 -23.812 -13.398 1 98.44 212 ASN A C 1
ATOM 1670 O O . ASN A 1 212 ? 2.033 -24.594 -12.898 1 98.44 212 ASN A O 1
ATOM 1674 N N . PRO A 1 213 ? 2.619 -22.531 -13.516 1 98.88 213 PRO A N 1
ATOM 1675 C CA . PRO A 1 213 ? 1.411 -21.953 -12.93 1 98.88 213 PRO A CA 1
ATOM 1676 C C . PRO A 1 213 ? 0.152 -22.266 -13.734 1 98.88 213 PRO A C 1
ATOM 1678 O O . PRO A 1 213 ? 0.242 -22.656 -14.898 1 98.88 213 PRO A O 1
ATOM 1681 N N . PHE A 1 214 ? -1.009 -22.172 -13.047 1 98.88 214 PHE A N 1
ATOM 1682 C CA . PHE A 1 214 ? -2.25 -21.984 -13.789 1 98.88 214 PHE A CA 1
ATOM 1683 C C . PHE A 1 214 ? -2.314 -20.578 -14.375 1 98.88 214 PHE A C 1
ATOM 1685 O O . PHE A 1 214 ? -1.963 -19.609 -13.711 1 98.88 214 PHE A O 1
ATOM 1692 N N . ILE A 1 215 ? -2.645 -20.469 -15.633 1 98.81 215 ILE A N 1
ATOM 1693 C CA . ILE A 1 215 ? -2.854 -19.172 -16.25 1 98.81 215 ILE A CA 1
ATOM 1694 C C . ILE A 1 215 ? -4.344 -18.844 -16.266 1 98.81 215 ILE A C 1
ATOM 1696 O O . ILE A 1 215 ? -5.133 -19.531 -16.922 1 98.81 215 ILE A O 1
ATOM 1700 N N . VAL A 1 216 ? -4.738 -17.828 -15.539 1 98.62 216 VAL A N 1
ATOM 1701 C CA . VAL A 1 216 ? -6.145 -17.5 -15.336 1 98.62 216 VAL A CA 1
ATOM 1702 C C . VAL A 1 216 ? -6.363 -16 -15.523 1 98.62 216 VAL A C 1
ATOM 1704 O O . VAL A 1 216 ? -5.562 -15.188 -15.062 1 98.62 216 VAL A O 1
ATOM 1707 N N . SER A 1 217 ? -7.438 -15.602 -16.297 1 98.25 217 SER A N 1
ATOM 1708 C CA . SER A 1 217 ? -7.836 -14.203 -16.328 1 98.25 217 SER A CA 1
ATOM 1709 C C . SER A 1 217 ? -8.516 -13.797 -15.023 1 98.25 217 SER A C 1
ATOM 1711 O O . SER A 1 217 ? -9.734 -13.891 -14.898 1 98.25 217 SER A O 1
ATOM 1713 N N . CYS A 1 218 ? -7.703 -13.25 -14.094 1 97.62 218 CYS A N 1
ATOM 1714 C CA . CYS A 1 218 ? -8.258 -13.07 -12.758 1 97.62 218 CYS A CA 1
ATOM 1715 C C . CYS A 1 218 ? -8.055 -11.641 -12.281 1 97.62 218 CYS A C 1
ATOM 1717 O O . CYS A 1 218 ? -7.812 -11.406 -11.094 1 97.62 218 CYS A O 1
ATOM 1719 N N . SER A 1 219 ? -8.055 -10.711 -13.164 1 96 219 SER A N 1
ATOM 1720 C CA . SER A 1 219 ? -8.023 -9.297 -12.797 1 96 219 SER A CA 1
ATOM 1721 C C . SER A 1 219 ? -8.836 -8.453 -13.773 1 96 219 SER A C 1
ATOM 1723 O O . SER A 1 219 ? -9.219 -8.938 -14.844 1 96 219 SER A O 1
ATOM 1725 N N . SER A 1 220 ? -9.297 -7.332 -13.359 1 89.25 220 SER A N 1
ATOM 1726 C CA . SER A 1 220 ? -9.977 -6.363 -14.211 1 89.25 220 SER A CA 1
ATOM 1727 C C . SER A 1 220 ? -9.25 -5.023 -14.219 1 89.25 220 SER A C 1
ATOM 1729 O O . SER A 1 220 ? -8.734 -4.582 -13.195 1 89.25 220 SER A O 1
ATOM 1731 N N . SER A 1 221 ? -8.977 -4.605 -15.539 1 70.62 221 SER A N 1
ATOM 1732 C CA . SER A 1 221 ? -8.336 -3.301 -15.656 1 70.62 221 SER A CA 1
ATOM 1733 C C . SER A 1 221 ? -9.352 -2.17 -15.57 1 70.62 221 SER A C 1
ATOM 1735 O O . SER A 1 221 ? -10.523 -2.354 -15.914 1 70.62 221 SER A O 1
ATOM 1737 N N . SER A 1 222 ? -9.219 -1.2 -14.664 1 56.16 222 SER A N 1
ATOM 1738 C CA . SER A 1 222 ? -10.164 -0.087 -14.602 1 56.16 222 SER A CA 1
ATOM 1739 C C . SER A 1 222 ? -10.453 0.473 -15.992 1 56.16 222 SER A C 1
ATOM 1741 O O . SER A 1 222 ? -11.43 1.201 -16.188 1 56.16 222 SER A O 1
ATOM 1743 N N . GLY A 1 223 ? -9.68 0.476 -17.109 1 43.59 223 GLY A N 1
ATOM 1744 C CA . GLY A 1 223 ? -9.961 1.179 -18.344 1 43.59 223 GLY A CA 1
ATOM 1745 C C . GLY A 1 223 ? -10.953 0.451 -19.234 1 43.59 223 GLY A C 1
ATOM 1746 O O . GLY A 1 223 ? -11.344 0.965 -20.281 1 43.59 223 GLY A O 1
ATOM 1747 N N . ASN A 1 224 ? -11.055 -0.845 -19.281 1 35.84 224 ASN A N 1
ATOM 1748 C CA . ASN A 1 224 ? -11.977 -1.378 -20.281 1 35.84 224 ASN A CA 1
ATOM 1749 C C . ASN A 1 224 ? -13.398 -1.462 -19.734 1 35.84 224 ASN A C 1
ATOM 1751 O O . ASN A 1 224 ? -13.602 -1.854 -18.578 1 35.84 224 ASN A O 1
ATOM 1755 N N . MET B 1 1 ? -38.125 13.82 81.688 1 29.7 1 MET B N 1
ATOM 1756 C CA . MET B 1 1 ? -36.844 13.875 81.062 1 29.7 1 MET B CA 1
ATOM 1757 C C . MET B 1 1 ? -36.781 12.875 79.875 1 29.7 1 MET B C 1
ATOM 1759 O O . MET B 1 1 ? -35.719 12.617 79.312 1 29.7 1 MET B O 1
ATOM 1763 N N . GLU B 1 2 ? -37.844 12.133 79.5 1 36.81 2 GLU B N 1
ATOM 1764 C CA . GLU B 1 2 ? -38.062 10.945 78.688 1 36.81 2 GLU B CA 1
ATOM 1765 C C . GLU B 1 2 ? -38.125 11.305 77.25 1 36.81 2 GLU B C 1
ATOM 1767 O O . GLU B 1 2 ? -38.281 10.43 76.375 1 36.81 2 GLU B O 1
ATOM 1772 N N . LYS B 1 3 ? -38.375 12.578 76.875 1 48.41 3 LYS B N 1
ATOM 1773 C CA . LYS B 1 3 ? -38.75 13 75.5 1 48.41 3 LYS B CA 1
ATOM 1774 C C . LYS B 1 3 ? -37.562 12.867 74.562 1 48.41 3 LYS B C 1
ATOM 1776 O O . LYS B 1 3 ? -37.719 12.984 73.312 1 48.41 3 LYS B O 1
ATOM 1781 N N . PRO B 1 4 ? -36.312 12.836 75.125 1 45.09 4 PRO B N 1
ATOM 1782 C CA . PRO B 1 4 ? -35.188 12.914 74.188 1 45.09 4 PRO B CA 1
ATOM 1783 C C . PRO B 1 4 ? -35 11.617 73.438 1 45.09 4 PRO B C 1
ATOM 1785 O O . PRO B 1 4 ? -34.344 11.617 72.375 1 45.09 4 PRO B O 1
ATOM 1788 N N . LEU B 1 5 ? -35.562 10.477 73.938 1 44.84 5 LEU B N 1
ATOM 1789 C CA . LEU B 1 5 ? -35.219 9.211 73.312 1 44.84 5 LEU B CA 1
ATOM 1790 C C . LEU B 1 5 ? -35.969 9.039 72 1 44.84 5 LEU B C 1
ATOM 1792 O O . LEU B 1 5 ? -35.406 8.531 71 1 44.84 5 LEU B O 1
ATOM 1796 N N . ALA B 1 6 ? -37.25 9.484 72.062 1 51.44 6 ALA B N 1
ATOM 1797 C CA . ALA B 1 6 ? -38.094 9.258 70.875 1 51.44 6 ALA B CA 1
ATOM 1798 C C . ALA B 1 6 ? -37.562 10.078 69.688 1 51.44 6 ALA B C 1
ATOM 1800 O O . ALA B 1 6 ? -37.625 9.617 68.5 1 51.44 6 ALA B O 1
ATOM 1801 N N . GLU B 1 7 ? -37.125 11.25 69.938 1 47.09 7 GLU B N 1
ATOM 1802 C CA . GLU B 1 7 ? -36.594 12.062 68.875 1 47.09 7 GLU B CA 1
ATOM 1803 C C . GLU B 1 7 ? -35.312 11.453 68.312 1 47.09 7 GLU B C 1
ATOM 1805 O O . GLU B 1 7 ? -35.125 11.477 67.062 1 47.09 7 GLU B O 1
ATOM 1810 N N . LEU B 1 8 ? -34.562 10.742 69.25 1 50.5 8 LEU B N 1
ATOM 1811 C CA . LEU B 1 8 ? -33.312 10.125 68.75 1 50.5 8 LEU B CA 1
ATOM 1812 C C . LEU B 1 8 ? -33.625 8.93 67.875 1 50.5 8 LEU B C 1
ATOM 1814 O O . LEU B 1 8 ? -32.969 8.727 66.812 1 50.5 8 LEU B O 1
ATOM 1818 N N . GLU B 1 9 ? -34.688 8.164 68.188 1 51.5 9 GLU B N 1
ATOM 1819 C CA . GLU B 1 9 ? -35.031 7 67.375 1 51.5 9 GLU B CA 1
ATOM 1820 C C . GLU B 1 9 ? -35.531 7.414 66 1 51.5 9 GLU B C 1
ATOM 1822 O O . GLU B 1 9 ? -35.219 6.754 65 1 51.5 9 GLU B O 1
ATOM 1827 N N . ARG B 1 10 ? -36.219 8.523 65.875 1 52.81 10 ARG B N 1
ATOM 1828 C CA . ARG B 1 10 ? -36.719 8.984 64.562 1 52.81 10 ARG B CA 1
ATOM 1829 C C . ARG B 1 10 ? -35.531 9.445 63.688 1 52.81 10 ARG B C 1
ATOM 1831 O O . ARG B 1 10 ? -35.5 9.156 62.5 1 52.81 10 ARG B O 1
ATOM 1838 N N . VAL B 1 11 ? -34.5 10.164 64.312 1 54.31 11 VAL B N 1
ATOM 1839 C CA . VAL B 1 11 ? -33.344 10.57 63.531 1 54.31 11 VAL B CA 1
ATOM 1840 C C . VAL B 1 11 ? -32.594 9.336 63.062 1 54.31 11 VAL B C 1
ATOM 1842 O O . VAL B 1 11 ? -32.094 9.281 61.938 1 54.31 11 VAL B O 1
ATOM 1845 N N . GLN B 1 12 ? -32.625 8.281 64 1 51.31 12 GLN B N 1
ATOM 1846 C CA . GLN B 1 12 ? -31.906 7.074 63.594 1 51.31 12 GLN B CA 1
ATOM 1847 C C . GLN B 1 12 ? -32.594 6.363 62.438 1 51.31 12 GLN B C 1
ATOM 1849 O O . GLN B 1 12 ? -31.953 5.906 61.5 1 51.31 12 GLN B O 1
ATOM 1854 N N . THR B 1 13 ? -33.906 6.324 62.5 1 54.03 13 THR B N 1
ATOM 1855 C CA . THR B 1 13 ? -34.594 5.652 61.438 1 54.03 13 THR B CA 1
ATOM 1856 C C . THR B 1 13 ? -34.469 6.43 60.125 1 54.03 13 THR B C 1
ATOM 1858 O O . THR B 1 13 ? -34.312 5.832 59.062 1 54.03 13 THR B O 1
ATOM 1861 N N . HIS B 1 14 ? -34.5 7.828 60.188 1 51.94 14 HIS B N 1
ATOM 1862 C CA . HIS B 1 14 ? -34.281 8.594 58.969 1 51.94 14 HIS B CA 1
ATOM 1863 C C . HIS B 1 14 ? -32.875 8.375 58.406 1 51.94 14 HIS B C 1
ATOM 1865 O O . HIS B 1 14 ? -32.688 8.273 57.188 1 51.94 14 HIS B O 1
ATOM 1871 N N . ILE B 1 15 ? -31.859 8.297 59.312 1 49.16 15 ILE B N 1
ATOM 1872 C CA . ILE B 1 15 ? -30.484 8.078 58.875 1 49.16 15 ILE B CA 1
ATOM 1873 C C . ILE B 1 15 ? -30.375 6.684 58.25 1 49.16 15 ILE B C 1
ATOM 1875 O O . ILE B 1 15 ? -29.75 6.516 57.188 1 49.16 15 ILE B O 1
ATOM 1879 N N . LEU B 1 16 ? -30.984 5.684 58.844 1 49.69 16 LEU B N 1
ATOM 1880 C CA . LEU B 1 16 ? -30.875 4.336 58.281 1 49.69 16 LEU B CA 1
ATOM 1881 C C . LEU B 1 16 ? -31.562 4.25 56.938 1 49.69 16 LEU B C 1
ATOM 1883 O O . LEU B 1 16 ? -31.062 3.57 56.031 1 49.69 16 LEU B O 1
ATOM 1887 N N . GLN B 1 17 ? -32.688 4.914 56.781 1 46.88 17 GLN B N 1
ATOM 1888 C CA . GLN B 1 17 ? -33.344 4.898 55.469 1 46.88 17 GLN B CA 1
ATOM 1889 C C . GLN B 1 17 ? -32.469 5.605 54.406 1 46.88 17 GLN B C 1
ATOM 1891 O O . GLN B 1 17 ? -32.406 5.18 53.25 1 46.88 17 GLN B O 1
ATOM 1896 N N . ARG B 1 18 ? -31.781 6.727 54.781 1 47 18 ARG B N 1
ATOM 1897 C CA . ARG B 1 18 ? -30.87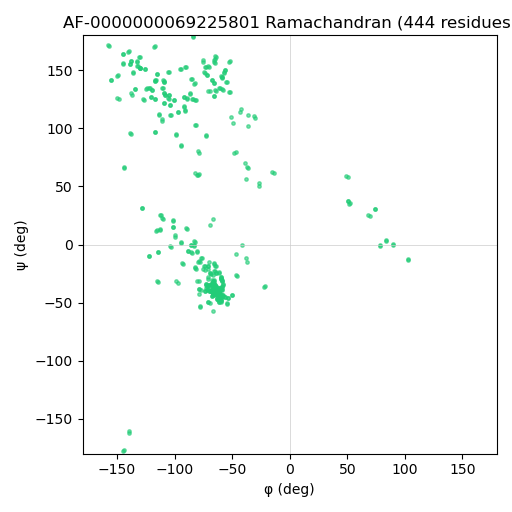5 7.363 53.812 1 47 18 ARG B CA 1
ATOM 1898 C C . ARG B 1 18 ? -29.688 6.473 53.5 1 47 18 ARG B C 1
ATOM 1900 O O . ARG B 1 18 ? -29.219 6.402 52.375 1 47 18 ARG B O 1
ATOM 1907 N N . ILE B 1 19 ? -29.141 5.746 54.531 1 42.66 19 ILE B N 1
ATOM 1908 C CA . ILE B 1 19 ? -28 4.883 54.281 1 42.66 19 ILE B CA 1
ATOM 1909 C C . ILE B 1 19 ? -28.406 3.74 53.344 1 42.66 19 ILE B C 1
ATOM 1911 O O . ILE B 1 19 ? -27.641 3.346 52.469 1 42.66 19 ILE B O 1
ATOM 1915 N N . SER B 1 20 ? -29.609 3.129 53.562 1 42.09 20 SER B N 1
ATOM 1916 C CA . SER B 1 20 ? -29.984 2.025 52.688 1 42.09 20 SER B CA 1
ATOM 1917 C C . SER B 1 20 ? -30.062 2.477 51.219 1 42.09 20 SER B C 1
ATOM 1919 O O . SER B 1 20 ? -29.719 1.714 50.312 1 42.09 20 SER B O 1
ATOM 1921 N N . LYS B 1 21 ? -30.562 3.664 50.906 1 41.34 21 LYS B N 1
ATOM 1922 C CA . LYS B 1 21 ? -30.578 4.133 49.531 1 41.34 21 LYS B CA 1
ATOM 1923 C C . LYS B 1 21 ? -29.156 4.328 49 1 41.34 21 LYS B C 1
ATOM 1925 O O . LYS B 1 21 ? -28.906 4.227 47.812 1 41.34 21 LYS B O 1
ATOM 1930 N N . LEU B 1 22 ? -28.219 4.82 49.844 1 41.66 22 LEU B N 1
ATOM 1931 C CA . LEU B 1 22 ? -26.859 5.008 49.344 1 41.66 22 LEU B CA 1
ATOM 1932 C C . LEU B 1 22 ? -26.172 3.664 49.125 1 41.66 22 LEU B C 1
ATOM 1934 O O . LEU B 1 22 ? -25.141 3.596 48.469 1 41.66 22 LEU B O 1
ATOM 1938 N N . GLU B 1 23 ? -26.547 2.621 49.875 1 38.38 23 GLU B N 1
ATOM 1939 C CA . GLU B 1 23 ? -25.75 1.399 49.75 1 38.38 23 GLU B CA 1
ATOM 1940 C C . GLU B 1 23 ? -25.906 0.79 48.375 1 38.38 23 GLU B C 1
ATOM 1942 O O . GLU B 1 23 ? -25.031 0.065 47.906 1 38.38 23 GLU B O 1
ATOM 1947 N N . HIS B 1 24 ? -27.109 0.496 48 1 34.97 24 HIS B N 1
ATOM 1948 C CA . HIS B 1 24 ? -27.078 -0.251 46.75 1 34.97 24 HIS B CA 1
ATOM 1949 C C . HIS B 1 24 ? -26.891 0.681 45.562 1 34.97 24 HIS B C 1
ATOM 1951 O O . HIS B 1 24 ? -27.844 1.33 45.125 1 34.97 24 HIS B O 1
ATOM 1957 N N . PRO B 1 25 ? -25.812 1.441 45.5 1 31.95 25 PRO B N 1
ATOM 1958 C CA . PRO B 1 25 ? -25.828 2.16 44.219 1 31.95 25 PRO B CA 1
ATOM 1959 C C . PRO B 1 25 ? -26.094 1.244 43.031 1 31.95 25 PRO B C 1
ATOM 1961 O O . PRO B 1 25 ? -25.656 0.087 43.031 1 31.95 25 PRO B O 1
ATOM 1964 N N . PRO B 1 26 ? -27.328 1.293 42.469 1 32 26 PRO B N 1
ATOM 1965 C CA . PRO B 1 26 ? -27.344 0.459 41.281 1 32 26 PRO B CA 1
ATOM 1966 C C . PRO B 1 26 ? -26.031 0.5 40.5 1 32 26 PRO B C 1
ATOM 1968 O O . PRO B 1 26 ? -25.375 1.549 40.438 1 32 26 PRO B O 1
ATOM 1971 N N . LEU B 1 27 ? -25.219 -0.541 40.656 1 30.7 27 LEU B N 1
ATOM 1972 C CA . LEU B 1 27 ? -24.078 -0.646 39.75 1 30.7 27 LEU B CA 1
ATOM 1973 C C . LEU B 1 27 ? -24.469 -0.23 38.344 1 30.7 27 LEU B C 1
ATOM 1975 O O . LEU B 1 27 ? -25.297 -0.887 37.688 1 30.7 27 LEU B O 1
ATOM 1979 N N . ILE B 1 28 ? -24.719 1.039 38.156 1 32.12 28 ILE B N 1
ATOM 1980 C CA . ILE B 1 28 ? -24.844 1.55 36.812 1 32.12 28 ILE B CA 1
ATOM 1981 C C . ILE B 1 28 ? -23.766 0.936 35.906 1 32.12 28 ILE B C 1
ATOM 1983 O O . ILE B 1 28 ? -23.578 1.372 34.781 1 32.12 28 ILE B O 1
ATOM 1987 N N . ASN B 1 29 ? -22.938 0.051 36.656 1 31 29 ASN B N 1
ATOM 1988 C CA . ASN B 1 29 ? -21.875 -0.175 35.688 1 31 29 ASN B CA 1
ATOM 1989 C C . ASN B 1 29 ? -22.375 -0.942 34.469 1 31 29 ASN B C 1
ATOM 1991 O O . ASN B 1 29 ? -22.328 -2.174 34.438 1 31 29 ASN B O 1
ATOM 1995 N N . ASP B 1 30 ? -23.641 -0.867 34.281 1 31.06 30 ASP B N 1
ATOM 1996 C CA . ASP B 1 30 ? -23.625 -1.66 33.031 1 31.06 30 ASP B CA 1
ATOM 1997 C C . ASP B 1 30 ? -22.516 -1.192 32.094 1 31.06 30 ASP B C 1
ATOM 1999 O O . ASP B 1 30 ? -22.531 -0.057 31.625 1 31.06 30 ASP B O 1
ATOM 2003 N N . PRO B 1 31 ? -21.281 -1.63 32.375 1 33 31 PRO B N 1
ATOM 2004 C CA . PRO B 1 31 ? -20.25 -1.278 31.406 1 33 31 PRO B CA 1
ATOM 2005 C C . PRO B 1 31 ? -20.75 -1.318 29.953 1 33 31 PRO B C 1
ATOM 2007 O O . PRO B 1 31 ? -19.984 -1.081 29.016 1 33 31 PRO B O 1
ATOM 2010 N N . GLU B 1 32 ? -21.875 -1.945 29.859 1 34.75 32 GLU B N 1
ATOM 2011 C CA . GLU B 1 32 ? -22.125 -2.188 28.438 1 34.75 32 GLU B CA 1
ATOM 2012 C C . GLU B 1 32 ? -22.219 -0.876 27.656 1 34.75 32 GLU B C 1
ATOM 2014 O O . GLU B 1 32 ? -21.922 -0.833 26.469 1 34.75 32 GLU B O 1
ATOM 2019 N N . THR B 1 33 ? -22.953 0.093 28.312 1 32.38 33 THR B N 1
ATOM 2020 C CA . THR B 1 33 ? -23.234 1.262 27.484 1 32.38 33 THR B CA 1
ATOM 2021 C C . THR B 1 33 ? -22.016 2.166 27.375 1 32.38 33 THR B C 1
ATOM 2023 O O . THR B 1 33 ? -22.141 3.385 27.25 1 32.38 33 THR B O 1
ATOM 2026 N N . LEU B 1 34 ? -20.969 1.963 28.172 1 33.97 34 LEU B N 1
ATOM 2027 C CA . LEU B 1 34 ? -19.938 2.789 27.562 1 33.97 34 LEU B CA 1
ATOM 2028 C C . LEU B 1 34 ? -20.062 2.779 26.031 1 33.97 34 LEU B C 1
ATOM 2030 O O . LEU B 1 34 ? -19.812 1.758 25.391 1 33.97 34 LEU B O 1
ATOM 2034 N N . SER B 1 35 ? -21.062 3.285 25.5 1 37.91 35 SER B N 1
ATOM 2035 C CA . SER B 1 35 ? -21.234 3.58 24.078 1 37.91 35 SER B CA 1
ATOM 2036 C C . SER B 1 35 ? -19.891 3.816 23.391 1 37.91 35 SER B C 1
ATOM 2038 O O . SER B 1 35 ? -19.219 4.82 23.656 1 37.91 35 SER B O 1
ATOM 2040 N N . SER B 1 36 ? -18.859 3.021 23.484 1 42.97 36 SER B N 1
ATOM 2041 C CA . SER B 1 36 ? -17.766 3.135 22.531 1 42.97 36 SER B CA 1
ATOM 2042 C C . SER B 1 36 ? -18.156 3.988 21.328 1 42.97 36 SER B C 1
ATOM 2044 O O . SER B 1 36 ? -18.953 3.557 20.484 1 42.97 36 SER B O 1
ATOM 2046 N N . THR B 1 37 ? -18.5 5.246 21.453 1 57.22 37 THR B N 1
ATOM 2047 C CA . THR B 1 37 ? -18.844 6.16 20.375 1 57.22 37 THR B CA 1
ATOM 2048 C C . THR B 1 37 ? -18.078 5.781 19.094 1 57.22 37 THR B C 1
ATOM 2050 O O . THR B 1 37 ? -16.859 5.684 19.109 1 57.22 37 THR B O 1
ATOM 2053 N N . ASP B 1 38 ? -18.781 5.23 18.062 1 88.38 38 ASP B N 1
ATOM 2054 C CA . ASP B 1 38 ? -18.344 4.852 16.734 1 88.38 38 ASP B CA 1
ATOM 2055 C C . ASP B 1 38 ? -17.422 5.918 16.125 1 88.38 38 ASP B C 1
ATOM 2057 O O . ASP B 1 38 ? -17.5 7.09 16.5 1 88.38 38 ASP B O 1
ATOM 2061 N N . THR B 1 39 ? -16.219 5.672 15.844 1 96.31 39 THR B N 1
ATOM 2062 C CA . THR B 1 39 ? -15.219 6.527 15.211 1 96.31 39 THR B CA 1
ATOM 2063 C C . THR B 1 39 ? -15.891 7.637 14.406 1 96.31 39 THR B C 1
ATOM 2065 O O . THR B 1 39 ? -15.508 8.805 14.508 1 96.31 39 THR B O 1
ATOM 2068 N N . VAL B 1 40 ? -16.969 7.328 13.805 1 97.94 40 VAL B N 1
ATOM 2069 C CA . VAL B 1 40 ? -17.672 8.297 12.969 1 97.94 40 VAL B CA 1
ATOM 2070 C C . VAL B 1 40 ? -18.312 9.367 13.844 1 97.94 40 VAL B C 1
ATOM 2072 O O . VAL B 1 40 ? -18.188 10.562 13.562 1 97.94 40 VAL B O 1
ATOM 2075 N N . SER B 1 41 ? -19.016 8.938 14.852 1 97.44 41 SER B N 1
ATOM 2076 C CA . SER B 1 41 ? -19.672 9.883 15.742 1 97.44 41 SER B CA 1
ATOM 2077 C C . SER B 1 41 ? -18.672 10.812 16.422 1 97.44 41 SER B C 1
ATOM 2079 O O . SER B 1 41 ? -18.891 12.023 16.5 1 97.44 41 SER B O 1
ATOM 2081 N N . CYS B 1 42 ? -17.625 10.242 16.891 1 97.69 42 CYS B N 1
ATOM 2082 C CA . CYS B 1 42 ? -16.594 11.008 17.578 1 97.69 42 CYS B CA 1
ATOM 2083 C C . CYS B 1 42 ? -15.969 12.047 16.641 1 97.69 42 CYS B C 1
ATOM 2085 O O . CYS B 1 42 ? -15.914 13.227 16.984 1 97.69 42 CYS B O 1
ATOM 2087 N N . LEU B 1 43 ? -15.57 11.672 15.461 1 98.44 43 LEU B N 1
ATOM 2088 C CA . LEU B 1 43 ? -14.906 12.578 14.531 1 98.44 43 LEU B CA 1
ATOM 2089 C C . LEU B 1 43 ? -15.883 13.609 13.984 1 98.44 43 LEU B C 1
ATOM 2091 O O . LEU B 1 43 ? -15.508 14.766 13.75 1 98.44 43 LEU B O 1
ATOM 2095 N N . SER B 1 44 ? -17.109 13.195 13.789 1 98.5 44 SER B N 1
ATOM 2096 C CA . SER B 1 44 ? -18.109 14.148 13.344 1 98.5 44 SER B CA 1
ATOM 2097 C C . SER B 1 44 ? -18.297 15.266 14.359 1 98.5 44 SER B C 1
ATOM 2099 O O . SER B 1 44 ? -18.406 16.438 13.984 1 98.5 44 SER B O 1
ATOM 2101 N N . SER B 1 45 ? -18.344 14.859 15.539 1 98.31 45 SER B N 1
ATOM 2102 C CA . SER B 1 45 ? -18.516 15.844 16.594 1 98.31 45 SER B CA 1
ATOM 2103 C C . SER B 1 45 ? -17.344 16.828 16.625 1 98.31 45 SER B C 1
ATOM 2105 O O . SER B 1 45 ? -17.562 18.047 16.75 1 98.31 45 SER B O 1
ATOM 2107 N N . ILE B 1 46 ? -16.156 16.344 16.5 1 98.62 46 ILE B N 1
ATOM 2108 C CA . ILE B 1 46 ? -14.969 17.188 16.484 1 98.62 46 ILE B CA 1
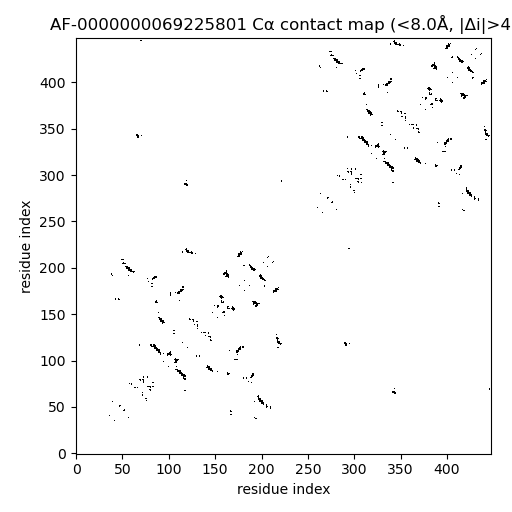ATOM 2109 C C . ILE B 1 46 ? -15.039 18.141 15.281 1 98.62 46 ILE B C 1
ATOM 2111 O O . ILE B 1 46 ? -14.797 19.344 15.43 1 98.62 46 ILE B O 1
ATOM 2115 N N . LEU B 1 47 ? -15.375 17.625 14.141 1 98.75 47 LEU B N 1
ATOM 2116 C CA . LEU B 1 47 ? -15.445 18.422 12.922 1 98.75 47 LEU B CA 1
ATOM 2117 C C . LEU B 1 47 ? -16.5 19.516 13.039 1 98.75 47 LEU B C 1
ATOM 2119 O O . LEU B 1 47 ? -16.234 20.688 12.781 1 98.75 47 LEU B O 1
ATOM 2123 N N . ARG B 1 48 ? -17.656 19.156 13.492 1 98.5 48 ARG B N 1
ATOM 2124 C CA . ARG B 1 48 ? -18.766 20.109 13.586 1 98.5 48 ARG B CA 1
ATOM 2125 C C . ARG B 1 48 ? -18.484 21.156 14.648 1 98.5 48 ARG B C 1
ATOM 2127 O O . ARG B 1 48 ? -18.766 22.344 14.445 1 98.5 48 ARG B O 1
ATOM 2134 N N . SER B 1 49 ? -17.922 20.734 15.719 1 98.38 49 SER B N 1
ATOM 2135 C CA . SER B 1 49 ? -17.594 21.672 16.797 1 98.38 49 SER B CA 1
ATOM 2136 C C . SER B 1 49 ? -16.547 22.672 16.344 1 98.38 49 SER B C 1
ATOM 2138 O O . SER B 1 49 ? -16.359 23.719 16.984 1 98.38 49 SER B O 1
ATOM 2140 N N . ASN B 1 50 ? -15.844 22.359 15.297 1 98.31 50 ASN B N 1
ATOM 2141 C CA . ASN B 1 50 ? -14.812 23.25 14.773 1 98.31 50 ASN B CA 1
ATOM 2142 C C . ASN B 1 50 ? -15.227 23.859 13.43 1 98.31 50 ASN B C 1
ATOM 2144 O O . ASN B 1 50 ? -14.375 24.203 12.609 1 98.31 50 ASN B O 1
ATOM 2148 N N . ALA B 1 51 ? -16.484 23.891 13.18 1 98 51 ALA B N 1
ATOM 2149 C CA . ALA B 1 51 ? -17.125 24.594 12.078 1 98 51 ALA B CA 1
ATOM 2150 C C . ALA B 1 51 ? -16.766 23.953 10.734 1 98 51 ALA B C 1
ATOM 2152 O O . ALA B 1 51 ? -16.641 24.641 9.719 1 98 51 ALA B O 1
ATOM 2153 N N . VAL B 1 52 ? -16.438 22.703 10.703 1 98.5 52 VAL B N 1
ATOM 2154 C CA . VAL B 1 52 ? -16.375 21.922 9.477 1 98.5 52 VAL B CA 1
ATOM 2155 C C . VAL B 1 52 ? -17.719 21.25 9.219 1 98.5 52 VAL B C 1
ATOM 2157 O O . VAL B 1 52 ? -18.156 20.391 10 1 98.5 52 VAL B O 1
ATOM 2160 N N . ASN B 1 53 ? -18.312 21.641 8.164 1 98 53 ASN B N 1
ATOM 2161 C CA . ASN B 1 53 ? -19.672 21.188 7.926 1 98 53 ASN B CA 1
ATOM 2162 C C . ASN B 1 53 ? -19.75 20.297 6.68 1 98 53 ASN B C 1
ATOM 2164 O O . ASN B 1 53 ? -20.625 19.438 6.582 1 98 53 ASN B O 1
ATOM 2168 N N . ASP B 1 54 ? -18.891 20.594 5.742 1 98.62 54 ASP B N 1
ATOM 2169 C CA . ASP B 1 54 ? -18.922 19.828 4.496 1 98.62 54 ASP B CA 1
ATOM 2170 C C . ASP B 1 54 ? -17.922 18.672 4.535 1 98.62 54 ASP B C 1
ATOM 2172 O O . ASP B 1 54 ? -16.781 18.828 4.094 1 98.62 54 ASP B O 1
ATOM 2176 N N . PHE B 1 55 ? -18.328 17.594 5.066 1 98.81 55 PHE B N 1
ATOM 2177 C CA . PHE B 1 55 ? -17.547 16.375 5.137 1 98.81 55 PHE B CA 1
ATOM 2178 C C . PHE B 1 55 ? -18.438 15.148 5.004 1 98.81 55 PHE B C 1
ATOM 2180 O O . PHE B 1 55 ? -19.672 15.258 5.09 1 98.81 55 PHE B O 1
ATOM 2187 N N . SER B 1 56 ? -17.812 14.039 4.727 1 98.56 56 SER B N 1
ATOM 2188 C CA . SER B 1 56 ? -18.516 12.766 4.605 1 98.56 56 SER B CA 1
ATOM 2189 C C . SER B 1 56 ? -17.625 11.594 5.008 1 98.56 56 SER B C 1
ATOM 2191 O O . SER B 1 56 ? -16.406 11.641 4.812 1 98.56 56 SER B O 1
ATOM 2193 N N . PHE B 1 57 ? -18.266 10.617 5.605 1 98.75 57 PHE B N 1
ATOM 2194 C CA . PHE B 1 57 ? -17.578 9.359 5.879 1 98.75 57 PHE B CA 1
ATOM 2195 C C . PHE B 1 57 ? -18.109 8.25 4.973 1 98.75 57 PHE B C 1
ATOM 2197 O O . PHE B 1 57 ? -19.312 8.188 4.691 1 98.75 57 PHE B O 1
ATOM 2204 N N . LYS B 1 58 ? -17.203 7.457 4.52 1 98.69 58 LYS B N 1
ATOM 2205 C CA . LYS B 1 58 ? -17.594 6.305 3.707 1 98.69 58 LYS B CA 1
ATOM 2206 C C . LYS B 1 58 ? -16.797 5.066 4.102 1 98.69 58 LYS B C 1
ATOM 2208 O O . LYS B 1 58 ? -15.57 5.137 4.258 1 98.69 58 LYS B O 1
ATOM 2213 N N . ARG B 1 59 ? -17.438 4 4.328 1 98.38 59 ARG B N 1
ATOM 2214 C CA . ARG B 1 59 ? -16.781 2.721 4.539 1 98.38 59 ARG B CA 1
ATOM 2215 C C . ARG B 1 59 ? -16.438 2.051 3.211 1 98.38 59 ARG B C 1
ATOM 2217 O O . ARG B 1 59 ? -17.25 2.078 2.277 1 98.38 59 ARG B O 1
ATOM 2224 N N . VAL B 1 60 ? -15.266 1.476 3.133 1 98.25 60 VAL B N 1
ATOM 2225 C CA . VAL B 1 60 ? -14.812 0.808 1.92 1 98.25 60 VAL B CA 1
ATOM 2226 C C . VAL B 1 60 ? -14.594 -0.679 2.197 1 98.25 60 VAL B C 1
ATOM 2228 O O . VAL B 1 60 ? -14.656 -1.117 3.35 1 98.25 60 VAL B O 1
ATOM 2231 N N . ALA B 1 61 ? -14.375 -1.394 1.141 1 95.44 61 ALA B N 1
ATOM 2232 C CA . ALA B 1 61 ? -14.148 -2.832 1.238 1 95.44 61 ALA B CA 1
ATOM 2233 C C . ALA B 1 61 ? -12.852 -3.135 1.979 1 95.44 61 ALA B C 1
ATOM 2235 O O . ALA B 1 61 ? -11.945 -2.297 2.029 1 95.44 61 ALA B O 1
ATOM 2236 N N . SER B 1 62 ? -12.742 -4.348 2.545 1 92.88 62 SER B N 1
ATOM 2237 C CA . SER B 1 62 ? -11.594 -4.738 3.359 1 92.88 62 SER B CA 1
ATOM 2238 C C . SER B 1 62 ? -10.328 -4.855 2.516 1 92.88 62 SER B C 1
ATOM 2240 O O . SER B 1 62 ? -9.219 -4.742 3.033 1 92.88 62 SER B O 1
ATOM 2242 N N . ASP B 1 63 ? -10.492 -5.113 1.242 1 91.75 63 ASP B N 1
ATOM 2243 C CA . ASP B 1 63 ? -9.328 -5.273 0.373 1 91.75 63 ASP B CA 1
ATOM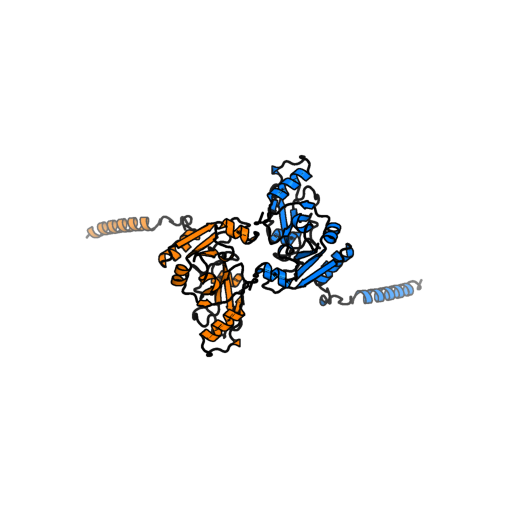 2244 C C . ASP B 1 63 ? -9.078 -4.012 -0.448 1 91.75 63 ASP B C 1
ATOM 2246 O O . ASP B 1 63 ? -8.422 -4.062 -1.489 1 91.75 63 ASP B O 1
ATOM 2250 N N . TYR B 1 64 ? -9.594 -2.871 -0.022 1 96.25 64 TYR B N 1
ATOM 2251 C CA . TYR B 1 64 ? -9.531 -1.558 -0.654 1 96.25 64 TYR B CA 1
ATOM 2252 C C . TYR B 1 64 ? -8.102 -1.203 -1.04 1 96.25 64 TYR B C 1
ATOM 2254 O O . TYR B 1 64 ? -7.852 -0.732 -2.152 1 96.25 64 TYR B O 1
ATOM 2262 N N . TYR B 1 65 ? -7.16 -1.439 -0.208 1 94.75 65 TYR B N 1
ATOM 2263 C CA . TYR B 1 65 ? -5.789 -0.996 -0.429 1 94.75 65 TYR B CA 1
ATOM 2264 C C . TYR B 1 65 ? -5.059 -1.935 -1.383 1 94.75 65 TYR B C 1
ATOM 2266 O O . TYR B 1 65 ? -3.951 -1.635 -1.833 1 94.75 65 TYR B O 1
ATOM 2274 N N . ASP B 1 66 ? -5.715 -3.006 -1.733 1 91.19 66 ASP B N 1
ATOM 2275 C CA . ASP B 1 66 ? -5.152 -3.912 -2.732 1 91.19 66 ASP B CA 1
ATOM 2276 C C . ASP B 1 66 ? -5.566 -3.498 -4.141 1 91.19 66 ASP B C 1
ATOM 2278 O O . ASP B 1 66 ? -5.094 -4.07 -5.125 1 91.19 66 ASP B O 1
ATOM 2282 N N . TRP B 1 67 ? -6.414 -2.508 -4.223 1 95.31 67 TRP B N 1
ATOM 2283 C CA . TRP B 1 67 ? -6.922 -2.062 -5.52 1 95.31 67 TRP B CA 1
ATOM 2284 C C . TRP B 1 67 ? -6.035 -0.967 -6.102 1 95.31 67 TRP B C 1
ATOM 2286 O O . TRP B 1 67 ? -5.387 -0.224 -5.359 1 95.31 67 TRP B O 1
ATOM 2296 N N . PRO B 1 68 ? -6.031 -0.874 -7.492 1 95.5 68 PRO B N 1
ATOM 2297 C CA . PRO B 1 68 ? -5.414 0.314 -8.086 1 95.5 68 PRO B CA 1
ATOM 2298 C C . PRO B 1 68 ? -6.152 1.603 -7.73 1 95.5 68 PRO B C 1
ATOM 2300 O O . PRO B 1 68 ? -7.312 1.561 -7.32 1 95.5 68 PRO B O 1
ATOM 2303 N N . LEU B 1 69 ? -5.484 2.727 -7.895 1 97.19 69 LEU B N 1
ATOM 2304 C CA . LEU B 1 69 ? -6.027 4.012 -7.473 1 97.19 69 LEU B CA 1
ATOM 2305 C C . LEU B 1 69 ? -7.336 4.316 -8.195 1 97.19 69 LEU B C 1
ATOM 2307 O O . LEU B 1 69 ? -8.25 4.906 -7.613 1 97.19 69 LEU B O 1
ATOM 2311 N N . ASP B 1 70 ? -7.406 3.953 -9.453 1 96.94 70 ASP B N 1
ATOM 2312 C CA . ASP B 1 70 ? -8.625 4.246 -10.203 1 96.94 70 ASP B CA 1
ATOM 2313 C C . ASP B 1 70 ? -9.828 3.535 -9.586 1 96.94 70 ASP B C 1
ATOM 2315 O O . ASP B 1 70 ? -10.914 4.117 -9.484 1 96.94 70 ASP B O 1
ATOM 2319 N N . ALA B 1 71 ? -9.633 2.297 -9.195 1 97.06 71 ALA B N 1
ATOM 2320 C CA . ALA B 1 71 ? -10.719 1.558 -8.555 1 97.06 71 ALA B CA 1
ATOM 2321 C C . ALA B 1 71 ? -11.062 2.164 -7.199 1 97.06 71 ALA B C 1
ATOM 2323 O O . ALA B 1 71 ? -12.242 2.232 -6.828 1 97.06 71 ALA B O 1
ATOM 2324 N N . ARG B 1 72 ? -10.07 2.564 -6.496 1 98.31 72 ARG B N 1
ATOM 2325 C CA . ARG B 1 72 ? -10.297 3.221 -5.215 1 98.31 72 ARG B CA 1
ATOM 2326 C C . ARG B 1 72 ? -11.062 4.527 -5.395 1 98.31 72 ARG B C 1
ATOM 2328 O O . ARG B 1 72 ? -11.977 4.832 -4.621 1 98.31 72 ARG B O 1
ATOM 2335 N N . ARG B 1 73 ? -10.672 5.289 -6.387 1 98.69 73 ARG B N 1
ATOM 2336 C CA . ARG B 1 73 ? -11.375 6.52 -6.738 1 98.69 73 ARG B CA 1
ATOM 2337 C C . ARG B 1 73 ? -12.859 6.262 -6.965 1 98.69 73 ARG B C 1
ATOM 2339 O O . ARG B 1 73 ? -13.711 6.973 -6.43 1 98.69 73 ARG B O 1
ATOM 2346 N N . ASP B 1 74 ? -13.156 5.238 -7.695 1 98.12 74 ASP B N 1
ATOM 2347 C CA . ASP B 1 74 ? -14.539 4.895 -8.008 1 98.12 74 ASP B CA 1
ATOM 2348 C C . ASP B 1 74 ? -15.32 4.539 -6.742 1 98.12 74 ASP B C 1
ATOM 2350 O O . ASP B 1 74 ? -16.469 4.938 -6.582 1 98.12 74 ASP B O 1
ATOM 2354 N N . ALA B 1 75 ? -14.68 3.801 -5.879 1 98.06 75 ALA B N 1
ATOM 2355 C CA . ALA B 1 75 ? -15.328 3.371 -4.645 1 98.06 75 ALA B CA 1
ATOM 2356 C C . ALA B 1 75 ? -15.766 4.57 -3.807 1 98.06 75 ALA B C 1
ATOM 2358 O O . ALA B 1 75 ? -16.781 4.512 -3.113 1 98.06 75 ALA B O 1
ATOM 2359 N N . LEU B 1 76 ? -15.047 5.641 -3.939 1 98.69 76 LEU B N 1
ATOM 2360 C CA . LEU B 1 76 ? -15.32 6.82 -3.121 1 98.69 76 LEU B CA 1
ATOM 2361 C C . LEU B 1 76 ? -16.062 7.879 -3.928 1 98.69 76 LEU B C 1
ATOM 2363 O O . LEU B 1 76 ? -16.406 8.938 -3.398 1 98.69 76 LEU B O 1
ATOM 2367 N N . ASN B 1 77 ? -16.297 7.641 -5.148 1 98.5 77 ASN B N 1
ATOM 2368 C CA . ASN B 1 77 ? -16.844 8.633 -6.062 1 98.5 77 ASN B CA 1
ATOM 2369 C C . ASN B 1 77 ? -16.062 9.938 -6.016 1 98.5 77 ASN B C 1
ATOM 2371 O O . ASN B 1 77 ? -16.641 11.023 -5.953 1 98.5 77 ASN B O 1
ATOM 2375 N N . ALA B 1 78 ? -14.75 9.758 -5.875 1 98.81 78 ALA B N 1
ATOM 2376 C CA . ALA B 1 78 ? -13.875 10.922 -5.898 1 98.81 78 ALA B CA 1
ATOM 2377 C C . ALA B 1 78 ? -13.742 11.484 -7.309 1 98.81 78 ALA B C 1
ATOM 2379 O O . ALA B 1 78 ? -13.867 10.75 -8.289 1 98.81 78 ALA B O 1
ATOM 2380 N N . ALA B 1 79 ? -13.477 12.789 -7.395 1 98.75 79 ALA B N 1
ATOM 2381 C CA . ALA B 1 79 ? -13.438 13.469 -8.688 1 98.75 79 ALA B CA 1
ATOM 2382 C C . ALA B 1 79 ? -12.289 12.945 -9.547 1 98.75 79 ALA B C 1
ATOM 2384 O O . ALA B 1 79 ? -12.398 12.883 -10.773 1 98.75 79 ALA B O 1
ATOM 2385 N N . SER B 1 80 ? -11.188 12.602 -9 1 98.56 80 SER B N 1
ATOM 2386 C CA . SER B 1 80 ? -10.016 12.047 -9.664 1 98.56 80 SER B CA 1
ATOM 2387 C C . SER B 1 80 ? -9.141 11.273 -8.688 1 98.56 80 SER B C 1
ATOM 2389 O O . SER B 1 80 ? -9.359 11.32 -7.477 1 98.56 80 SER B O 1
ATOM 2391 N N . VAL B 1 81 ? -8.141 10.578 -9.188 1 98.12 81 VAL B N 1
ATOM 2392 C CA . VAL B 1 81 ? -7.215 9.852 -8.328 1 98.12 81 VAL B CA 1
ATOM 2393 C C . VAL B 1 81 ? -6.41 10.836 -7.48 1 98.12 81 VAL B C 1
ATOM 2395 O O . VAL B 1 81 ? -5.91 10.477 -6.414 1 98.12 81 VAL B O 1
ATOM 2398 N N . HIS B 1 82 ? -6.324 12.086 -7.969 1 98.56 82 HIS B N 1
ATOM 2399 C CA . HIS B 1 82 ? -5.574 13.109 -7.246 1 98.56 82 HIS B CA 1
ATOM 2400 C C . HIS B 1 82 ? -6.305 13.531 -5.977 1 98.56 82 HIS B C 1
ATOM 2402 O O . HIS B 1 82 ? -5.707 14.141 -5.086 1 98.56 82 HIS B O 1
ATOM 2408 N N . HIS B 1 83 ? -7.59 13.234 -5.926 1 98.88 83 HIS B N 1
ATOM 2409 C CA . HIS B 1 83 ? -8.398 13.594 -4.77 1 98.88 83 HIS B CA 1
ATOM 2410 C C . HIS B 1 83 ? -8.305 12.531 -3.678 1 98.88 83 HIS B C 1
ATOM 2412 O O . HIS B 1 83 ? -8.969 12.633 -2.646 1 98.88 83 HIS B O 1
ATOM 2418 N N . LEU B 1 84 ? -7.543 11.477 -3.922 1 98.88 84 LEU B N 1
ATOM 2419 C CA . LEU B 1 84 ? -7.191 10.477 -2.914 1 98.88 84 LEU B CA 1
ATOM 2420 C C . LEU B 1 84 ? -5.879 10.844 -2.229 1 98.88 84 LEU B C 1
ATOM 2422 O O . LEU B 1 84 ? -4.828 10.875 -2.871 1 98.88 84 LEU B O 1
ATOM 2426 N N . CYS B 1 85 ? -5.953 11.055 -0.904 1 98.88 85 CYS B N 1
ATOM 2427 C CA . CYS B 1 85 ? -4.781 11.555 -0.195 1 98.88 85 CYS B CA 1
ATOM 2428 C C . CYS B 1 85 ? -4.496 10.711 1.044 1 98.88 85 CYS B C 1
ATOM 2430 O O . CYS B 1 85 ? -5.332 9.906 1.462 1 98.88 85 CYS B O 1
ATOM 2432 N N . LYS B 1 86 ? -3.301 10.797 1.544 1 98.25 86 LYS B N 1
ATOM 2433 C CA . LYS B 1 86 ? -2.875 10.07 2.736 1 98.25 86 LYS B CA 1
ATOM 2434 C C . LYS B 1 86 ? -2.191 11.008 3.732 1 98.25 86 LYS B C 1
ATOM 2436 O O . LYS B 1 86 ? -1.654 12.047 3.348 1 98.25 86 LYS B O 1
ATOM 2441 N N . SER B 1 87 ? -2.295 10.633 4.973 1 98.62 87 SER B N 1
ATOM 2442 C CA . SER B 1 87 ? -1.606 11.312 6.07 1 98.62 87 SER B CA 1
ATOM 2443 C C . SER B 1 87 ? -0.419 10.492 6.566 1 98.62 87 SER B C 1
ATOM 2445 O O . SER B 1 87 ? -0.562 9.312 6.883 1 98.62 87 SER B O 1
ATOM 2447 N N . ILE B 1 88 ? 0.719 11.133 6.652 1 97.31 88 ILE B N 1
ATOM 2448 C CA . ILE B 1 88 ? 1.958 10.484 7.066 1 97.31 88 ILE B CA 1
ATOM 2449 C C . ILE B 1 88 ? 2.555 11.227 8.258 1 97.31 88 ILE B C 1
ATOM 2451 O O . ILE B 1 88 ? 2.664 12.453 8.25 1 97.31 88 ILE B O 1
ATOM 2455 N N . VAL B 1 89 ? 2.967 10.484 9.242 1 98.62 89 VAL B N 1
ATOM 2456 C CA . VAL B 1 89 ? 3.656 11.094 10.375 1 98.62 89 VAL B CA 1
ATOM 2457 C C . VAL B 1 89 ? 5.156 11.141 10.109 1 98.62 89 VAL B C 1
ATOM 2459 O O . VAL B 1 89 ? 5.766 10.117 9.781 1 98.62 89 VAL B O 1
ATOM 2462 N N . LEU B 1 90 ? 5.715 12.297 10.211 1 98.56 90 LEU B N 1
ATOM 2463 C CA . LEU B 1 90 ? 7.148 12.516 10.055 1 98.56 90 LEU B CA 1
ATOM 2464 C C . LEU B 1 90 ? 7.812 12.758 11.406 1 98.56 90 LEU B C 1
ATOM 2466 O O . LEU B 1 90 ? 7.195 13.312 12.312 1 98.56 90 LEU B O 1
ATOM 2470 N N . VAL B 1 91 ? 9.023 12.336 11.477 1 98.56 91 VAL B N 1
ATOM 2471 C CA . VAL B 1 91 ? 9.852 12.625 12.648 1 98.56 91 VAL B CA 1
ATOM 2472 C C . VAL B 1 91 ? 11.109 13.375 12.211 1 98.56 91 VAL B C 1
ATOM 2474 O O . VAL B 1 91 ? 11.711 13.047 11.188 1 98.56 91 VAL B O 1
ATOM 2477 N N . ASN B 1 92 ? 11.453 14.414 12.93 1 98.5 92 ASN B N 1
ATOM 2478 C CA . ASN B 1 92 ? 12.742 15.07 12.75 1 98.5 92 ASN B CA 1
ATOM 2479 C C . ASN B 1 92 ? 13.852 14.336 13.5 1 98.5 92 ASN B C 1
ATOM 2481 O O . ASN B 1 92 ? 14.055 14.562 14.695 1 98.5 92 ASN B O 1
ATOM 2485 N N . THR B 1 93 ? 14.656 13.594 12.812 1 97.62 93 THR B N 1
ATOM 2486 C CA . THR B 1 93 ? 15.625 12.688 13.422 1 97.62 93 THR B CA 1
ATOM 2487 C C . THR B 1 93 ? 16.844 13.453 13.914 1 97.62 93 THR B C 1
ATOM 2489 O O . THR B 1 93 ? 17.641 12.922 14.688 1 97.62 93 THR B O 1
ATOM 2492 N N . GLN B 1 94 ? 17 14.719 13.469 1 97.62 94 GLN B N 1
ATOM 2493 C CA . GLN B 1 94 ? 18.156 15.508 13.875 1 97.62 94 GLN B CA 1
ATOM 2494 C C . GLN B 1 94 ? 17.75 16.672 14.766 1 97.62 94 GLN B C 1
ATOM 2496 O O . GLN B 1 94 ? 18.516 17.609 14.953 1 97.62 94 GLN B O 1
ATOM 2501 N N . ALA B 1 95 ? 16.547 16.609 15.203 1 97 95 ALA B N 1
ATOM 2502 C CA . ALA B 1 95 ? 16.047 17.672 16.062 1 97 95 ALA B CA 1
ATOM 2503 C C . ALA B 1 95 ? 16.969 17.875 17.266 1 97 95 ALA B C 1
ATOM 2505 O O . ALA B 1 95 ? 17.453 16.906 17.844 1 97 95 ALA B O 1
ATOM 2506 N N . PRO B 1 96 ? 17.188 19.141 17.641 1 94.69 96 PRO B N 1
ATOM 2507 C CA . PRO B 1 96 ? 17.922 19.375 18.891 1 94.69 96 PRO B CA 1
ATOM 2508 C C . PRO B 1 96 ? 17.328 18.625 20.078 1 94.69 96 PRO B C 1
ATOM 2510 O O . PRO B 1 96 ? 16.141 18.281 20.062 1 94.69 96 PRO B O 1
ATOM 2513 N N . SER B 1 97 ? 18.109 18.391 21.078 1 94.62 97 SER B N 1
ATOM 2514 C CA . SER B 1 97 ? 17.734 17.547 22.219 1 94.62 97 SER B CA 1
ATOM 2515 C C . SER B 1 97 ? 16.578 18.156 22.984 1 94.62 97 SER B C 1
ATOM 2517 O O . SER B 1 97 ? 15.836 17.453 23.672 1 94.62 97 SER B O 1
ATOM 2519 N N . ASN B 1 98 ? 16.438 19.484 22.859 1 94.94 98 ASN B N 1
ATOM 2520 C CA . ASN B 1 98 ? 15.375 20.156 23.609 1 94.94 98 ASN B CA 1
ATOM 2521 C C . ASN B 1 98 ? 14.055 20.109 22.859 1 94.94 98 ASN B C 1
ATOM 2523 O O . ASN B 1 98 ? 13.016 20.531 23.375 1 94.94 98 ASN B O 1
ATOM 2527 N N . VAL B 1 99 ? 14.031 19.641 21.656 1 96.75 99 VAL B N 1
ATOM 2528 C CA . VAL B 1 99 ? 12.82 19.484 20.844 1 96.75 99 VAL B CA 1
ATOM 2529 C C . VAL B 1 99 ? 12.359 18.031 20.922 1 96.75 99 VAL B C 1
ATOM 2531 O O . VAL B 1 99 ? 12.812 17.188 20.141 1 96.75 99 VAL B O 1
ATOM 2534 N N . ILE B 1 100 ? 11.438 17.766 21.844 1 95.06 100 ILE B N 1
ATOM 2535 C CA . ILE B 1 100 ? 11.109 16.375 22.141 1 95.06 100 ILE B CA 1
ATOM 2536 C C . ILE B 1 100 ? 9.625 16.141 21.906 1 95.06 100 ILE B C 1
ATOM 2538 O O . ILE B 1 100 ? 9.148 15 22.016 1 95.06 100 ILE B O 1
ATOM 2542 N N . ASP B 1 101 ? 8.852 17.188 21.688 1 97.19 101 ASP B N 1
ATOM 2543 C CA . ASP B 1 101 ? 7.41 17.078 21.5 1 97.19 101 ASP B CA 1
ATOM 2544 C C . ASP B 1 101 ? 6.922 18.016 20.391 1 97.19 101 ASP B C 1
ATOM 2546 O O . ASP B 1 101 ? 7.695 18.391 19.516 1 97.19 101 ASP B O 1
ATOM 2550 N N . CYS B 1 102 ? 5.609 18.281 20.375 1 98.25 102 CYS B N 1
ATOM 2551 C CA . CYS B 1 102 ? 5.016 19.031 19.266 1 98.25 102 CYS B CA 1
ATOM 2552 C C . CYS B 1 102 ? 4.551 20.406 19.734 1 98.25 102 CYS B C 1
ATOM 2554 O O . CYS B 1 102 ? 3.682 21.016 19.109 1 98.25 102 CYS B O 1
ATOM 2556 N N . SER B 1 103 ? 5.148 20.938 20.781 1 96.88 103 SER B N 1
ATOM 2557 C CA . SER B 1 103 ? 4.66 22.156 21.406 1 96.88 103 SER B CA 1
ATOM 2558 C C . SER B 1 103 ? 4.957 23.375 20.531 1 96.88 103 SER B C 1
ATOM 2560 O O . SER B 1 103 ? 4.211 24.359 20.547 1 96.88 103 SER B O 1
ATOM 2562 N N . ASP B 1 104 ? 6.043 23.375 19.844 1 97.25 104 ASP B N 1
ATOM 2563 C CA . ASP B 1 104 ? 6.398 24.438 18.922 1 97.25 104 ASP B CA 1
ATOM 2564 C C . ASP B 1 104 ? 6.168 24.016 17.469 1 97.25 104 ASP B C 1
ATOM 2566 O O . ASP B 1 104 ? 6.957 23.25 16.906 1 97.25 104 ASP B O 1
ATOM 2570 N N . ARG B 1 105 ? 5.188 24.625 16.844 1 97.88 105 ARG B N 1
ATOM 2571 C CA . ARG B 1 105 ? 4.812 24.188 15.5 1 97.88 105 ARG B CA 1
ATOM 2572 C C . ARG B 1 105 ? 5.902 24.531 14.484 1 97.88 105 ARG B C 1
ATOM 2574 O O . ARG B 1 105 ? 6.012 23.891 13.445 1 97.88 105 ARG B O 1
ATOM 2581 N N . ASN B 1 106 ? 6.703 25.547 14.805 1 97.62 106 ASN B N 1
ATOM 2582 C CA . ASN B 1 106 ? 7.738 25.969 13.867 1 97.62 106 ASN B CA 1
ATOM 2583 C C . ASN B 1 106 ? 8.977 25.094 13.969 1 97.62 106 ASN B C 1
ATOM 2585 O O . ASN B 1 106 ? 9.836 25.125 13.078 1 97.62 106 ASN B O 1
ATOM 2589 N N . ASN B 1 107 ? 9.062 24.469 15.055 1 97.31 107 ASN B N 1
ATOM 2590 C CA . ASN B 1 107 ? 10.18 23.562 15.344 1 97.31 107 ASN B CA 1
ATOM 2591 C C . ASN B 1 107 ? 9.734 22.359 16.156 1 97.31 107 ASN B C 1
ATOM 2593 O O . ASN B 1 107 ? 10.188 22.172 17.297 1 97.31 107 ASN B O 1
ATOM 2597 N N . SER B 1 108 ? 8.93 21.547 15.547 1 98.5 108 SER B N 1
ATOM 2598 C CA . SER B 1 108 ? 8.305 20.406 16.219 1 98.5 108 SER B CA 1
ATOM 2599 C C . SER B 1 108 ? 9.109 19.125 16.016 1 98.5 108 SER B C 1
ATOM 2601 O O . SER B 1 108 ? 9.789 18.969 15 1 98.5 108 SER B O 1
ATOM 2603 N N . LYS B 1 109 ? 9.055 18.203 16.953 1 98.69 109 LYS B N 1
ATOM 2604 C CA . LYS B 1 109 ? 9.688 16.891 16.812 1 98.69 109 LYS B CA 1
ATOM 2605 C C . LYS B 1 109 ? 9 16.047 15.734 1 98.69 109 LYS B C 1
ATOM 2607 O O . LYS B 1 109 ? 9.648 15.281 15.031 1 98.69 109 LYS B O 1
ATOM 2612 N N . TYR B 1 110 ? 7.684 16.219 15.609 1 98.88 110 TYR B N 1
ATOM 2613 C CA . TYR B 1 110 ? 6.883 15.469 14.656 1 98.88 110 TYR B CA 1
ATOM 2614 C C . TYR B 1 110 ? 5.996 16.391 13.828 1 98.88 110 TYR B C 1
ATOM 2616 O O . TYR B 1 110 ? 5.59 17.453 14.305 1 98.88 110 TYR B O 1
ATOM 2624 N N . TYR B 1 111 ? 5.68 16.016 12.672 1 98.88 111 TYR B N 1
ATOM 2625 C CA . TYR B 1 111 ? 4.699 16.641 11.789 1 98.88 111 TYR B CA 1
ATOM 2626 C C . TYR B 1 111 ? 3.816 15.594 11.125 1 98.88 111 TYR B C 1
ATOM 2628 O O . TYR B 1 111 ? 4.242 14.453 10.922 1 98.88 111 TYR B O 1
ATOM 2636 N N . VAL B 1 112 ? 2.574 15.898 10.844 1 98.94 112 VAL B N 1
ATOM 2637 C CA . VAL B 1 112 ? 1.74 15.117 9.938 1 98.94 112 VAL B CA 1
ATOM 2638 C C . VAL B 1 112 ? 1.689 15.789 8.57 1 98.94 112 VAL B C 1
ATOM 2640 O O . VAL B 1 112 ? 1.376 16.984 8.469 1 98.94 112 VAL B O 1
ATOM 2643 N N . VAL B 1 113 ? 2.039 15.078 7.566 1 98.81 113 VAL B N 1
ATOM 2644 C CA . VAL B 1 113 ? 1.958 15.617 6.215 1 98.81 113 VAL B CA 1
ATOM 2645 C C . VAL B 1 113 ? 0.832 14.93 5.449 1 98.81 113 VAL B C 1
ATOM 2647 O O . VAL B 1 113 ? 0.673 13.711 5.531 1 98.81 113 VAL B O 1
ATOM 2650 N N . VAL B 1 114 ? -0.024 15.688 4.812 1 98.88 114 VAL B N 1
ATOM 2651 C CA . VAL B 1 114 ? -1.089 15.18 3.955 1 98.88 114 VAL B CA 1
ATOM 2652 C C . VAL B 1 114 ? -0.714 15.375 2.488 1 98.88 114 VAL B C 1
ATOM 2654 O O . VAL B 1 114 ? -0.482 16.5 2.049 1 98.88 114 VAL B O 1
ATOM 2657 N N . VAL B 1 115 ? -0.627 14.258 1.737 1 98.62 115 VAL B N 1
ATOM 2658 C CA . VAL B 1 115 ? -0.186 14.281 0.346 1 98.62 115 VAL B CA 1
ATOM 2659 C C . VAL B 1 115 ? -1.071 13.359 -0.49 1 98.62 115 VAL B C 1
ATOM 2661 O O . VAL B 1 115 ? -1.763 12.492 0.051 1 98.62 115 VAL B O 1
ATOM 2664 N N . GLN B 1 116 ? -1.091 13.633 -1.783 1 98.62 116 GLN B N 1
ATOM 2665 C CA . GLN B 1 116 ? -1.827 12.781 -2.713 1 98.62 116 GLN B CA 1
ATOM 2666 C C . GLN B 1 116 ? -1.19 11.398 -2.818 1 98.62 116 GLN B C 1
ATOM 2668 O O . GLN B 1 116 ? 0.036 11.273 -2.822 1 98.62 116 GLN B O 1
ATOM 2673 N N . TYR B 1 117 ? -1.992 10.336 -2.912 1 97.69 117 TYR B N 1
ATOM 2674 C CA . TYR B 1 117 ? -1.476 9 -3.191 1 97.69 117 TYR B CA 1
ATOM 2675 C C . TYR B 1 117 ? -0.726 8.969 -4.52 1 97.69 117 TYR B C 1
ATOM 2677 O O . TYR B 1 117 ? 0.232 8.211 -4.68 1 97.69 117 TYR B O 1
ATOM 2685 N N . SER B 1 118 ? -1.16 9.805 -5.43 1 97 118 SER B N 1
ATOM 2686 C CA . SER B 1 118 ? -0.685 9.773 -6.809 1 97 118 SER B CA 1
ATOM 2687 C C . SER B 1 118 ? 0.629 10.539 -6.953 1 97 118 SER B C 1
ATOM 2689 O O . SER B 1 118 ? 1.162 10.656 -8.062 1 97 118 SER B O 1
ATOM 2691 N N . ALA B 1 119 ? 1.172 11.055 -5.867 1 96.44 119 ALA B N 1
ATOM 2692 C CA . ALA B 1 119 ? 2.393 11.852 -5.945 1 96.44 119 ALA B CA 1
ATOM 2693 C C . ALA B 1 119 ? 3.465 11.312 -5.008 1 96.44 119 ALA B C 1
ATOM 2695 O O . ALA B 1 119 ? 3.15 10.688 -3.988 1 96.44 119 ALA B O 1
ATOM 2696 N N . ARG B 1 120 ? 4.676 11.531 -5.41 1 94.94 120 ARG B N 1
ATOM 2697 C CA . ARG B 1 120 ? 5.801 11.156 -4.562 1 94.94 120 ARG B CA 1
ATOM 2698 C C . ARG B 1 120 ? 6.098 12.242 -3.533 1 94.94 120 ARG B C 1
ATOM 2700 O O . ARG B 1 120 ? 6.289 13.406 -3.889 1 94.94 120 ARG B O 1
ATOM 2707 N N . PHE B 1 121 ? 6.102 11.844 -2.326 1 97 121 PHE B N 1
ATOM 2708 C CA . PHE B 1 121 ? 6.441 12.75 -1.234 1 97 121 PHE B CA 1
ATOM 2709 C C . PHE B 1 121 ? 7.902 13.18 -1.322 1 97 121 PHE B C 1
ATOM 2711 O O . PHE B 1 121 ? 8.781 12.367 -1.609 1 97 121 PHE B O 1
ATOM 2718 N N . ASN B 1 122 ? 8.086 14.484 -1.05 1 96.25 122 ASN B N 1
ATOM 2719 C CA . ASN B 1 122 ? 9.414 15.086 -1.084 1 96.25 122 ASN B CA 1
ATOM 2720 C C . ASN B 1 122 ? 9.828 15.609 0.289 1 96.25 122 ASN B C 1
ATOM 2722 O O . ASN B 1 122 ? 9.539 16.75 0.634 1 96.25 122 ASN B O 1
ATOM 2726 N N . ALA B 1 123 ? 10.57 14.852 1.008 1 96.12 123 ALA B N 1
ATOM 2727 C CA . ALA B 1 123 ? 10.984 15.195 2.363 1 96.12 123 ALA B CA 1
ATOM 2728 C C . ALA B 1 123 ? 11.922 16.406 2.354 1 96.12 123 ALA B C 1
ATOM 2730 O O . ALA B 1 123 ? 11.906 17.219 3.283 1 96.12 123 ALA B O 1
ATOM 2731 N N . GLU B 1 124 ? 12.695 16.531 1.324 1 96.12 124 GLU B N 1
ATOM 2732 C CA . GLU B 1 124 ? 13.625 17.656 1.216 1 96.12 124 GLU B CA 1
ATOM 2733 C C . GLU B 1 124 ? 12.875 18.984 1.128 1 96.12 124 GLU B C 1
ATOM 2735 O O . GLU B 1 124 ? 13.32 20 1.683 1 96.12 124 GLU B O 1
ATOM 2740 N N . ALA B 1 125 ? 11.797 18.969 0.446 1 97.56 125 ALA B N 1
ATOM 2741 C CA . ALA B 1 125 ? 10.977 20.172 0.36 1 97.56 125 ALA B CA 1
ATOM 2742 C C . ALA B 1 125 ? 10.477 20.594 1.737 1 97.56 125 ALA B C 1
ATOM 2744 O O . ALA B 1 125 ? 10.469 21.781 2.068 1 97.56 125 ALA B O 1
ATOM 2745 N N . VAL B 1 126 ? 10.102 19.703 2.566 1 98.06 126 VAL B N 1
ATOM 2746 C CA . VAL B 1 126 ? 9.641 19.984 3.922 1 98.06 126 VAL B CA 1
ATOM 2747 C C . VAL B 1 126 ? 10.805 20.5 4.762 1 98.06 126 VAL B C 1
ATOM 2749 O O . VAL B 1 126 ? 10.656 21.484 5.504 1 98.06 126 VAL B O 1
ATOM 2752 N N . ARG B 1 127 ? 11.922 19.859 4.625 1 97.25 127 ARG B N 1
ATOM 2753 C CA . ARG B 1 127 ? 13.125 20.297 5.324 1 97.25 127 ARG B CA 1
ATOM 2754 C C . ARG B 1 127 ? 13.43 21.766 5.02 1 97.25 127 ARG B C 1
ATOM 2756 O O . ARG B 1 127 ? 13.633 22.562 5.934 1 97.25 127 ARG B O 1
ATOM 2763 N N . ASN B 1 128 ? 13.43 22.047 3.75 1 97.5 128 ASN B N 1
ATOM 2764 C CA . ASN B 1 128 ? 13.727 23.406 3.311 1 97.5 128 ASN B CA 1
ATOM 2765 C C . ASN B 1 128 ? 12.695 24.406 3.838 1 97.5 128 ASN B C 1
ATOM 2767 O O . ASN B 1 128 ? 13.055 25.516 4.254 1 97.5 128 ASN B O 1
ATOM 2771 N N . PHE B 1 129 ? 11.5 24.062 3.812 1 98.5 129 PHE B N 1
ATOM 2772 C CA . PHE B 1 129 ? 10.438 24.922 4.328 1 98.5 129 PHE B CA 1
ATOM 2773 C C . PHE B 1 129 ? 10.656 25.219 5.805 1 98.5 129 PHE B C 1
ATOM 2775 O O . PHE B 1 129 ? 10.617 26.375 6.223 1 98.5 129 PHE B O 1
ATOM 2782 N N . LEU B 1 130 ? 10.914 24.141 6.582 1 97.81 130 LEU B N 1
ATOM 2783 C CA . LEU B 1 130 ? 11.078 24.312 8.023 1 97.81 130 LEU B CA 1
ATOM 2784 C C . LEU B 1 130 ? 12.305 25.156 8.328 1 97.81 130 LEU B C 1
ATOM 2786 O O . LEU B 1 130 ? 12.297 25.969 9.266 1 97.81 130 LEU B O 1
ATOM 2790 N N . TYR B 1 131 ? 13.328 24.953 7.535 1 97.25 131 TYR B N 1
ATOM 2791 C CA . TYR B 1 131 ? 14.508 25.797 7.684 1 97.25 131 TYR B CA 1
ATOM 2792 C C . TYR B 1 131 ? 14.156 27.266 7.465 1 97.25 131 TYR B C 1
ATOM 2794 O O . TYR B 1 131 ? 14.523 28.125 8.273 1 97.25 131 TYR B O 1
ATOM 2802 N N . SER B 1 132 ? 13.453 27.5 6.422 1 97.56 132 SER B N 1
ATOM 2803 C CA . SER B 1 132 ? 13.062 28.875 6.09 1 97.56 132 SER B CA 1
ATOM 2804 C C . SER B 1 132 ? 12.133 29.453 7.145 1 97.56 132 SER B C 1
ATOM 2806 O O . SER B 1 132 ? 12.188 30.656 7.438 1 97.56 132 SER B O 1
ATOM 2808 N N . LEU B 1 133 ? 11.297 28.656 7.656 1 96.38 133 LEU B N 1
ATOM 2809 C CA . LEU B 1 133 ? 10.312 29.047 8.656 1 96.38 133 LEU B CA 1
ATOM 2810 C C . LEU B 1 133 ? 11 29.609 9.898 1 96.38 133 LEU B C 1
ATOM 2812 O O . LEU B 1 133 ? 10.453 30.469 10.594 1 96.38 133 LEU B O 1
ATOM 2816 N N . ASN B 1 134 ? 12.25 29.156 10.18 1 95.31 134 ASN B N 1
ATOM 2817 C CA . ASN B 1 134 ? 12.984 29.531 11.383 1 95.31 134 ASN B CA 1
ATOM 2818 C C . ASN B 1 134 ? 14 30.641 11.094 1 95.31 134 ASN B C 1
ATOM 2820 O O . ASN B 1 134 ? 14.828 30.953 11.945 1 95.31 134 ASN B O 1
ATOM 2824 N N . ASN B 1 135 ? 14.031 31.188 9.953 1 92.31 135 ASN B N 1
ATOM 2825 C CA . ASN B 1 135 ? 14.797 32.375 9.562 1 92.31 135 ASN B CA 1
ATOM 2826 C C . ASN B 1 135 ? 16.266 32.219 9.938 1 92.31 135 ASN B C 1
ATOM 2828 O O . ASN B 1 135 ? 16.859 33.156 10.508 1 92.31 135 ASN B O 1
ATOM 2832 N N . GLY B 1 136 ? 16.781 31.078 9.844 1 88.06 136 GLY B N 1
ATOM 2833 C CA . GLY B 1 136 ? 18.203 30.875 10.055 1 88.06 136 GLY B CA 1
ATOM 2834 C C . GLY B 1 136 ? 18.578 30.734 11.516 1 88.06 136 GLY B C 1
ATOM 2835 O O . GLY B 1 136 ? 19.766 30.641 11.852 1 88.06 136 GLY B O 1
ATOM 2836 N N . THR B 1 137 ? 17.656 30.734 12.391 1 93.25 137 THR B N 1
ATOM 2837 C CA . THR B 1 137 ? 17.969 30.641 13.812 1 93.25 137 THR B CA 1
ATOM 2838 C C . THR B 1 137 ? 18.359 29.219 14.18 1 93.25 137 THR B C 1
ATOM 2840 O O . THR B 1 137 ? 18.969 28.984 15.227 1 93.25 137 THR B O 1
ATOM 2843 N N . ILE B 1 138 ?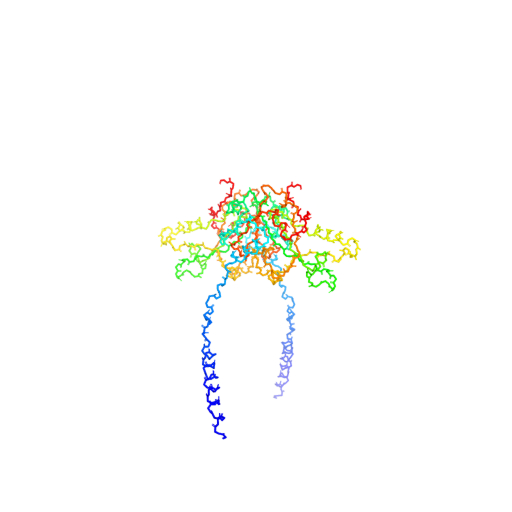 17.969 28.344 13.398 1 95.19 138 ILE B N 1
ATOM 2844 C CA . ILE B 1 138 ? 18.328 26.938 13.578 1 95.19 138 ILE B CA 1
ATOM 2845 C C . ILE B 1 138 ? 19.094 26.438 12.359 1 95.19 138 ILE B C 1
ATOM 2847 O O . ILE B 1 138 ? 18.734 26.734 11.219 1 95.19 138 ILE B O 1
ATOM 2851 N N . ALA B 1 139 ? 20.203 25.75 12.57 1 96.31 139 ALA B N 1
ATOM 2852 C CA . ALA B 1 139 ? 21.016 25.234 11.477 1 96.31 139 ALA B CA 1
ATOM 2853 C C . ALA B 1 139 ? 20.203 24.297 10.586 1 96.31 139 ALA B C 1
ATOM 2855 O O . ALA B 1 139 ? 19.406 23.5 11.086 1 96.31 139 ALA B O 1
ATOM 2856 N N . LYS B 1 140 ? 20.484 24.359 9.352 1 95.81 140 LYS B N 1
ATOM 2857 C CA . LYS B 1 140 ? 19.766 23.547 8.375 1 95.81 140 LYS B CA 1
ATOM 2858 C C . LYS B 1 140 ? 19.906 22.062 8.688 1 95.81 140 LYS B C 1
ATOM 2860 O O . LYS B 1 140 ? 18.984 21.281 8.492 1 95.81 140 LYS B O 1
ATOM 2865 N N . LYS B 1 141 ? 21.062 21.656 9.164 1 96.38 141 LYS B N 1
ATOM 2866 C CA . LYS B 1 141 ? 21.375 20.25 9.422 1 96.38 141 LYS B CA 1
ATOM 2867 C C . LYS B 1 141 ? 20.5 19.703 10.547 1 96.38 141 LYS B C 1
ATOM 2869 O O . LYS B 1 141 ? 20.422 18.484 10.727 1 96.38 141 LYS B O 1
ATOM 2874 N N . LYS B 1 142 ? 19.875 20.562 11.305 1 97.38 142 LYS B N 1
ATOM 2875 C CA . LYS B 1 142 ? 19.047 20.156 12.43 1 97.38 142 LYS B CA 1
ATOM 2876 C C . LYS B 1 142 ?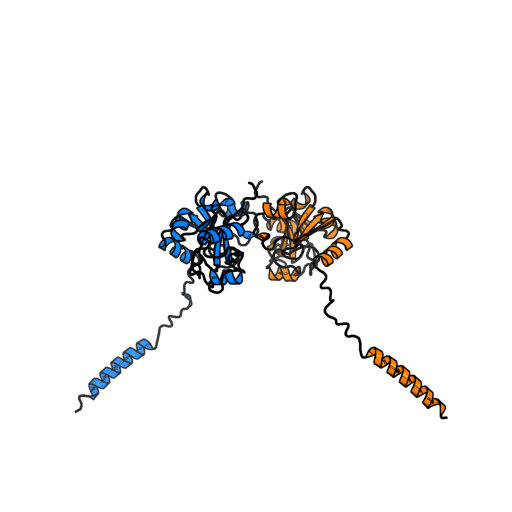 17.641 19.781 11.961 1 97.38 142 LYS B C 1
ATOM 2878 O O . LYS B 1 142 ? 16.797 19.359 12.766 1 97.38 142 LYS B O 1
ATOM 2883 N N . PHE B 1 143 ? 17.406 19.891 10.711 1 97.62 143 PHE B N 1
ATOM 2884 C CA . PHE B 1 143 ? 16.156 19.453 10.102 1 97.62 143 PHE B CA 1
ATOM 2885 C C . PHE B 1 143 ? 16.375 18.25 9.211 1 97.62 143 PHE B C 1
ATOM 2887 O O . PHE B 1 143 ? 17.031 18.344 8.164 1 97.62 143 PHE B O 1
ATOM 2894 N N . ASN B 1 144 ? 15.961 17.109 9.641 1 97.38 144 ASN B N 1
ATOM 2895 C CA . ASN B 1 144 ? 15.969 15.867 8.875 1 97.38 144 ASN B CA 1
ATOM 2896 C C . ASN B 1 144 ? 14.68 15.07 9.078 1 97.38 144 ASN B C 1
ATOM 2898 O O . ASN B 1 144 ? 14.602 14.242 9.984 1 97.38 144 ASN B O 1
ATOM 2902 N N . LEU B 1 145 ? 13.773 15.258 8.195 1 97.44 145 LEU B N 1
ATOM 2903 C CA . LEU B 1 145 ? 12.445 14.672 8.336 1 97.44 145 LEU B CA 1
ATOM 2904 C C . LEU B 1 145 ? 12.375 13.312 7.652 1 97.44 145 LEU B C 1
ATOM 2906 O O . LEU B 1 145 ? 12.703 13.188 6.473 1 97.44 145 LEU B O 1
ATOM 2910 N N . ARG B 1 146 ? 11.938 12.367 8.414 1 96 146 ARG B N 1
ATOM 2911 C CA . ARG B 1 146 ? 11.727 11 7.934 1 96 146 ARG B CA 1
ATOM 2912 C C . ARG B 1 146 ? 10.367 10.469 8.367 1 96 146 ARG B C 1
ATOM 2914 O O . ARG B 1 146 ? 9.742 11.016 9.273 1 96 146 ARG B O 1
ATOM 2921 N N . LEU B 1 147 ? 9.914 9.484 7.605 1 96.31 147 LEU B N 1
ATOM 2922 C CA . LEU B 1 147 ? 8.703 8.812 8.062 1 96.31 147 LEU B CA 1
ATOM 2923 C C . LEU B 1 147 ? 8.898 8.219 9.453 1 96.31 147 LEU B C 1
ATOM 2925 O O . LEU B 1 147 ? 9.922 7.578 9.719 1 96.31 147 LEU B O 1
ATOM 2929 N N . ALA B 1 148 ? 7.973 8.453 10.305 1 97.5 148 ALA B N 1
ATOM 2930 C CA . ALA B 1 148 ? 8.031 7.871 11.641 1 97.5 148 ALA B CA 1
ATOM 2931 C C . ALA B 1 148 ? 7.719 6.379 11.609 1 97.5 148 ALA B C 1
ATOM 2933 O O . ALA B 1 148 ? 6.906 5.93 10.797 1 97.5 148 ALA B O 1
ATOM 2934 N N . PRO B 1 149 ? 8.352 5.633 12.531 1 95.44 149 PRO B N 1
ATOM 2935 C CA . PRO B 1 149 ? 7.922 4.238 12.68 1 95.44 149 PRO B CA 1
ATOM 2936 C C . PRO B 1 149 ? 6.434 4.109 12.984 1 95.44 149 PRO B C 1
ATOM 2938 O O . PRO B 1 149 ? 5.859 4.973 13.648 1 95.44 149 PRO B O 1
ATOM 2941 N N . GLU B 1 150 ? 5.836 2.988 12.531 1 94.44 150 GLU B N 1
ATOM 2942 C CA . GLU B 1 150 ? 4.398 2.775 12.664 1 94.44 150 GLU B CA 1
ATOM 2943 C C . GLU B 1 150 ? 3.965 2.826 14.125 1 94.44 150 GLU B C 1
ATOM 2945 O O . GLU B 1 150 ? 2.908 3.375 14.445 1 94.44 150 GLU B O 1
ATOM 2950 N N . GLU B 1 151 ? 4.723 2.201 14.953 1 96.94 151 GLU B N 1
ATOM 2951 C CA . GLU B 1 151 ? 4.387 2.186 16.375 1 96.94 151 GLU B CA 1
ATOM 2952 C C . GLU B 1 151 ? 4.324 3.6 16.938 1 96.94 151 GLU B C 1
ATOM 2954 O O . GLU B 1 151 ? 3.414 3.926 17.703 1 96.94 151 GLU B O 1
ATOM 2959 N N . ILE B 1 152 ? 5.27 4.441 16.578 1 98 152 ILE B N 1
ATOM 2960 C CA . ILE B 1 152 ? 5.305 5.828 17.031 1 98 152 ILE B CA 1
ATOM 2961 C C . ILE B 1 152 ? 4.113 6.586 16.438 1 98 152 ILE B C 1
ATOM 2963 O O . ILE B 1 152 ? 3.428 7.324 17.156 1 98 152 ILE B O 1
ATOM 2967 N N . SER B 1 153 ? 3.857 6.359 15.188 1 98.44 153 SER B N 1
ATOM 2968 C CA . SER B 1 153 ? 2.709 6.98 14.531 1 98.44 153 SER B CA 1
ATOM 2969 C C . SER B 1 153 ? 1.412 6.648 15.266 1 98.44 153 SER B C 1
ATOM 2971 O O . SER B 1 153 ? 0.613 7.543 15.555 1 98.44 153 SER B O 1
ATOM 2973 N N . THR B 1 154 ? 1.261 5.414 15.617 1 98.56 154 THR B N 1
ATOM 2974 C CA . THR B 1 154 ? 0.046 4.965 16.281 1 98.56 154 THR B CA 1
ATOM 2975 C C . THR B 1 154 ? -0.07 5.582 17.672 1 98.56 154 THR B C 1
ATOM 2977 O O . THR B 1 154 ? -1.151 6.016 18.078 1 98.56 154 THR B O 1
ATOM 2980 N N . GLN B 1 155 ? 0.996 5.617 18.328 1 98.5 155 GLN B N 1
ATOM 2981 C CA . GLN B 1 155 ? 1.009 6.203 19.656 1 98.5 155 GLN B CA 1
ATOM 2982 C C . GLN B 1 155 ? 0.632 7.68 19.625 1 98.5 155 GLN B C 1
ATOM 2984 O O . GLN B 1 155 ? -0.127 8.156 20.469 1 98.5 155 GLN B O 1
ATOM 2989 N N . LEU B 1 156 ? 1.114 8.406 18.688 1 98.69 156 LEU B N 1
ATOM 2990 C CA . LEU B 1 156 ? 0.942 9.859 18.609 1 98.69 156 LEU B CA 1
ATOM 2991 C C . LEU B 1 156 ? -0.443 10.211 18.078 1 98.69 156 LEU B C 1
ATOM 2993 O O . LEU B 1 156 ? -1.062 11.172 18.547 1 98.69 156 LEU B O 1
ATOM 2997 N N . THR B 1 157 ? -0.929 9.438 17.125 1 98.75 157 THR B N 1
ATOM 2998 C CA . THR B 1 157 ? -2.158 9.828 16.438 1 98.75 157 THR B CA 1
ATOM 2999 C C . THR B 1 157 ? -3.357 9.086 17.016 1 98.75 157 THR B C 1
ATOM 3001 O O . THR B 1 157 ? -4.484 9.594 16.984 1 98.75 157 THR B O 1
ATOM 3004 N N . GLY B 1 158 ? -3.08 7.906 17.453 1 98.56 158 GLY B N 1
ATOM 3005 C CA . GLY B 1 158 ? -4.168 7.035 17.859 1 98.56 158 GLY B CA 1
ATOM 3006 C C . GLY B 1 158 ? -4.711 6.184 16.734 1 98.56 158 GLY B C 1
ATOM 3007 O O . GLY B 1 158 ? -5.656 5.414 16.922 1 98.56 158 GLY B O 1
ATOM 3008 N N . TYR B 1 159 ? -4.188 6.301 15.578 1 98.44 159 TYR B N 1
ATOM 3009 C CA . TYR B 1 159 ? -4.66 5.586 14.398 1 98.44 159 TYR B CA 1
ATOM 3010 C C . TYR B 1 159 ? -3.588 4.648 13.859 1 98.44 159 TYR B C 1
ATOM 3012 O O . TYR B 1 159 ? -2.404 4.992 13.844 1 98.44 159 TYR B O 1
ATOM 3020 N N . GLY B 1 160 ? -3.988 3.496 13.422 1 96.56 160 GLY B N 1
ATOM 3021 C CA . GLY B 1 160 ? -3.066 2.535 12.836 1 96.56 160 GLY B CA 1
ATOM 3022 C C . GLY B 1 160 ? -2.795 2.787 11.367 1 96.56 160 GLY B C 1
ATOM 3023 O O . GLY B 1 160 ? -3.377 3.693 10.766 1 96.56 160 GLY B O 1
ATOM 3024 N N . HIS B 1 161 ? -1.93 1.939 10.789 1 93.94 161 HIS B N 1
ATOM 3025 C CA . HIS B 1 161 ? -1.562 2.004 9.375 1 93.94 161 HIS B CA 1
ATOM 3026 C C . HIS B 1 161 ? -2.799 2.021 8.484 1 93.94 161 HIS B C 1
ATOM 3028 O O . HIS B 1 161 ? -3.736 1.25 8.703 1 93.94 161 HIS B O 1
ATOM 3034 N N . ASN B 1 162 ? -2.898 2.936 7.527 1 96 162 ASN B N 1
ATOM 3035 C CA . ASN B 1 162 ? -3.955 3.102 6.535 1 96 162 ASN B CA 1
ATOM 3036 C C . ASN B 1 162 ? -5.184 3.783 7.133 1 96 162 ASN B C 1
ATOM 3038 O O . ASN B 1 162 ? -6.148 4.062 6.422 1 96 162 ASN B O 1
ATOM 3042 N N . ALA B 1 163 ? -5.098 4.094 8.406 1 98.12 163 ALA B N 1
ATOM 3043 C CA . ALA B 1 163 ? -6.238 4.691 9.094 1 98.12 163 ALA B CA 1
ATOM 3044 C C . ALA B 1 163 ? -5.926 6.121 9.531 1 98.12 163 ALA B C 1
ATOM 3046 O O . ALA B 1 163 ? -6.816 6.852 9.969 1 98.12 163 ALA B O 1
ATOM 3047 N N . VAL B 1 164 ? -4.719 6.562 9.375 1 98.44 164 VAL B N 1
ATOM 3048 C CA . VAL B 1 164 ? -4.227 7.805 9.969 1 98.44 164 VAL B CA 1
ATOM 3049 C C . VAL B 1 164 ? -4.984 8.992 9.383 1 98.44 164 VAL B C 1
ATOM 3051 O O . VAL B 1 164 ? -5.207 9.062 8.172 1 98.44 164 VAL B O 1
ATOM 3054 N N . THR B 1 165 ? -5.445 9.867 10.219 1 98.69 165 THR B N 1
ATOM 3055 C CA . THR B 1 165 ? -6.059 11.141 9.859 1 98.69 165 THR B CA 1
ATOM 3056 C C . THR B 1 165 ? -5.582 12.25 10.797 1 98.69 165 THR B C 1
ATOM 3058 O O . THR B 1 165 ? -5.176 11.984 11.93 1 98.69 165 THR B O 1
ATOM 3061 N N . CYS B 1 166 ? -5.641 13.453 10.297 1 98.75 166 CYS B N 1
ATOM 3062 C CA . CYS B 1 166 ? -5.137 14.57 11.094 1 98.75 166 CYS B CA 1
ATOM 3063 C C . CYS B 1 166 ? -6.234 15.156 11.969 1 98.75 166 CYS B C 1
ATOM 3065 O O . CYS B 1 166 ? -6.102 16.266 12.469 1 98.75 166 CYS B O 1
ATOM 3067 N N . ILE B 1 167 ? -7.363 14.484 12.141 1 98.62 167 ILE B N 1
ATOM 3068 C CA . ILE B 1 167 ? -8.492 14.906 12.969 1 98.62 167 ILE B CA 1
ATOM 3069 C C . ILE B 1 167 ? -8.555 14.031 14.219 1 98.62 167 ILE B C 1
ATOM 3071 O O . ILE B 1 167 ? -8.461 12.805 14.133 1 98.62 167 ILE B O 1
ATOM 3075 N N . GLY B 1 168 ? -8.617 14.633 15.359 1 98.19 168 GLY B N 1
ATOM 3076 C CA . GLY B 1 168 ? -8.859 13.891 16.578 1 98.19 168 GLY B CA 1
ATOM 3077 C C . GLY B 1 168 ? -7.648 13.094 17.047 1 98.19 168 GLY B C 1
ATOM 3078 O O . GLY B 1 168 ? -7.797 12.031 17.656 1 98.19 168 GLY B O 1
ATOM 3079 N N . MET B 1 169 ? -6.504 13.555 16.781 1 98.56 169 MET B N 1
ATOM 3080 C CA . MET B 1 169 ? -5.281 12.852 17.156 1 98.56 169 MET B CA 1
ATOM 3081 C C . MET B 1 169 ? -5.078 12.898 18.672 1 98.56 169 MET B C 1
ATOM 3083 O O . MET B 1 169 ? -5.531 13.836 19.328 1 98.56 169 MET B O 1
ATOM 3087 N N . LYS B 1 170 ? -4.379 11.898 19.156 1 98.5 170 LYS B N 1
ATOM 3088 C CA . LYS B 1 170 ? -4.066 11.844 20.578 1 98.5 170 LYS B CA 1
ATOM 3089 C C . LYS B 1 170 ? -3.102 12.961 20.969 1 98.5 170 LYS B C 1
ATOM 3091 O O . LYS B 1 170 ? -3.1 13.406 22.125 1 98.5 170 LYS B O 1
ATOM 3096 N N . THR B 1 171 ? -2.273 13.344 20.062 1 98.5 171 THR B N 1
ATOM 3097 C CA . THR B 1 171 ? -1.318 14.438 20.203 1 98.5 171 THR B CA 1
ATOM 3098 C C . THR B 1 171 ? -1.616 15.547 19.203 1 98.5 171 THR B C 1
ATOM 3100 O O . THR B 1 171 ? -1.977 15.273 18.062 1 98.5 171 THR B O 1
ATOM 3103 N N . ASP B 1 172 ? -1.43 16.812 19.688 1 98.06 172 ASP B N 1
ATOM 3104 C CA . ASP B 1 172 ? -1.628 17.938 18.797 1 98.06 172 ASP B CA 1
ATOM 3105 C C . ASP B 1 172 ? -0.412 18.156 17.906 1 98.06 172 ASP B C 1
ATOM 3107 O O . ASP B 1 172 ? 0.383 19.062 18.125 1 98.06 172 ASP B O 1
ATOM 3111 N N . ILE B 1 173 ? -0.313 17.375 16.859 1 98.88 173 ILE B N 1
ATOM 3112 C CA . ILE B 1 173 ? 0.815 17.406 15.93 1 98.88 173 ILE B CA 1
ATOM 3113 C C . ILE B 1 173 ? 0.56 18.453 14.852 1 98.88 173 ILE B C 1
ATOM 3115 O O . ILE B 1 173 ? -0.519 18.484 14.25 1 98.88 173 ILE B O 1
ATOM 3119 N N . PRO B 1 174 ? 1.531 19.375 14.586 1 98.88 174 PRO B N 1
ATOM 3120 C CA . PRO B 1 174 ? 1.344 20.297 13.469 1 98.88 174 PRO B CA 1
ATOM 3121 C C . PRO B 1 174 ? 1.173 19.578 12.125 1 98.88 174 PRO B C 1
ATOM 3123 O O . PRO B 1 174 ? 1.811 18.562 11.891 1 98.88 174 PRO B O 1
ATOM 3126 N N . VAL B 1 175 ? 0.319 20.156 11.266 1 98.94 175 VAL B N 1
ATOM 3127 C CA . VAL B 1 175 ? -0.024 19.531 9.992 1 98.94 175 VAL B CA 1
ATOM 3128 C C . VAL B 1 175 ? 0.583 20.328 8.844 1 98.94 175 VAL B C 1
ATOM 3130 O O . VAL B 1 175 ? 0.553 21.562 8.852 1 98.94 175 VAL B O 1
ATOM 3133 N N . ILE B 1 176 ? 1.162 19.641 7.953 1 98.94 176 ILE B N 1
ATOM 3134 C CA . ILE B 1 176 ? 1.603 20.172 6.664 1 98.94 176 ILE B CA 1
ATOM 3135 C C . ILE B 1 176 ? 0.711 19.625 5.551 1 98.94 176 ILE B C 1
ATOM 3137 O O . ILE B 1 176 ? 0.525 18.406 5.438 1 98.94 176 ILE B O 1
ATOM 3141 N N . LEU B 1 177 ? 0.082 20.484 4.812 1 98.94 177 LEU B N 1
ATOM 3142 C CA . LEU B 1 177 ? -0.769 20.109 3.686 1 98.94 177 LEU B CA 1
ATOM 3143 C C . LEU B 1 177 ? -0.075 20.406 2.359 1 98.94 177 LEU B C 1
ATOM 3145 O O . LEU B 1 177 ? 0.397 21.531 2.139 1 98.94 177 LEU B O 1
ATOM 3149 N N . ASP B 1 178 ? 0.007 19.406 1.549 1 98.81 178 ASP B N 1
ATOM 3150 C CA . ASP B 1 178 ? 0.62 19.594 0.238 1 98.81 178 ASP B CA 1
ATOM 3151 C C . ASP B 1 178 ? -0.148 20.625 -0.583 1 98.81 178 ASP B C 1
ATOM 3153 O O . ASP B 1 178 ? -1.372 20.547 -0.706 1 98.81 178 ASP B O 1
ATOM 3157 N N . GLU B 1 179 ? 0.57 21.5 -1.194 1 98.62 179 GLU B N 1
ATOM 3158 C CA . GLU B 1 179 ? -0.007 22.562 -2.018 1 98.62 179 GLU B CA 1
ATOM 3159 C C . GLU B 1 179 ? -0.858 21.984 -3.145 1 98.62 179 GLU B C 1
ATOM 3161 O O . GLU B 1 179 ? -1.866 22.578 -3.535 1 98.62 179 GLU B O 1
ATOM 3166 N N . ALA B 1 180 ? -0.499 20.859 -3.693 1 98.5 180 ALA B N 1
ATOM 3167 C CA . ALA B 1 180 ? -1.219 20.219 -4.785 1 98.5 180 ALA B CA 1
ATOM 3168 C C . ALA B 1 180 ? -2.66 19.906 -4.391 1 98.5 180 ALA B C 1
ATOM 3170 O O . ALA B 1 180 ? -3.561 19.938 -5.234 1 98.5 180 ALA B O 1
ATOM 3171 N N . ILE B 1 181 ? -2.898 19.656 -3.16 1 98.75 181 ILE B N 1
ATOM 3172 C CA . ILE B 1 181 ? -4.246 19.359 -2.684 1 98.75 181 ILE B CA 1
ATOM 3173 C C . ILE B 1 181 ? -5.078 20.641 -2.662 1 98.75 181 ILE B C 1
ATOM 3175 O O . ILE B 1 181 ? -6.258 20.625 -3.023 1 98.75 181 ILE B O 1
ATOM 3179 N N . VAL B 1 182 ? -4.48 21.703 -2.252 1 98.75 182 VAL B N 1
ATOM 3180 C CA . VAL B 1 182 ? -5.152 22.984 -2.16 1 98.75 182 VAL B CA 1
ATOM 3181 C C . VAL B 1 182 ? -5.629 23.422 -3.545 1 98.75 182 VAL B C 1
ATOM 3183 O O . VAL B 1 182 ? -6.648 24.109 -3.674 1 98.75 182 VAL B O 1
ATOM 3186 N N . LYS B 1 183 ? -5.008 22.922 -4.559 1 98.25 183 LYS B N 1
ATOM 3187 C CA . LYS B 1 183 ? -5.27 23.359 -5.93 1 98.25 183 LYS B CA 1
ATOM 3188 C C . LYS B 1 183 ? -6.293 22.453 -6.609 1 98.25 183 LYS B C 1
ATOM 3190 O O . LYS B 1 183 ? -6.676 22.688 -7.758 1 98.25 183 LYS B O 1
ATOM 3195 N N . LEU B 1 184 ? -6.77 21.516 -5.945 1 98.56 184 LEU B N 1
ATOM 3196 C CA . LEU B 1 184 ? -7.699 20.578 -6.555 1 98.56 184 LEU B CA 1
ATOM 3197 C C . LEU B 1 184 ? -9.055 21.219 -6.809 1 98.56 184 LEU B C 1
ATOM 3199 O O . LEU B 1 184 ? -9.492 22.078 -6.027 1 98.56 184 LEU B O 1
ATOM 3203 N N . THR B 1 185 ? -9.664 20.797 -7.891 1 98.56 185 THR B N 1
ATOM 3204 C CA . THR B 1 185 ? -11.055 21.109 -8.219 1 98.56 185 THR B CA 1
ATOM 3205 C C . THR B 1 185 ? -11.836 19.828 -8.508 1 98.56 185 THR B C 1
ATOM 3207 O O . THR B 1 185 ? -11.469 19.047 -9.398 1 98.56 185 THR B O 1
ATOM 3210 N N . PRO B 1 186 ? -12.891 19.609 -7.824 1 98.56 186 PRO B N 1
ATOM 3211 C CA . PRO B 1 186 ? -13.453 20.406 -6.738 1 98.56 186 PRO B CA 1
ATOM 3212 C C . PRO B 1 186 ? -12.562 20.438 -5.5 1 98.56 186 PRO B C 1
ATOM 3214 O O . PRO B 1 186 ? -11.688 19.594 -5.348 1 98.56 186 PRO B O 1
ATOM 3217 N N . ASP B 1 187 ? -12.742 21.438 -4.645 1 98.56 187 ASP B N 1
ATOM 3218 C CA . ASP B 1 187 ? -11.969 21.625 -3.424 1 98.56 187 ASP B CA 1
ATOM 3219 C C . ASP B 1 187 ? -12.461 20.688 -2.312 1 98.56 187 ASP B C 1
ATOM 3221 O O . ASP B 1 187 ? -12.906 21.156 -1.263 1 98.56 187 ASP B O 1
ATOM 3225 N N . PHE B 1 188 ? -12.367 19.5 -2.592 1 98.88 188 PHE B N 1
ATOM 3226 C CA . PHE B 1 188 ? -12.828 18.391 -1.754 1 98.88 188 PHE B CA 1
ATOM 3227 C C . PHE B 1 188 ? -11.969 17.156 -1.97 1 98.88 188 PHE B C 1
ATOM 3229 O O . PHE B 1 188 ? -11.742 16.734 -3.107 1 98.88 188 PHE B O 1
ATOM 3236 N N . PHE B 1 189 ? -11.406 16.578 -0.941 1 98.94 189 PHE B N 1
ATOM 3237 C CA . PHE B 1 189 ? -10.547 15.422 -1.124 1 98.94 189 PHE B CA 1
ATOM 3238 C C . PHE B 1 189 ? -10.781 14.398 -0.022 1 98.94 189 PHE B C 1
ATOM 3240 O O . PHE B 1 189 ? -11.484 14.672 0.952 1 98.94 189 PHE B O 1
ATOM 3247 N N . TRP B 1 190 ? -10.281 13.195 -0.24 1 98.94 190 TRP B N 1
ATOM 3248 C CA . TRP B 1 190 ? -10.469 12.062 0.666 1 98.94 190 TRP B CA 1
ATOM 3249 C C . TRP B 1 190 ? -9.172 11.711 1.377 1 98.94 190 TRP B C 1
ATOM 3251 O O . TRP B 1 190 ? -8.094 11.766 0.778 1 98.94 190 TRP B O 1
ATOM 3261 N N . LEU B 1 191 ? -9.227 11.375 2.631 1 98.81 191 LEU B N 1
ATOM 3262 C CA . LEU B 1 191 ? -8.109 10.844 3.402 1 98.81 191 LEU B CA 1
ATOM 3263 C C . LEU B 1 191 ? -8.594 9.797 4.406 1 98.81 191 LEU B C 1
ATOM 3265 O O . LEU B 1 191 ? -9.758 9.398 4.379 1 98.81 191 LEU B O 1
ATOM 3269 N N . GLY B 1 192 ? -7.703 9.273 5.215 1 98.69 192 GLY B N 1
ATOM 3270 C CA . GLY B 1 192 ? -8.086 8.305 6.223 1 98.69 192 GLY B CA 1
ATOM 3271 C C . GLY B 1 192 ? -9.148 8.82 7.172 1 98.69 192 GLY B C 1
ATOM 3272 O O . GLY B 1 192 ? -9.164 10 7.52 1 98.69 192 GLY B O 1
ATOM 3273 N N . GLY B 1 193 ? -10.008 7.934 7.668 1 98.56 193 GLY B N 1
ATOM 3274 C CA . GLY B 1 193 ? -11.117 8.297 8.531 1 98.56 193 GLY B CA 1
ATOM 3275 C C . GLY B 1 193 ? -11 7.711 9.93 1 98.56 193 GLY B C 1
ATOM 3276 O O . GLY B 1 193 ? -11.992 7.613 10.656 1 98.56 193 GLY B O 1
ATOM 3277 N N . GLY B 1 194 ? -9.867 7.199 10.234 1 98.56 194 GLY B N 1
ATOM 3278 C CA . GLY B 1 194 ? -9.648 6.754 11.602 1 98.56 194 GLY B CA 1
ATOM 3279 C C . GLY B 1 194 ? -9.742 5.25 11.766 1 98.56 194 GLY B C 1
ATOM 3280 O O . GLY B 1 194 ? -9.43 4.711 12.828 1 98.56 194 GLY B O 1
ATOM 3281 N N . GLU B 1 195 ? -10.219 4.633 10.828 1 98.12 195 GLU B N 1
ATOM 3282 C CA . GLU B 1 195 ? -10.211 3.18 10.695 1 98.12 195 GLU B CA 1
ATOM 3283 C C . GLU B 1 195 ? -9.742 2.758 9.305 1 98.12 195 GLU B C 1
ATOM 3285 O O . GLU B 1 195 ? -9.875 3.518 8.344 1 98.12 195 GLU B O 1
ATOM 3290 N N . VAL B 1 196 ? -9.18 1.533 9.219 1 97.19 196 VAL B N 1
ATOM 3291 C CA . VAL B 1 196 ? -8.578 1.093 7.969 1 97.19 196 VAL B CA 1
ATOM 3292 C C . VAL B 1 196 ? -9.625 1.117 6.855 1 97.19 196 VAL B C 1
ATOM 3294 O O . VAL B 1 196 ? -9.32 1.49 5.719 1 97.19 196 VAL B O 1
ATOM 3297 N N . ASP B 1 197 ? -10.883 0.746 7.137 1 97.88 197 ASP B N 1
ATOM 3298 C CA . ASP B 1 197 ? -11.906 0.671 6.102 1 97.88 197 ASP B CA 1
ATOM 3299 C C . ASP B 1 197 ? -12.828 1.888 6.148 1 97.88 197 ASP B C 1
ATOM 3301 O O . ASP B 1 197 ? -13.945 1.849 5.633 1 97.88 197 ASP B O 1
ATOM 3305 N N . LEU B 1 198 ? -12.469 2.939 6.824 1 98.62 198 LEU B N 1
ATOM 3306 C CA . LEU B 1 198 ? -13.242 4.176 6.914 1 98.62 198 LEU B CA 1
ATOM 3307 C C . LEU B 1 198 ? -12.469 5.34 6.301 1 98.62 198 LEU B C 1
ATOM 3309 O O . LEU B 1 198 ? -11.32 5.59 6.66 1 98.62 198 LEU B O 1
ATOM 3313 N N . LYS B 1 199 ? -13.102 6.02 5.344 1 98.88 199 LYS B N 1
ATOM 3314 C CA . LYS B 1 199 ? -12.492 7.172 4.688 1 98.88 199 LYS B CA 1
ATOM 3315 C C . LYS B 1 199 ? -13.266 8.453 4.996 1 98.88 199 LYS B C 1
ATOM 3317 O O . LYS B 1 199 ? -14.477 8.414 5.211 1 98.88 199 LYS B O 1
ATOM 3322 N N . LEU B 1 200 ? -12.555 9.508 5.07 1 98.88 200 LEU B N 1
ATOM 3323 C CA . LEU B 1 200 ? -13.109 10.828 5.34 1 98.88 200 LEU B CA 1
ATOM 3324 C C . LEU B 1 200 ? -12.961 11.742 4.129 1 98.88 200 LEU B C 1
ATOM 3326 O O . LEU B 1 200 ? -11.836 12.008 3.684 1 98.88 200 LEU B O 1
ATOM 3330 N N . GLY B 1 201 ? -14.039 12.102 3.492 1 98.94 201 GLY B N 1
ATOM 3331 C CA . GLY B 1 201 ? -14.062 13.219 2.568 1 98.94 201 GLY B CA 1
ATOM 3332 C C . GLY B 1 201 ? -14.273 14.555 3.254 1 98.94 201 GLY B C 1
ATOM 3333 O O . GLY B 1 201 ? -15.07 14.656 4.191 1 98.94 201 GLY B O 1
ATOM 3334 N N . ILE B 1 202 ? -13.586 15.602 2.746 1 98.94 202 ILE B N 1
ATOM 3335 C CA . ILE B 1 202 ? -13.672 16.844 3.498 1 98.94 202 ILE B CA 1
ATOM 3336 C C . ILE B 1 202 ? -13.406 18.031 2.57 1 98.94 202 ILE B C 1
ATOM 3338 O O . ILE B 1 202 ? -12.516 17.969 1.715 1 98.94 202 ILE B O 1
ATOM 3342 N N . ARG B 1 203 ? -14.141 19.062 2.795 1 98.94 203 ARG B N 1
ATOM 3343 C CA . ARG B 1 203 ? -13.891 20.328 2.094 1 98.94 203 ARG B CA 1
ATOM 3344 C C . ARG B 1 203 ? -12.547 20.922 2.486 1 98.94 203 ARG B C 1
ATOM 3346 O O . ARG B 1 203 ? -12.281 21.156 3.668 1 98.94 203 ARG B O 1
ATOM 3353 N N . THR B 1 204 ? -11.781 21.219 1.474 1 98.88 204 THR B N 1
ATOM 3354 C CA . THR B 1 204 ? -10.391 21.609 1.696 1 98.88 204 THR B CA 1
ATOM 3355 C C . THR B 1 204 ? -10.312 22.906 2.502 1 98.88 204 THR B C 1
ATOM 3357 O O . THR B 1 204 ? -9.562 23 3.477 1 98.88 204 THR B O 1
ATOM 3360 N N . SER B 1 205 ? -11.062 23.859 2.137 1 98.75 205 SER B N 1
ATOM 3361 C CA . SER B 1 205 ? -11.031 25.156 2.787 1 98.75 205 SER B CA 1
ATOM 3362 C C . SER B 1 205 ? -11.453 25.062 4.25 1 98.75 205 SER B C 1
ATOM 3364 O O . SER B 1 205 ? -10.914 25.766 5.105 1 98.75 205 SER B O 1
ATOM 3366 N N . GLU B 1 206 ? -12.414 24.203 4.543 1 98.81 206 GLU B N 1
ATOM 3367 C CA . GLU B 1 206 ? -12.867 24.062 5.926 1 98.81 206 GLU B CA 1
ATOM 3368 C C . GLU B 1 206 ? -11.812 23.328 6.766 1 98.81 206 GLU B C 1
ATOM 3370 O O . GLU B 1 206 ? -11.609 23.672 7.934 1 98.81 206 GLU B O 1
ATOM 3375 N N . LEU B 1 207 ? -11.172 22.359 6.16 1 98.88 207 LEU B N 1
ATOM 3376 C CA . LEU B 1 207 ? -10.078 21.703 6.859 1 98.88 207 LEU B CA 1
ATOM 3377 C C . LEU B 1 207 ? -8.984 22.703 7.227 1 98.88 207 LEU B C 1
ATOM 3379 O O . LEU B 1 207 ? -8.469 22.688 8.344 1 98.88 207 LEU B O 1
ATOM 3383 N N . ILE B 1 208 ? -8.656 23.531 6.242 1 98.88 208 ILE B N 1
ATOM 3384 C CA . ILE B 1 208 ? -7.578 24.5 6.426 1 98.88 208 ILE B CA 1
ATOM 3385 C C . ILE B 1 208 ? -7.926 25.438 7.574 1 98.88 208 ILE B C 1
ATOM 3387 O O . ILE B 1 208 ? -7.082 25.734 8.422 1 98.88 208 ILE B O 1
ATOM 3391 N N . ARG B 1 209 ? -9.148 25.891 7.656 1 98.5 209 ARG B N 1
ATOM 3392 C CA . ARG B 1 209 ? -9.578 26.797 8.719 1 98.5 209 ARG B CA 1
ATOM 3393 C C . ARG B 1 209 ? -9.516 26.109 10.078 1 98.5 209 ARG B C 1
ATOM 3395 O O . ARG B 1 209 ? -9.156 26.734 11.078 1 98.5 209 ARG B O 1
ATOM 3402 N N . PHE B 1 210 ? -9.805 24.859 10.078 1 98.62 210 PHE B N 1
ATOM 3403 C CA . PHE B 1 210 ? -9.875 24.094 11.32 1 98.62 210 PHE B CA 1
ATOM 3404 C C . PHE B 1 210 ? -8.477 23.734 11.812 1 98.62 210 PHE B C 1
ATOM 3406 O O . PHE B 1 210 ? -8.094 24.094 12.93 1 98.62 210 PHE B O 1
ATOM 3413 N N . VAL B 1 211 ? -7.664 23.125 10.945 1 98.38 211 VAL B N 1
ATOM 3414 C CA . VAL B 1 211 ? -6.422 22.5 11.391 1 98.38 211 VAL B CA 1
ATOM 3415 C C . VAL B 1 211 ? -5.27 23.5 11.25 1 98.38 211 VAL B C 1
ATOM 3417 O O . VAL B 1 211 ? -4.195 23.297 11.82 1 98.38 211 VAL B O 1
ATOM 3420 N N . ASN B 1 212 ? -5.469 24.594 10.484 1 98.44 212 ASN B N 1
ATOM 3421 C CA . ASN B 1 212 ? -4.465 25.625 10.258 1 98.44 212 ASN B CA 1
ATOM 3422 C C . ASN B 1 212 ? -3.119 25.031 9.859 1 98.44 212 ASN B C 1
ATOM 3424 O O . ASN B 1 212 ? -2.1 25.297 10.492 1 98.44 212 ASN B O 1
ATOM 3428 N N . PRO B 1 213 ? -3.113 24.297 8.781 1 98.88 213 PRO B N 1
ATOM 3429 C CA . PRO B 1 213 ? -1.876 23.641 8.352 1 98.88 213 PRO B CA 1
ATOM 3430 C C . PRO B 1 213 ? -0.884 24.609 7.711 1 98.88 213 PRO B C 1
ATOM 3432 O O . PRO B 1 213 ? -1.264 25.703 7.309 1 98.88 213 PRO B O 1
ATOM 3435 N N . PHE B 1 214 ? 0.407 24.219 7.738 1 98.88 214 PHE B N 1
ATOM 3436 C CA . PHE B 1 214 ? 1.334 24.797 6.773 1 98.88 214 PHE B CA 1
ATOM 3437 C C . PHE B 1 214 ? 1.029 24.297 5.367 1 98.88 214 PHE B C 1
ATOM 3439 O O . PHE B 1 214 ? 0.765 23.109 5.168 1 98.88 214 PHE B O 1
ATOM 3446 N N . ILE B 1 215 ? 0.951 25.172 4.414 1 98.81 215 ILE B N 1
ATOM 3447 C CA . ILE B 1 215 ? 0.787 24.797 3.02 1 98.81 215 ILE B CA 1
ATOM 3448 C C . ILE B 1 215 ? 2.146 24.781 2.322 1 98.81 215 ILE B C 1
ATOM 3450 O O . ILE B 1 215 ? 2.791 25.828 2.195 1 98.81 215 ILE B O 1
ATOM 3454 N N . VAL B 1 216 ? 2.6 23.625 1.909 1 98.62 216 VAL B N 1
ATOM 3455 C CA . VAL B 1 216 ? 3.947 23.453 1.38 1 98.62 216 VAL B CA 1
ATOM 3456 C C . VAL B 1 216 ? 3.898 22.609 0.101 1 98.62 216 VAL B C 1
ATOM 3458 O O . VAL B 1 216 ? 3.168 21.625 0.026 1 98.62 216 VAL B O 1
ATOM 3461 N N . SER B 1 217 ? 4.629 23.062 -0.985 1 98.25 217 SER B N 1
ATOM 3462 C CA . SER B 1 217 ? 4.809 22.203 -2.148 1 98.25 217 SER B CA 1
ATOM 3463 C C . SER B 1 217 ? 5.785 21.078 -1.85 1 98.25 217 SER B C 1
ATOM 3465 O O . SER B 1 217 ? 6.992 21.203 -2.068 1 98.25 217 SER B O 1
ATOM 3467 N N . CYS B 1 218 ? 5.219 19.922 -1.436 1 97.62 218 CYS B N 1
ATOM 3468 C CA . CYS B 1 218 ? 6.117 18.906 -0.919 1 97.62 218 CYS B CA 1
ATOM 3469 C C . CYS B 1 218 ? 5.875 17.562 -1.61 1 97.62 218 CYS B C 1
ATOM 3471 O O . CYS B 1 218 ? 5.965 16.516 -0.979 1 97.62 218 CYS B O 1
ATOM 3473 N N . SER B 1 219 ? 5.48 17.594 -2.83 1 96 219 SER B N 1
ATOM 3474 C CA . SER B 1 219 ? 5.371 16.375 -3.629 1 96 219 SER B CA 1
ATOM 3475 C C . SER B 1 219 ? 5.738 16.641 -5.086 1 96 219 SER B C 1
ATOM 3477 O O . SER B 1 219 ? 5.844 17.797 -5.508 1 96 219 SER B O 1
ATOM 3479 N N . SER B 1 220 ? 6.145 15.633 -5.789 1 89.06 220 SER B N 1
ATOM 3480 C CA . SER B 1 220 ? 6.406 15.703 -7.223 1 89.06 220 SER B CA 1
ATOM 3481 C C . SER B 1 220 ? 5.531 14.719 -7.996 1 89.06 220 SER B C 1
ATOM 3483 O O . SER B 1 220 ? 5.301 13.594 -7.543 1 89.06 220 SER B O 1
ATOM 3485 N N . SER B 1 221 ? 4.82 15.367 -9.023 1 70.38 221 SER B N 1
ATOM 3486 C CA . SER B 1 221 ? 4 14.492 -9.859 1 70.38 221 SER B CA 1
ATOM 3487 C C . SER B 1 221 ? 4.84 13.805 -10.938 1 70.38 221 SER B C 1
ATOM 3489 O O . SER B 1 221 ? 5.867 14.344 -11.359 1 70.38 221 SER B O 1
ATOM 3491 N N . SER B 1 222 ? 4.852 12.484 -11.047 1 55.94 222 SER B N 1
ATOM 3492 C CA . SER B 1 222 ? 5.613 11.82 -12.094 1 55.94 222 SER B CA 1
ATOM 3493 C C . SER B 1 222 ? 5.375 12.477 -13.453 1 55.94 222 SER B C 1
ATOM 3495 O O . SER B 1 222 ? 6.137 12.258 -14.398 1 55.94 222 SER B O 1
ATOM 3497 N N . GLY B 1 223 ? 4.312 13.172 -13.898 1 43.5 223 GLY B N 1
ATOM 3498 C CA . GLY B 1 223 ? 4.09 13.625 -15.266 1 43.5 223 GLY B CA 1
ATOM 3499 C C . GLY B 1 223 ? 4.875 14.875 -15.609 1 43.5 223 GLY B C 1
ATOM 3500 O O . GLY B 1 223 ? 4.863 15.32 -16.766 1 43.5 223 GLY B O 1
ATOM 3501 N N . ASN B 1 224 ? 5.176 15.805 -14.734 1 36.03 224 ASN B N 1
ATOM 3502 C CA . ASN B 1 224 ? 5.844 16.984 -15.273 1 36.03 224 ASN B CA 1
ATOM 3503 C C . ASN B 1 224 ? 7.355 16.797 -15.336 1 36.03 224 ASN B C 1
ATOM 3505 O O . ASN B 1 224 ? 7.949 16.203 -14.43 1 36.03 224 ASN B O 1
#

pLDDT: mean 87.63, std 21.42, range [29.25, 98.94]

Sequence (448 aa):
MEKPLAELERVQTHILQRISKLEHPPLINDPETLSSTDTVSCLSSILRSNAVNDFSFKRVASDYYDWPLDARRDALNAASVHHLCKSIVLVNTQAPSNVIDCSDRNNSKYYVVVVQYSARFNAEAVRNFLYSLNNGTIAKKKFNLRLAPEEISTQLTGYGHNAVTCIGMKTDIPVILDEAIVKLTPDFFWLGGGEVDLKLGIRTSELIRFVNPFIVSCSSSSGNMEKPLAELERVQTHILQRISKLEHPPLINDPETLSSTDTVSCLSSILRSNAVNDFSFKRVASDYYDWPLDARRDALNAASVHHLCKSIVLVNTQAPSNVIDCSDRNNSKYYVVVVQYSARFNAEAVRNFLYSLNNGTIAKKKFNLRLAPEEISTQLTGYGHNAVTCIGMKTDIPVILDEAIVKLTPDFFWLGGGEVDLKLGIRTSELIRFVNPFIVSCSSSSGN

Solvent-accessible surface area (backbone atoms only — not comparable to full-atom values): 24300 Å² total; per-residue (Å²): 135,74,73,63,54,63,59,49,52,53,52,48,51,54,49,50,54,54,48,57,63,64,63,60,57,72,76,66,66,56,68,72,67,63,63,75,67,52,64,62,59,53,51,48,50,54,37,47,76,52,70,33,77,63,61,46,77,44,77,55,59,91,62,48,85,64,37,21,58,65,54,47,22,58,76,66,67,44,92,38,50,69,30,36,33,42,50,44,46,31,30,33,80,38,41,56,88,87,41,78,46,38,86,41,72,74,63,34,24,37,36,34,39,38,42,40,52,62,23,31,74,34,53,66,46,50,32,52,48,43,34,59,73,43,70,67,75,49,64,62,80,41,49,38,57,37,79,43,57,66,70,58,38,24,67,42,35,66,22,52,87,71,2,30,41,96,68,85,37,73,42,81,55,39,39,35,35,28,39,73,60,74,68,37,81,65,55,50,38,34,30,27,42,56,34,68,42,28,32,27,34,36,32,45,70,41,47,42,70,57,65,60,45,48,76,38,76,32,58,45,58,80,85,114,135,72,70,64,56,63,58,49,51,52,53,47,50,54,49,50,56,54,48,57,62,62,62,61,56,74,76,70,63,54,67,73,66,63,63,73,65,52,64,64,59,53,51,49,50,56,36,48,76,52,70,34,77,61,60,46,78,47,76,55,59,92,62,48,86,66,38,20,59,65,54,46,20,58,76,66,67,43,90,39,51,68,31,37,33,41,52,43,46,31,28,34,80,39,40,56,87,86,41,78,47,39,85,42,74,73,63,35,24,37,35,34,38,37,41,41,51,61,23,31,75,34,53,64,45,49,33,51,48,44,34,58,72,43,70,68,77,49,65,62,79,41,50,40,58,38,79,43,55,67,70,57,39,24,66,42,35,66,21,52,86,71,3,30,37,94,67,84,38,72,42,80,55,38,39,36,33,28,40,71,61,74,69,38,82,67,55,50,36,33,30,28,41,56,33,67,43,29,30,27,35,36,31,46,68,41,48,43,71,56,66,59,46,48,76,39,75,31,58,44,58,79,86,114